Protein AF-0000000070750955 (afdb_homodimer)

Sequence (720 aa):
MAASVASLSSASLVVDTAPDELRAYVLPKNHGEAVKIGDQIYRFSVTGPSSGGAFTLLQTSAPESTSLGVLPHIHKTHYENFYCTRGRFQLWAESYDSTSSEQQTRVLTQGDYGAVPHNTYHTFQVLDPDTQMTGVIQPGGFEVLFVALRDSYYNSSMYANFEPSHANASAGTNADTISALETYDVYAQLTWETRRDAVNGTAGSGNWHNGSNELADDGHTPFFVAKNYAQKYLNFENGYKLLAPVQKGPQSGGNFTMGTLTMSVKASNETVNTITPKQPLAFQLEEGQLSVEVDGESAALIQGDVLFVPANTTFSYYATVPVTKFLYVSGGADGFDQDLLQNSVEWEYAAYPTYAGYTAMAASVASLSSASLVVDTAPDELRAYVLPKNHGEAVKIGDQIYRFSVTGPSSGGAFTLLQTSAPESTSLGVLPHIHKTHYENFYCTRGRFQLWAESYDSTSSEQQTRVLTQGDYGAVPHNTYHTFQVLDPDTQMTGVIQPGGFEVLFVALRDSYYNSSMYANFEPSHANASAGTNADTISALETYDVYAQLTWETRRDAVNGTAGSGNWHNGSNELADDGHTPFFVAKNYAQKYLNFENGYKLLAPVQKGPQSGGNFTMGTLTMSVKASNETVNTITPKQPLAFQLEEGQLSVEVDGESAALIQGDVLFVPANTTFSYYATVPVTKFLYVSGGADGFDQDLLQNSVEWEYAAYPTYAGYTA

Solvent-accessible surface area (backbone atoms only — not comparable to full-atom values): 36128 Å² total; per-residue (Å²): 134,84,76,75,76,74,74,77,76,75,76,64,47,66,42,65,47,56,52,79,49,73,52,58,36,31,38,50,52,77,45,28,57,28,25,24,46,67,57,33,25,43,26,37,63,33,34,15,47,26,45,70,36,46,31,19,33,33,43,38,20,25,46,44,42,96,49,53,61,41,72,37,22,30,23,76,75,40,33,41,33,43,31,24,70,31,44,30,33,36,42,38,39,27,42,60,86,41,95,79,51,62,64,33,38,38,53,34,36,60,58,12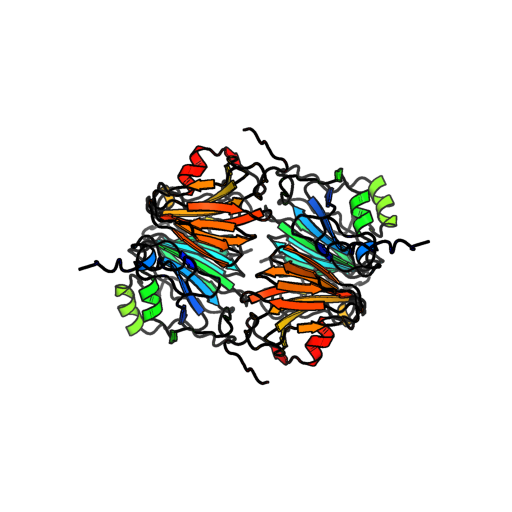,37,37,44,37,26,39,41,21,38,32,38,35,27,36,57,26,47,57,19,30,37,36,36,39,31,33,52,23,43,60,64,55,49,52,63,72,64,33,77,39,75,50,81,41,86,38,35,36,73,28,68,63,63,81,76,73,50,61,55,82,77,49,68,74,56,45,66,58,30,45,84,64,45,34,41,77,34,85,83,64,75,81,87,83,76,55,54,67,43,35,35,58,87,76,51,44,90,78,42,69,25,67,74,55,87,35,42,54,59,58,46,52,37,37,56,77,27,39,74,25,28,40,24,67,71,73,44,44,37,36,35,39,59,75,35,46,28,52,38,45,67,38,51,25,26,31,31,37,40,38,24,32,34,61,52,92,88,46,61,74,47,69,48,59,34,78,23,34,36,35,37,39,29,68,34,40,28,39,38,37,35,46,91,90,42,72,50,76,39,35,52,54,16,31,38,38,38,42,47,70,45,57,34,33,42,46,25,77,33,49,58,16,26,27,39,39,41,19,26,30,42,70,12,70,63,51,63,49,52,74,65,36,43,86,34,92,53,72,39,53,66,34,50,85,81,80,75,133,134,82,77,75,77,73,74,76,74,76,76,64,49,66,40,65,48,56,51,79,48,73,48,59,36,31,38,49,52,75,45,29,57,29,25,23,46,68,55,33,26,44,27,37,63,34,34,16,47,27,44,70,36,47,32,20,34,33,41,38,19,25,47,46,45,96,49,54,61,42,72,37,23,29,23,74,74,39,33,40,34,43,32,25,69,32,45,28,32,35,41,38,40,27,41,62,86,42,95,77,50,62,65,32,37,37,54,34,36,60,57,12,38,38,44,38,26,37,41,20,38,32,38,34,28,36,56,26,47,57,20,30,37,38,38,40,29,32,53,23,43,61,65,57,48,51,63,73,63,34,78,39,76,50,83,40,86,38,33,37,73,30,69,62,62,79,77,72,50,62,54,83,77,48,66,74,57,46,66,57,31,45,84,66,44,34,42,75,33,85,83,65,74,81,85,83,77,57,55,66,42,37,35,58,87,77,50,44,90,78,43,70,23,67,76,55,87,36,41,54,59,57,46,53,37,35,57,78,26,40,75,25,29,41,25,67,72,72,43,43,37,36,36,38,59,75,35,45,28,54,39,46,68,38,51,25,27,32,29,38,38,36,24,33,34,60,51,93,87,48,64,75,46,70,48,59,34,78,22,34,35,34,37,38,29,68,35,40,28,39,37,36,35,45,90,88,42,72,50,77,38,35,54,54,17,32,38,39,38,40,46,70,45,59,34,33,44,45,26,78,33,48,56,16,26,29,39,40,40,18,24,30,43,69,14,69,62,50,63,48,52,73,65,36,44,85,32,92,53,72,40,53,65,36,52,83,80,79,73,133

Structure (mmCIF, N/CA/C/O backbone):
data_AF-0000000070750955-model_v1
#
loop_
_entity.id
_entity.type
_entity.pdbx_description
1 polymer 'Quercetin 2,3-dioxygenase'
#
loop_
_atom_site.group_PDB
_atom_site.id
_atom_site.type_symbol
_atom_site.label_atom_id
_atom_site.label_alt_id
_atom_site.label_comp_id
_atom_site.label_asym_id
_atom_site.label_entity_id
_atom_site.label_seq_id
_atom_site.pdbx_PDB_ins_code
_atom_site.Cartn_x
_atom_site.Cartn_y
_atom_site.Cartn_z
_atom_site.occupancy
_atom_site.B_iso_or_equiv
_atom_site.auth_seq_id
_atom_site.auth_comp_id
_atom_site.auth_asym_id
_atom_site.auth_atom_id
_atom_site.pdbx_PDB_model_num
ATOM 1 N N . MET A 1 1 ? -1.812 10.523 60 1 21.75 1 MET A N 1
ATOM 2 C CA . MET A 1 1 ? -2.557 10.906 58.812 1 21.75 1 MET A CA 1
ATOM 3 C C . MET A 1 1 ? -1.827 10.469 57.531 1 21.75 1 MET A C 1
ATOM 5 O O . MET A 1 1 ? -0.836 11.078 57.125 1 21.75 1 MET A O 1
ATOM 9 N N . ALA A 1 2 ? -1.796 9.133 57.188 1 33.06 2 ALA A N 1
ATOM 10 C CA . ALA A 1 2 ? -1.089 8.578 56.031 1 33.06 2 ALA A CA 1
ATOM 11 C C . ALA A 1 2 ? -1.578 9.211 54.75 1 33.06 2 ALA A C 1
ATOM 13 O O . ALA A 1 2 ? -2.758 9.102 54.406 1 33.06 2 ALA A O 1
ATOM 14 N N . ALA A 1 3 ? -0.908 10.281 54.281 1 30.64 3 ALA A N 1
ATOM 15 C CA . ALA A 1 3 ? -1.234 10.898 53 1 30.64 3 ALA A CA 1
ATOM 16 C C . ALA A 1 3 ? -1.371 9.852 51.906 1 30.64 3 ALA A C 1
ATOM 18 O O . ALA A 1 3 ? -0.498 9 51.75 1 30.64 3 ALA A O 1
ATOM 19 N N . SER A 1 4 ? -2.529 9.492 51.5 1 32.53 4 SER A N 1
ATOM 20 C CA . SER A 1 4 ? -2.791 8.602 50.375 1 32.53 4 SER A CA 1
ATOM 21 C C . SER A 1 4 ? -2.1 9.094 49.094 1 32.53 4 SER A C 1
ATOM 23 O O . SER A 1 4 ? -2.318 10.227 48.656 1 32.53 4 SER A O 1
ATOM 25 N N . VAL A 1 5 ? -0.889 8.703 48.844 1 33.72 5 VAL A N 1
ATOM 26 C CA . VAL A 1 5 ? -0.261 8.977 47.562 1 33.72 5 VAL A CA 1
ATOM 27 C C . VAL A 1 5 ? -1.213 8.586 46.438 1 33.72 5 VAL A C 1
ATOM 29 O O . VAL A 1 5 ? -1.625 7.43 46.344 1 33.72 5 VAL A O 1
ATOM 32 N N . ALA A 1 6 ? -2.07 9.453 46.062 1 34.31 6 ALA A N 1
ATOM 33 C CA . ALA A 1 6 ? -2.836 9.258 44.844 1 34.31 6 ALA A CA 1
ATOM 34 C C . ALA A 1 6 ? -1.978 8.609 43.75 1 34.31 6 ALA A C 1
ATOM 36 O O . ALA A 1 6 ? -0.92 9.141 43.375 1 34.31 6 ALA A O 1
ATOM 37 N N . SER A 1 7 ? -1.899 7.375 43.531 1 34.81 7 SER A N 1
ATOM 38 C CA . SER A 1 7 ? -1.315 6.617 42.438 1 34.81 7 SER A CA 1
ATOM 39 C C . SER A 1 7 ? -1.588 7.293 41.094 1 34.81 7 SER A C 1
ATOM 41 O O . SER A 1 7 ? -2.744 7.488 40.719 1 34.81 7 SER A O 1
ATOM 43 N N . LEU A 1 8 ? -0.94 8.406 40.656 1 35.97 8 LEU A N 1
ATOM 44 C CA . LEU A 1 8 ? -0.998 8.945 39.281 1 35.97 8 LEU A CA 1
ATOM 45 C C . LEU A 1 8 ? -1.182 7.832 38.281 1 35.97 8 LEU A C 1
ATOM 47 O O . LEU A 1 8 ? -0.269 7.035 38.031 1 35.97 8 LEU A O 1
ATOM 51 N N . SER A 1 9 ? -2.117 7.062 38.188 1 41.62 9 SER A N 1
ATOM 52 C CA . SER A 1 9 ? -2.463 6.051 37.188 1 41.62 9 SER A CA 1
ATOM 53 C C . SER A 1 9 ? -2.02 6.473 35.781 1 41.62 9 SER A C 1
ATOM 55 O O . SER A 1 9 ? -2.482 7.492 35.25 1 41.62 9 SER A O 1
ATOM 57 N N . SER A 1 10 ? -0.704 6.469 35.406 1 53.41 10 SER A N 1
ATOM 58 C CA . SER A 1 10 ? -0.068 6.809 34.125 1 53.41 10 SER A CA 1
ATOM 59 C C . SER A 1 10 ? -0.921 6.359 32.938 1 53.41 10 SER A C 1
ATOM 61 O O . SER A 1 10 ? -1.343 5.203 32.875 1 53.41 10 SER A O 1
ATOM 63 N N . ALA A 1 11 ? -1.595 7.238 32.25 1 74.44 11 ALA A N 1
ATOM 64 C CA . ALA A 1 11 ? -2.475 7.016 31.109 1 74.44 11 ALA A CA 1
ATOM 65 C C . ALA A 1 11 ? -1.825 6.086 30.078 1 74.44 11 ALA A C 1
ATOM 67 O O . ALA A 1 11 ? -0.617 6.156 29.844 1 74.44 11 ALA A O 1
ATOM 68 N N . SER A 1 12 ? -2.488 5.039 29.703 1 89.06 12 SER A N 1
ATOM 69 C CA . SER A 1 12 ? -2.041 4.02 28.75 1 89.06 12 SER A CA 1
ATOM 70 C C . SER A 1 12 ? -1.462 4.652 27.5 1 89.06 12 SER A C 1
ATOM 72 O O . SER A 1 12 ? -1.958 5.676 27.031 1 89.06 12 SER A O 1
ATOM 74 N N . LEU A 1 13 ? -0.32 4.199 27.109 1 97.44 13 LEU A N 1
ATOM 75 C CA . LEU A 1 13 ? 0.301 4.625 25.859 1 97.44 13 LEU A CA 1
ATOM 76 C C . LEU A 1 13 ? -0.657 4.445 24.688 1 97.44 13 LEU A C 1
ATOM 78 O O . LEU A 1 13 ? -0.739 5.305 23.797 1 97.44 13 LEU A O 1
ATOM 82 N N . VAL A 1 14 ? -1.349 3.301 24.641 1 98.38 14 VAL A N 1
ATOM 83 C CA . VAL A 1 14 ? -2.318 3.039 23.578 1 98.38 14 VAL A CA 1
ATOM 84 C C . VAL A 1 14 ? -3.666 3.656 23.953 1 98.38 14 VAL A C 1
ATOM 86 O O . VAL A 1 14 ? -4.184 3.422 25.047 1 98.38 14 VAL A O 1
ATOM 89 N N . VAL A 1 15 ? -4.184 4.445 23.062 1 98.31 15 VAL A N 1
ATOM 90 C CA . VAL A 1 15 ? -5.43 5.152 23.359 1 98.31 15 VAL A CA 1
ATOM 91 C C . VAL A 1 15 ? -6.449 4.867 22.25 1 98.31 15 VAL A C 1
ATOM 93 O O . VAL A 1 15 ? -6.094 4.363 21.188 1 98.31 15 VAL A O 1
ATOM 96 N N . ASP A 1 16 ? -7.703 5.223 22.484 1 97.38 16 ASP A N 1
ATOM 97 C CA . ASP A 1 16 ? -8.773 5.039 21.516 1 97.38 16 ASP A CA 1
ATOM 98 C C . ASP A 1 16 ? -9.047 6.332 20.75 1 97.38 16 ASP A C 1
ATOM 100 O O . ASP A 1 16 ? -9.664 6.309 19.688 1 97.38 16 ASP A O 1
ATOM 104 N N . THR A 1 17 ? -8.711 7.418 21.359 1 98.12 17 THR A N 1
ATOM 105 C CA . THR A 1 17 ? -8.828 8.742 20.766 1 98.12 17 THR A CA 1
ATOM 106 C C . THR A 1 17 ? -7.621 9.602 21.125 1 98.12 17 THR A C 1
ATOM 108 O O . THR A 1 17 ? -7.004 9.406 22.172 1 98.12 17 THR A O 1
ATOM 111 N N . ALA A 1 18 ? -7.262 10.516 20.234 1 98.56 18 ALA A N 1
ATOM 112 C CA . ALA A 1 18 ? -6.191 11.453 20.578 1 98.56 18 ALA A CA 1
ATOM 113 C C . ALA A 1 18 ? -6.496 12.195 21.875 1 98.56 18 ALA A C 1
ATOM 115 O O . ALA A 1 18 ? -7.602 12.711 22.047 1 98.56 18 ALA A O 1
ATOM 116 N N . PRO A 1 19 ? -5.52 12.328 22.719 1 98 19 PRO A N 1
ATOM 117 C CA . PRO A 1 19 ? -5.773 13.008 23.984 1 98 19 PRO A CA 1
ATOM 118 C C . PRO A 1 19 ? -5.953 14.516 23.828 1 98 19 PRO A C 1
ATOM 120 O O . PRO A 1 19 ? -5.543 15.078 22.812 1 98 19 PRO A O 1
ATOM 123 N N . ASP A 1 20 ? -6.473 15.172 24.891 1 96.38 20 ASP A N 1
ATOM 124 C CA . ASP A 1 20 ? -6.684 16.625 24.875 1 96.38 20 ASP A CA 1
ATOM 125 C C . ASP A 1 20 ? -5.516 17.344 25.547 1 96.38 20 ASP A C 1
ATOM 127 O O . ASP A 1 20 ? -5.578 18.562 25.75 1 96.38 20 ASP A O 1
ATOM 131 N N . GLU A 1 21 ? -4.555 16.625 25.891 1 95.12 21 GLU A N 1
ATOM 132 C CA . GLU A 1 21 ? -3.35 17.203 26.484 1 95.12 21 GLU A CA 1
ATOM 133 C C . GLU A 1 21 ? -2.094 16.656 25.797 1 95.12 21 GLU A C 1
ATOM 135 O O . GLU A 1 21 ? -2.125 15.594 25.188 1 95.12 21 GLU A O 1
ATOM 140 N N . LEU A 1 22 ? -1.094 17.406 25.969 1 96.75 22 LEU A N 1
ATOM 141 C CA . LEU A 1 22 ? 0.183 17.047 25.359 1 96.75 22 LEU A CA 1
ATOM 142 C C . LEU A 1 22 ? 0.825 15.875 26.094 1 96.75 22 LEU A C 1
ATOM 144 O O . LEU A 1 22 ? 1.271 16.016 27.234 1 96.75 22 LEU A O 1
ATOM 148 N N . ARG A 1 23 ? 0.917 14.703 25.438 1 97.62 23 ARG A N 1
ATOM 149 C CA . ARG A 1 23 ? 1.576 13.492 25.922 1 97.62 23 ARG A CA 1
ATOM 150 C C . ARG A 1 23 ? 1.812 12.5 24.797 1 97.62 23 ARG A C 1
ATOM 152 O O . ARG A 1 23 ? 1.229 12.625 23.719 1 97.62 23 ARG A O 1
ATOM 159 N N . ALA A 1 24 ? 2.629 11.586 25.109 1 98.5 24 ALA A N 1
ATOM 160 C CA . ALA A 1 24 ? 2.861 10.531 24.109 1 98.5 24 ALA A CA 1
ATOM 161 C C . ALA A 1 24 ? 1.688 9.555 24.062 1 98.5 24 ALA A C 1
ATOM 163 O O . ALA A 1 24 ? 1.09 9.242 25.094 1 98.5 24 ALA A O 1
ATOM 164 N N . TYR A 1 25 ? 1.414 9.062 22.859 1 98.75 25 TYR A N 1
ATOM 165 C CA . TYR A 1 25 ? 0.373 8.047 22.734 1 98.75 25 TYR A CA 1
ATOM 166 C C . TYR A 1 25 ? 0.499 7.305 21.406 1 98.75 25 TYR A C 1
ATOM 168 O O . TYR A 1 25 ? 1.188 7.766 20.484 1 98.75 25 TYR A O 1
ATOM 176 N N . VAL A 1 26 ? -0.086 6.129 21.375 1 98.81 26 VAL A N 1
ATOM 177 C CA . VAL A 1 26 ? -0.272 5.34 20.156 1 98.81 26 VAL A CA 1
ATOM 178 C C . VAL A 1 26 ? -1.762 5.215 19.844 1 98.81 26 VAL A C 1
ATOM 180 O O . VAL A 1 26 ? -2.562 4.883 20.719 1 98.81 26 VAL A O 1
ATOM 183 N N . LEU A 1 27 ? -2.102 5.586 18.719 1 98.88 27 LEU A N 1
ATOM 184 C CA . LEU A 1 27 ? -3.471 5.445 18.234 1 98.88 27 LEU A CA 1
ATOM 185 C C . LEU A 1 27 ? -3.559 4.359 17.156 1 98.88 27 LEU A C 1
ATOM 187 O O . LEU A 1 27 ? -3.018 4.516 16.062 1 98.88 27 LEU A O 1
ATOM 191 N N . PRO A 1 28 ? -4.293 3.275 17.391 1 98.62 28 PRO A N 1
ATOM 192 C CA . PRO A 1 28 ? -4.422 2.205 16.406 1 98.62 28 PRO A CA 1
ATOM 193 C C . PRO A 1 28 ? -5.215 2.635 15.172 1 98.62 28 PRO A C 1
ATOM 195 O O . PRO A 1 28 ? -6.047 3.543 15.258 1 98.62 28 PRO A O 1
ATOM 198 N N . LYS A 1 29 ? -4.98 1.954 14.086 1 98.19 29 LYS A N 1
ATOM 199 C CA . LYS A 1 29 ? -5.672 2.189 12.82 1 98.19 29 LYS A CA 1
ATOM 200 C C . LYS A 1 29 ? -7.184 2.199 13.016 1 98.19 29 LYS A C 1
ATOM 202 O O . LYS A 1 29 ? -7.734 1.324 13.695 1 98.19 29 LYS A O 1
ATOM 207 N N . ASN A 1 30 ? -7.852 3.154 12.453 1 98.38 30 ASN A N 1
ATOM 208 C CA . ASN A 1 30 ? -9.297 3.336 12.367 1 98.38 30 ASN A CA 1
ATOM 209 C C . ASN A 1 30 ? -9.898 3.648 13.734 1 98.38 30 ASN A C 1
ATOM 211 O O . ASN A 1 30 ? -11.117 3.562 13.914 1 98.38 30 ASN A O 1
ATOM 215 N N . HIS A 1 31 ? -9.047 3.922 14.727 1 98.19 31 HIS A N 1
ATOM 216 C CA . HIS A 1 31 ? -9.477 4.559 15.969 1 98.19 31 HIS A CA 1
ATOM 217 C C . HIS A 1 31 ? -9.367 6.078 15.875 1 98.19 31 HIS A C 1
ATOM 219 O O . HIS A 1 31 ? -8.875 6.605 14.875 1 98.19 31 HIS A O 1
ATOM 225 N N . GLY A 1 32 ? -9.805 6.738 16.891 1 98.31 32 GLY A N 1
ATOM 226 C CA . GLY A 1 32 ? -9.797 8.195 16.922 1 98.31 32 GLY A CA 1
ATOM 227 C C . GLY A 1 32 ? -11.148 8.797 16.594 1 98.31 32 GLY A C 1
ATOM 228 O O . GLY A 1 32 ? -11.961 8.188 15.898 1 98.31 32 GLY A O 1
ATOM 229 N N . GLU A 1 33 ? -11.352 10 17.094 1 98.44 33 GLU A N 1
ATOM 230 C CA . GLU A 1 33 ? -12.547 10.734 16.688 1 98.44 33 GLU A CA 1
ATOM 231 C C . GLU A 1 33 ? -12.594 10.93 15.18 1 98.44 33 GLU A C 1
ATOM 233 O O . GLU A 1 33 ? -11.57 11.234 14.555 1 98.44 33 GLU A O 1
ATOM 238 N N . ALA A 1 34 ? -13.797 10.711 14.586 1 98.69 34 ALA A N 1
ATOM 239 C CA . ALA A 1 34 ? -13.969 10.867 13.148 1 98.69 34 ALA A CA 1
ATOM 240 C C . ALA A 1 34 ? -15.328 11.477 12.82 1 98.69 34 ALA A C 1
ATOM 242 O O . ALA A 1 34 ? -16.297 11.305 13.57 1 98.69 34 ALA A O 1
ATOM 243 N N . VAL A 1 35 ? -15.336 12.156 11.719 1 97.44 35 VAL A N 1
ATOM 244 C CA . VAL A 1 35 ? -16.578 12.766 11.266 1 97.44 35 VAL A CA 1
ATOM 245 C C . VAL A 1 35 ? -16.812 12.414 9.797 1 97.44 35 VAL A C 1
ATOM 247 O O . VAL A 1 35 ? -15.875 12.078 9.07 1 97.44 35 VAL A O 1
ATOM 250 N N . LYS A 1 36 ? -18.047 12.453 9.461 1 95.56 36 LYS A N 1
ATOM 251 C CA . LYS A 1 36 ? -18.484 12.227 8.078 1 95.56 36 LYS A CA 1
ATOM 252 C C . LYS A 1 36 ? -18.891 13.531 7.414 1 95.56 36 LYS A C 1
ATOM 254 O O . LYS A 1 36 ? -19.672 14.305 7.977 1 95.56 36 LYS A O 1
ATOM 259 N N . ILE A 1 37 ? -18.344 13.82 6.324 1 93.12 37 ILE A N 1
ATOM 260 C CA . ILE A 1 37 ? -18.766 14.891 5.43 1 93.12 37 ILE A CA 1
ATOM 261 C C . ILE A 1 37 ? -19.016 14.328 4.031 1 93.12 37 ILE A C 1
ATOM 263 O O . ILE A 1 37 ? -18.078 13.969 3.316 1 93.12 37 ILE A O 1
ATOM 267 N N . GLY A 1 38 ? -20.297 14.281 3.633 1 92.06 38 GLY A N 1
ATOM 268 C CA . GLY A 1 38 ? -20.609 13.516 2.439 1 92.06 38 GLY A CA 1
ATOM 269 C C . GLY A 1 38 ? -20.219 12.055 2.553 1 92.06 38 GLY A C 1
ATOM 270 O O . GLY A 1 38 ? -20.609 11.375 3.508 1 92.06 38 GLY A O 1
ATOM 271 N N . ASP A 1 39 ? -19.406 11.641 1.558 1 94.31 39 ASP A N 1
ATOM 272 C CA . ASP A 1 39 ? -18.984 10.25 1.573 1 94.31 39 ASP A CA 1
ATOM 273 C C . ASP A 1 39 ? -17.578 10.117 2.166 1 94.31 39 ASP A C 1
ATOM 275 O O . ASP A 1 39 ? -17.016 9.023 2.184 1 94.31 39 ASP A O 1
ATOM 279 N N . GLN A 1 40 ? -17.062 11.234 2.656 1 96.19 40 GLN A N 1
ATOM 280 C CA . GLN A 1 40 ? -15.695 11.242 3.166 1 96.19 40 GLN A CA 1
ATOM 281 C C . GLN A 1 40 ? -15.68 11.109 4.688 1 96.19 40 GLN A C 1
ATOM 283 O O . GLN A 1 40 ? -16.484 11.727 5.379 1 96.19 40 GLN A O 1
ATOM 288 N N . ILE A 1 41 ? -14.852 10.273 5.176 1 97.56 41 ILE A N 1
ATOM 289 C CA . ILE A 1 41 ? -14.625 10.141 6.609 1 97.56 41 ILE A CA 1
ATOM 290 C C . ILE A 1 41 ? -13.305 10.797 6.988 1 97.56 41 ILE A C 1
ATOM 292 O O . ILE A 1 41 ? -12.242 10.422 6.48 1 97.56 41 ILE A O 1
ATOM 296 N N . TYR A 1 42 ? -13.352 11.781 7.855 1 98.19 42 TYR A N 1
ATOM 297 C CA . TYR A 1 42 ? -12.18 12.453 8.406 1 98.19 42 TYR A CA 1
ATOM 298 C C . TYR A 1 42 ? -11.875 11.961 9.812 1 98.19 42 TYR A C 1
ATOM 300 O O . TYR A 1 42 ? -12.664 12.172 10.734 1 98.19 42 TYR A O 1
ATOM 308 N N . ARG A 1 43 ? -10.758 11.289 9.969 1 98.81 43 ARG A N 1
ATOM 309 C CA . ARG A 1 43 ? -10.359 10.75 11.266 1 98.81 43 ARG A CA 1
ATOM 310 C C . ARG A 1 43 ? -9.156 11.5 11.82 1 98.81 43 ARG A C 1
ATOM 312 O O . ARG A 1 43 ? -8.188 11.75 11.102 1 98.81 43 ARG A O 1
ATOM 319 N N . PHE A 1 44 ? -9.203 11.836 13.102 1 98.88 44 PHE A N 1
ATOM 320 C CA . PHE A 1 44 ? -8.203 12.719 13.695 1 98.88 44 PHE A CA 1
ATOM 321 C C . PHE A 1 44 ? -7.215 11.922 14.539 1 98.88 44 PHE A C 1
ATOM 323 O O . PHE A 1 44 ? -7.5 11.586 15.688 1 98.88 44 PHE A O 1
ATOM 330 N N . SER A 1 45 ? -6.043 11.727 14.031 1 98.81 45 SER A N 1
ATOM 331 C CA . SER A 1 45 ? -5.016 10.969 14.742 1 98.81 45 SER A CA 1
ATOM 332 C C . SER A 1 45 ? -4.168 11.875 15.625 1 98.81 45 SER A C 1
ATOM 334 O O . SER A 1 45 ? -3.742 11.469 16.703 1 98.81 45 SER A O 1
ATOM 336 N N . VAL A 1 46 ? -3.834 13.047 15.164 1 98.88 46 VAL A N 1
ATOM 337 C CA . VAL A 1 46 ? -3.176 14.094 15.938 1 98.88 46 VAL A CA 1
ATOM 338 C C . VAL A 1 46 ? -3.973 15.391 15.836 1 98.88 46 VAL A C 1
ATOM 340 O O . VAL A 1 46 ? -4.332 15.82 14.734 1 98.88 46 VAL A O 1
ATOM 343 N N . THR A 1 47 ? -4.281 15.984 16.938 1 98.75 47 THR A N 1
ATOM 344 C CA . THR A 1 47 ? -5.094 17.203 16.984 1 98.75 47 THR A CA 1
ATOM 345 C C . THR A 1 47 ? -4.285 18.375 17.531 1 98.75 47 THR A C 1
ATOM 347 O O . THR A 1 47 ? -3.148 18.203 17.969 1 98.75 47 THR A O 1
ATOM 350 N N . GLY A 1 48 ? -4.898 19.547 17.406 1 98.19 48 GLY A N 1
ATOM 351 C CA . GLY A 1 48 ? -4.27 20.703 18.031 1 98.19 48 GLY A CA 1
ATOM 352 C C . GLY A 1 48 ? -3.912 20.484 19.484 1 98.19 48 GLY A C 1
ATOM 353 O O . GLY A 1 48 ? -2.74 20.562 19.859 1 98.19 48 GLY A O 1
ATOM 354 N N . PRO A 1 49 ? -4.871 20.109 20.25 1 98 49 PRO A N 1
ATOM 355 C CA . PRO A 1 49 ? -4.609 19.891 21.672 1 98 49 PRO A CA 1
ATOM 356 C C . PRO A 1 49 ? -3.604 18.766 21.922 1 98 49 PRO A C 1
ATOM 358 O O . PRO A 1 49 ? -2.732 18.891 22.781 1 98 49 PRO A O 1
ATOM 361 N N . SER A 1 50 ? -3.662 17.688 21.141 1 98.19 50 SER A N 1
ATOM 362 C CA . SER A 1 50 ? -2.801 16.547 21.422 1 98.19 50 SER A CA 1
ATOM 363 C C . SER A 1 50 ? -1.358 16.828 21.016 1 98.19 50 SER A C 1
ATOM 365 O O . SER A 1 50 ? -0.438 16.125 21.438 1 98.19 50 SER A O 1
ATOM 367 N N . SER A 1 51 ? -1.122 17.812 20.172 1 98.44 51 SER A N 1
ATOM 368 C CA . SER A 1 51 ? 0.226 18.109 19.688 1 98.44 51 SER A CA 1
ATOM 369 C C . SER A 1 51 ? 0.746 19.422 20.266 1 98.44 51 SER A C 1
ATOM 371 O O . SER A 1 51 ? 1.819 19.891 19.875 1 98.44 51 SER A O 1
ATOM 373 N N . GLY A 1 52 ? -0.078 20.047 21.156 1 97.69 52 GLY A N 1
ATOM 374 C CA . GLY A 1 52 ? 0.285 21.375 21.641 1 97.69 52 GLY A CA 1
ATOM 375 C C . GLY A 1 52 ? 0.271 22.422 20.547 1 97.69 52 GLY A C 1
ATOM 376 O O . GLY A 1 52 ? 1.066 23.359 20.578 1 97.69 52 GLY A O 1
ATOM 377 N N . GLY A 1 53 ? -0.494 22.172 19.547 1 98 53 GLY A N 1
ATOM 378 C CA . GLY A 1 53 ? -0.67 23.125 18.469 1 98 53 GLY A CA 1
ATOM 379 C C . GLY A 1 53 ? 0.335 22.953 17.344 1 98 53 GLY A C 1
ATOM 380 O O . GLY A 1 53 ? 0.353 23.734 16.391 1 98 53 GLY A O 1
ATOM 381 N N . ALA A 1 54 ? 1.15 21.891 17.344 1 98 54 ALA A N 1
ATOM 382 C CA . ALA A 1 54 ? 2.215 21.734 16.359 1 98 54 ALA A CA 1
ATOM 383 C C . ALA A 1 54 ? 1.642 21.438 14.984 1 98 54 ALA A C 1
ATOM 385 O O . ALA A 1 54 ? 2.01 22.078 14 1 98 54 ALA A O 1
ATOM 386 N N . PHE A 1 55 ? 0.79 20.453 14.891 1 98.56 55 PHE A N 1
ATOM 387 C CA . PHE A 1 55 ? 0.143 20.109 13.633 1 98.56 55 PHE A CA 1
ATOM 388 C C . PHE A 1 55 ? -1.065 19.203 13.875 1 98.56 55 PHE A C 1
ATOM 390 O O . PHE A 1 55 ? -1.205 18.625 14.953 1 98.56 55 PHE A O 1
ATOM 397 N N . THR A 1 56 ? -1.954 19.203 12.953 1 98.69 56 THR A N 1
ATOM 398 C CA . THR A 1 56 ? -3.027 18.219 12.844 1 98.69 56 THR A CA 1
ATOM 399 C C . THR A 1 56 ? -2.672 17.141 11.828 1 98.69 56 THR A C 1
ATOM 401 O O . THR A 1 56 ? -2.188 17.438 10.734 1 98.69 56 THR A O 1
ATOM 404 N N . LEU A 1 57 ? -2.732 15.883 12.227 1 98.88 57 LEU A N 1
ATOM 405 C CA . LEU A 1 57 ? -2.641 14.734 11.328 1 98.88 57 LEU A CA 1
ATOM 406 C C . LEU A 1 57 ? -3.979 14.008 11.234 1 98.88 57 LEU A C 1
ATOM 408 O O . LEU A 1 57 ? -4.551 13.617 12.25 1 98.88 57 LEU A O 1
ATOM 412 N N . LEU A 1 58 ? -4.512 13.883 10.023 1 98.69 58 LEU A N 1
ATOM 413 C CA . LEU A 1 58 ? -5.805 13.234 9.859 1 98.69 58 LEU A CA 1
ATOM 414 C C . LEU A 1 58 ? -5.801 12.305 8.648 1 98.69 58 LEU A C 1
ATOM 416 O O . LEU A 1 58 ? -5.008 12.492 7.723 1 98.69 58 LEU A O 1
ATOM 420 N N . GLN A 1 59 ? -6.629 11.25 8.68 1 98.75 59 GLN A N 1
ATOM 421 C CA . GLN A 1 59 ? -6.879 10.328 7.582 1 98.75 59 GLN A CA 1
ATOM 422 C C . GLN A 1 59 ? -8.258 10.57 6.965 1 98.75 59 GLN A C 1
ATOM 424 O O . GLN A 1 59 ? -9.273 10.531 7.664 1 98.75 59 GLN A O 1
ATOM 429 N N . THR A 1 60 ? -8.266 10.883 5.691 1 98.56 60 THR A N 1
ATOM 430 C CA . THR A 1 60 ? -9.508 10.992 4.934 1 98.56 60 THR A CA 1
ATOM 431 C C . THR A 1 60 ? -9.727 9.75 4.074 1 98.56 60 THR A C 1
ATOM 433 O O . THR A 1 60 ? -8.938 9.469 3.172 1 98.56 60 THR A O 1
ATOM 436 N N . SER A 1 61 ? -10.758 9.008 4.359 1 98.38 61 SER A N 1
ATOM 437 C CA . SER A 1 61 ? -11.109 7.809 3.611 1 98.38 61 SER A CA 1
ATOM 438 C C . SER A 1 61 ? -12.438 7.984 2.875 1 98.38 61 SER A C 1
ATOM 440 O O . SER A 1 61 ? -13.391 8.523 3.43 1 98.38 61 SER A O 1
ATOM 442 N N . ALA A 1 62 ? -12.453 7.543 1.647 1 96.94 62 ALA A N 1
ATOM 443 C CA . ALA A 1 62 ? -13.656 7.762 0.854 1 96.94 62 ALA A CA 1
ATOM 444 C C . ALA A 1 62 ? -13.695 6.84 -0.362 1 96.94 62 ALA A C 1
ATOM 446 O O . ALA A 1 62 ? -12.648 6.363 -0.814 1 96.94 62 ALA A O 1
ATOM 447 N N . PRO A 1 63 ? -14.93 6.547 -0.857 1 96.62 63 PRO A N 1
ATOM 448 C CA . PRO A 1 63 ? -15.055 5.949 -2.189 1 96.62 63 PRO A CA 1
ATOM 449 C C . PRO A 1 63 ? -14.773 6.949 -3.311 1 96.62 63 PRO A C 1
ATOM 451 O O . PRO A 1 63 ? -14.578 8.141 -3.049 1 96.62 63 PRO A O 1
ATOM 454 N N . GLU A 1 64 ? -14.758 6.441 -4.492 1 96.25 64 GLU A N 1
ATOM 455 C CA . GLU A 1 64 ? -14.531 7.281 -5.668 1 96.25 64 GLU A CA 1
ATOM 456 C C . GLU A 1 64 ? -15.672 8.273 -5.863 1 96.25 64 GLU A C 1
ATOM 458 O O . GLU A 1 64 ? -16.797 8.031 -5.43 1 96.25 64 GLU A O 1
ATOM 463 N N . SER A 1 65 ? -15.312 9.367 -6.52 1 94.5 65 SER A N 1
ATOM 464 C CA . SER A 1 65 ? -16.297 10.398 -6.84 1 94.5 65 SER A CA 1
ATOM 465 C C . SER A 1 65 ? -15.977 11.07 -8.172 1 94.5 65 SER A C 1
ATOM 467 O O . SER A 1 65 ? -14.805 11.195 -8.539 1 94.5 65 SER A O 1
ATOM 469 N N . THR A 1 66 ? -17 11.539 -8.883 1 92.69 66 THR A N 1
ATOM 470 C CA . THR A 1 66 ? -16.797 12.344 -10.078 1 92.69 66 THR A CA 1
ATOM 471 C C . THR A 1 66 ? -16.719 13.828 -9.727 1 92.69 66 THR A C 1
ATOM 473 O O . THR A 1 66 ? -16.375 14.648 -10.578 1 92.69 66 THR A O 1
ATOM 476 N N . SER A 1 67 ? -17 14.125 -8.484 1 92.69 67 SER A N 1
ATOM 477 C CA . SER A 1 67 ? -16.984 15.508 -8.023 1 92.69 67 SER A CA 1
ATOM 478 C C . SER A 1 67 ? -15.719 15.82 -7.238 1 92.69 67 SER A C 1
ATOM 480 O O . SER A 1 67 ? -15.062 14.914 -6.719 1 92.69 67 SER A O 1
ATOM 482 N N . LEU A 1 68 ? -15.453 17.094 -7.203 1 94.62 68 LEU A N 1
ATOM 483 C CA . LEU A 1 68 ? -14.383 17.531 -6.305 1 94.62 68 LEU A CA 1
ATOM 484 C C . LEU A 1 68 ? -14.734 17.219 -4.855 1 94.62 68 LEU A C 1
ATOM 486 O O . LEU A 1 68 ? -15.898 17.344 -4.449 1 94.62 68 LEU A O 1
ATOM 490 N N . GLY A 1 69 ? -13.727 16.828 -4.133 1 94.25 69 GLY A N 1
ATOM 491 C CA . GLY A 1 69 ? -13.938 16.438 -2.744 1 94.25 69 GLY A CA 1
ATOM 492 C C . GLY A 1 69 ? -14.227 17.625 -1.84 1 94.25 69 GLY A C 1
ATOM 493 O O . GLY A 1 69 ? -14.883 17.484 -0.807 1 94.25 69 GLY A O 1
ATOM 494 N N . VAL A 1 70 ? -13.625 18.766 -2.18 1 93.19 70 VAL A N 1
ATOM 495 C CA . VAL A 1 70 ? -13.836 20.031 -1.497 1 93.19 70 VAL A CA 1
ATOM 496 C C . VAL A 1 70 ? -13.891 21.156 -2.52 1 93.19 70 VAL A C 1
ATOM 498 O O . VAL A 1 70 ? -13.336 21.047 -3.613 1 93.19 70 VAL A O 1
ATOM 501 N N . LEU A 1 71 ? -14.578 22.203 -2.213 1 92.38 71 LEU A N 1
ATOM 502 C CA . LEU A 1 71 ? -14.586 23.359 -3.109 1 92.38 71 LEU A CA 1
ATOM 503 C C . LEU A 1 71 ? -13.188 23.953 -3.246 1 92.38 71 LEU A C 1
ATOM 505 O O . LEU A 1 71 ? -12.406 23.922 -2.297 1 92.38 71 LEU A O 1
ATOM 509 N N . PRO A 1 72 ? -12.922 24.5 -4.375 1 95.62 72 PRO A N 1
ATOM 510 C CA . PRO A 1 72 ? -11.648 25.219 -4.508 1 95.62 72 PRO A CA 1
ATOM 511 C C . PRO A 1 72 ? -11.477 26.312 -3.459 1 95.62 72 PRO A C 1
ATOM 513 O O . PRO A 1 72 ? -12.422 27.062 -3.186 1 95.62 72 PRO A O 1
ATOM 516 N N . HIS A 1 73 ? -10.297 26.406 -2.848 1 96.44 73 HIS A N 1
ATOM 517 C CA . HIS A 1 73 ? -10.102 27.375 -1.762 1 96.44 73 HIS A CA 1
ATOM 518 C C . HIS A 1 73 ? -8.625 27.641 -1.525 1 96.44 73 HIS A C 1
ATOM 520 O O . HIS A 1 73 ? -7.766 27.047 -2.18 1 96.44 73 HIS A O 1
ATOM 526 N N . ILE A 1 74 ? -8.359 28.625 -0.684 1 97.12 74 ILE A N 1
ATOM 527 C CA . ILE A 1 74 ? -7.02 28.875 -0.153 1 97.12 74 ILE A CA 1
ATOM 528 C C . ILE A 1 74 ? -7.074 28.922 1.372 1 97.12 74 ILE A C 1
ATOM 530 O O . ILE A 1 74 ? -8.148 29.094 1.957 1 97.12 74 ILE A O 1
ATOM 534 N N . HIS A 1 75 ? -5.953 28.656 1.969 1 97.56 75 HIS A N 1
ATOM 535 C CA . HIS A 1 75 ? -5.711 28.969 3.373 1 97.56 75 HIS A CA 1
ATOM 536 C C . HIS A 1 75 ? -4.703 30.109 3.523 1 97.56 75 HIS A C 1
ATOM 538 O O . HIS A 1 75 ? -3.717 30.156 2.787 1 97.56 75 HIS A O 1
ATOM 544 N N . LYS A 1 76 ? -4.945 30.953 4.453 1 97.06 76 LYS A N 1
ATOM 545 C CA . LYS A 1 76 ? -4.004 32.031 4.719 1 97.06 76 LYS A CA 1
ATOM 546 C C . LYS A 1 76 ? -3.078 31.688 5.883 1 97.06 76 LYS A C 1
ATOM 548 O O . LYS A 1 76 ? -1.923 32.125 5.914 1 97.06 76 LYS A O 1
ATOM 553 N N . THR A 1 77 ? -3.551 30.891 6.73 1 96.94 77 THR A N 1
ATOM 554 C CA . THR A 1 77 ? -2.822 30.625 7.969 1 96.94 77 THR A CA 1
ATOM 555 C C . THR A 1 77 ? -2.24 29.219 7.965 1 96.94 77 THR A C 1
ATOM 557 O O . THR A 1 77 ? -1.221 28.969 8.609 1 96.94 77 THR A O 1
ATOM 560 N N . HIS A 1 78 ? -2.867 28.328 7.258 1 98 78 HIS A N 1
ATOM 561 C CA . HIS A 1 78 ? -2.504 26.922 7.387 1 98 78 HIS A CA 1
ATOM 562 C C . HIS A 1 78 ? -1.729 26.438 6.164 1 98 78 HIS A C 1
ATOM 564 O O . HIS A 1 78 ? -2.053 26.812 5.031 1 98 78 HIS A O 1
ATOM 570 N N . TYR A 1 79 ? -0.646 25.734 6.371 1 98.12 79 TYR A N 1
ATOM 571 C CA . TYR A 1 79 ? 0.065 24.938 5.379 1 98.12 79 TYR A CA 1
ATOM 572 C C . TYR A 1 79 ? -0.472 23.516 5.336 1 98.12 79 TYR A C 1
ATOM 574 O O . TYR A 1 79 ? -0.489 22.812 6.359 1 98.12 79 TYR A O 1
ATOM 582 N N . GLU A 1 80 ? -0.94 23.016 4.219 1 98.38 80 GLU A N 1
ATOM 583 C CA . GLU A 1 80 ? -1.573 21.703 4.098 1 98.38 80 GLU A CA 1
ATOM 584 C C . GLU A 1 80 ? -0.714 20.75 3.271 1 98.38 80 GLU A C 1
ATOM 586 O O . GLU A 1 80 ? -0.21 21.125 2.209 1 98.38 80 GLU A O 1
ATOM 591 N N . ASN A 1 81 ? -0.492 19.578 3.752 1 98.62 81 ASN A N 1
ATOM 592 C CA . ASN A 1 81 ? 0.244 18.516 3.084 1 98.62 81 ASN A CA 1
ATOM 593 C C . ASN A 1 81 ? -0.653 17.312 2.783 1 98.62 81 ASN A C 1
ATOM 595 O O . ASN A 1 81 ? -1.427 16.875 3.639 1 98.62 81 ASN A O 1
ATOM 599 N N . PHE A 1 82 ? -0.514 16.812 1.58 1 98.88 82 PHE A N 1
ATOM 600 C CA . PHE A 1 82 ? -1.306 15.672 1.133 1 98.88 82 PHE A CA 1
ATOM 601 C C . PHE A 1 82 ? -0.413 14.477 0.848 1 98.88 82 PHE A C 1
ATOM 603 O O . PHE A 1 82 ? 0.541 14.57 0.073 1 98.88 82 PHE A O 1
ATOM 610 N N . TYR A 1 83 ? -0.661 13.375 1.468 1 98.88 83 TYR A N 1
ATOM 611 C CA . TYR A 1 83 ? 0.039 12.109 1.281 1 98.88 83 TYR A CA 1
ATOM 612 C C . TYR A 1 83 ? -0.939 10.992 0.936 1 98.88 83 TYR A C 1
ATOM 614 O O . TYR A 1 83 ? -1.947 10.805 1.621 1 98.88 83 TYR A O 1
ATOM 622 N N . CYS A 1 84 ? -0.664 10.25 -0.109 1 98.88 84 CYS A N 1
ATOM 623 C CA . CYS A 1 84 ? -1.562 9.172 -0.493 1 98.88 84 CYS A CA 1
ATOM 624 C C . CYS A 1 84 ? -1.195 7.875 0.226 1 98.88 84 CYS A C 1
ATOM 626 O O . CYS A 1 84 ? -0.143 7.293 -0.036 1 98.88 84 CYS A O 1
ATOM 628 N N . THR A 1 85 ? -2.064 7.434 1.048 1 98.25 85 THR A N 1
ATOM 629 C CA . THR A 1 85 ? -1.828 6.211 1.808 1 98.25 85 THR A CA 1
ATOM 630 C C . THR A 1 85 ? -2.357 4.996 1.053 1 98.25 85 THR A C 1
ATOM 632 O O . THR A 1 85 ? -1.776 3.91 1.13 1 98.25 85 THR A O 1
ATOM 635 N N . ARG A 1 86 ? -3.438 5.125 0.389 1 97.31 86 ARG A N 1
ATOM 636 C CA . ARG A 1 86 ? -4.09 4.062 -0.371 1 97.31 86 ARG A CA 1
ATOM 637 C C . ARG A 1 86 ? -4.914 4.637 -1.519 1 97.31 86 ARG A C 1
ATOM 639 O O . ARG A 1 86 ? -5.5 5.715 -1.392 1 97.31 86 ARG A O 1
ATOM 646 N N . GLY A 1 87 ? -4.996 3.883 -2.605 1 98.06 87 GLY A N 1
ATOM 647 C CA . GLY A 1 87 ? -5.824 4.309 -3.723 1 98.06 87 GLY A CA 1
ATOM 648 C C . GLY A 1 87 ? -5.219 5.449 -4.516 1 98.06 87 GLY A C 1
ATOM 649 O O . GLY A 1 87 ? -4.004 5.492 -4.723 1 98.06 87 GLY A O 1
ATOM 650 N N . ARG A 1 88 ? -6.203 6.246 -5.109 1 98.56 88 ARG A N 1
ATOM 651 C CA . ARG A 1 88 ? -5.762 7.371 -5.926 1 98.56 88 ARG A CA 1
ATOM 652 C C . ARG A 1 88 ? -6.664 8.586 -5.719 1 98.56 88 ARG A C 1
ATOM 654 O O . ARG A 1 88 ? -7.883 8.445 -5.598 1 98.56 88 ARG A O 1
ATOM 661 N N . PHE A 1 89 ? -6.039 9.703 -5.715 1 98.69 89 PHE A N 1
ATOM 662 C CA . PHE A 1 89 ? -6.75 10.969 -5.824 1 98.69 89 PHE A CA 1
ATOM 663 C C . PHE A 1 89 ? -5.957 11.969 -6.664 1 98.69 89 PHE A C 1
ATOM 665 O O . PHE A 1 89 ? -4.746 11.805 -6.844 1 98.69 89 PHE A O 1
ATOM 672 N N . GLN A 1 90 ? -6.648 12.867 -7.203 1 98.88 90 GLN A N 1
ATOM 673 C CA . GLN A 1 90 ? -6.02 13.93 -7.98 1 98.88 90 GLN A CA 1
ATOM 674 C C . GLN A 1 90 ? -6.02 15.25 -7.211 1 98.88 90 GLN A C 1
ATOM 676 O O . GLN A 1 90 ? -7.031 15.625 -6.621 1 98.88 90 GLN A O 1
ATOM 681 N N . LEU A 1 91 ? -4.863 15.883 -7.137 1 98.88 91 LEU A N 1
ATOM 682 C CA . LEU A 1 91 ? -4.684 17.141 -6.426 1 98.88 91 LEU A CA 1
ATOM 683 C C . LEU A 1 91 ? -4.289 18.25 -7.395 1 98.88 91 LEU A C 1
ATOM 685 O O . LEU A 1 91 ? -3.441 18.062 -8.266 1 98.88 91 LEU A O 1
ATOM 689 N N . TRP A 1 92 ? -4.953 19.375 -7.297 1 98.75 92 TRP A N 1
ATOM 690 C CA . TRP A 1 92 ? -4.598 20.594 -8.023 1 98.75 92 TRP A CA 1
ATOM 691 C C . TRP A 1 92 ? -4.055 21.656 -7.074 1 98.75 92 TRP A C 1
ATOM 693 O O . TRP A 1 92 ? -4.559 21.812 -5.961 1 98.75 92 TRP A O 1
ATOM 703 N N . ALA A 1 93 ? -3.078 22.359 -7.516 1 98.25 93 ALA A N 1
ATOM 704 C CA . ALA A 1 93 ? -2.508 23.438 -6.711 1 98.25 93 ALA A CA 1
ATOM 705 C C . ALA A 1 93 ? -1.969 24.562 -7.602 1 98.25 93 ALA A C 1
ATOM 707 O O . ALA A 1 93 ? -1.411 24.297 -8.672 1 98.25 93 ALA A O 1
ATOM 708 N N . GLU A 1 94 ? -2.117 25.766 -7.168 1 97.62 94 GLU A N 1
ATOM 709 C CA . GLU A 1 94 ? -1.625 26.969 -7.848 1 97.62 94 GLU A CA 1
ATOM 710 C C . GLU A 1 94 ? -1.408 28.109 -6.859 1 97.62 94 GLU A C 1
ATOM 712 O O . GLU A 1 94 ? -2.307 28.438 -6.086 1 97.62 94 GLU A O 1
ATOM 717 N N . SER A 1 95 ? -0.242 28.719 -6.988 1 95.19 95 SER A N 1
ATOM 718 C CA . SER A 1 95 ? 0.012 29.844 -6.094 1 95.19 95 SER A CA 1
ATOM 719 C C . SER A 1 95 ? -0.935 31 -6.383 1 95.19 95 SER A C 1
ATOM 721 O O . SER A 1 95 ? -1.119 31.375 -7.539 1 95.19 95 SER A O 1
ATOM 723 N N . TYR A 1 96 ? -1.483 31.516 -5.398 1 88.31 96 TYR A N 1
ATOM 724 C CA . TYR A 1 96 ? -2.424 32.625 -5.504 1 88.31 96 TYR A CA 1
ATOM 725 C C . TYR A 1 96 ? -1.692 33.938 -5.777 1 88.31 96 TYR A C 1
ATOM 727 O O . TYR A 1 96 ? -2.186 34.781 -6.523 1 88.31 96 TYR A O 1
ATOM 735 N N . ASP A 1 97 ? -0.64 34.188 -5.223 1 77.75 97 ASP A N 1
ATOM 736 C CA . ASP A 1 97 ? 0.017 35.5 -5.195 1 77.75 97 ASP A CA 1
ATOM 737 C C . ASP A 1 97 ? 0.953 35.656 -6.391 1 77.75 97 ASP A C 1
ATOM 739 O O . ASP A 1 97 ? 1.584 36.719 -6.555 1 77.75 97 ASP A O 1
ATOM 743 N N . SER A 1 98 ? 0.911 34.656 -7.223 1 68.94 98 SER A N 1
ATOM 744 C CA . SER A 1 98 ? 1.92 34.844 -8.258 1 68.94 98 SER A CA 1
ATOM 745 C C . SER A 1 98 ? 1.274 35.062 -9.625 1 68.94 98 SER A C 1
ATOM 747 O O . SER A 1 98 ? 0.332 34.344 -9.992 1 68.94 98 SER A O 1
ATOM 749 N N . THR A 1 99 ? 1.52 36.156 -10.188 1 67.69 99 THR A N 1
ATOM 750 C CA . THR A 1 99 ? 1.029 36.5 -11.523 1 67.69 99 THR A CA 1
ATOM 751 C C . THR A 1 99 ? 1.512 35.469 -12.547 1 67.69 99 THR A C 1
ATOM 753 O O . THR A 1 99 ? 0.963 35.375 -13.648 1 67.69 99 THR A O 1
ATOM 756 N N . SER A 1 100 ? 2.414 34.781 -12.211 1 71 100 SER A N 1
ATOM 757 C CA . SER A 1 100 ? 2.996 33.875 -13.188 1 71 100 SER A CA 1
ATOM 758 C C . SER A 1 100 ? 2.943 32.438 -12.695 1 71 100 SER A C 1
ATOM 760 O O . SER A 1 100 ? 3.713 31.578 -13.156 1 71 100 SER A O 1
ATOM 762 N N . SER A 1 101 ? 1.925 32.281 -11.93 1 84.81 101 SER A N 1
ATOM 763 C CA . SER A 1 101 ? 1.932 30.922 -11.367 1 84.81 101 SER A CA 1
ATOM 764 C C . SER A 1 101 ? 1.284 29.922 -12.32 1 84.81 101 SER A C 1
ATOM 766 O O . SER A 1 101 ? 0.39 30.281 -13.094 1 84.81 101 SER A O 1
ATOM 768 N N . GLU A 1 102 ? 1.794 28.828 -12.336 1 92.81 102 GLU A N 1
ATOM 769 C CA . GLU A 1 102 ? 1.254 27.703 -13.102 1 92.81 102 GLU A CA 1
ATOM 770 C C . GLU A 1 102 ? 0.414 26.781 -12.211 1 92.81 102 GLU A C 1
ATOM 772 O O . GLU A 1 102 ? 0.828 26.438 -11.109 1 92.81 102 GLU A O 1
ATOM 777 N N . GLN A 1 103 ? -0.809 26.531 -12.742 1 96.75 103 GLN A N 1
ATOM 778 C CA . GLN A 1 103 ? -1.551 25.453 -12.078 1 96.75 103 GLN A CA 1
ATOM 779 C C . GLN A 1 103 ? -0.927 24.094 -12.367 1 96.75 103 GLN A C 1
ATOM 781 O O . GLN A 1 103 ? -0.662 23.766 -13.523 1 96.75 103 GLN A O 1
ATOM 786 N N . GLN A 1 104 ? -0.735 23.359 -11.344 1 97.62 104 GLN A N 1
ATOM 787 C CA . GLN A 1 104 ? -0.238 22 -11.469 1 97.62 104 GLN A CA 1
ATOM 788 C C . GLN A 1 104 ? -1.247 21 -10.93 1 97.62 104 GLN A C 1
ATOM 790 O O . GLN A 1 104 ? -2.035 21.312 -10.039 1 97.62 104 GLN A O 1
ATOM 795 N N . THR A 1 105 ? -1.214 19.828 -11.547 1 98.69 105 THR A N 1
ATOM 796 C CA . THR A 1 105 ? -2.006 18.734 -11 1 98.69 105 THR A CA 1
ATOM 797 C C . THR A 1 105 ? -1.26 17.406 -11.125 1 98.69 105 THR A C 1
ATOM 799 O O . THR A 1 105 ? -0.445 17.234 -12.039 1 98.69 105 THR A O 1
ATOM 802 N N . ARG A 1 106 ? -1.488 16.562 -10.203 1 98.81 106 ARG A N 1
ATOM 803 C CA . ARG A 1 106 ? -0.981 15.203 -10.188 1 98.81 106 ARG A CA 1
ATOM 804 C C . ARG A 1 106 ? -2.055 14.219 -9.719 1 98.81 106 ARG A C 1
ATOM 806 O O . ARG A 1 106 ? -2.861 14.547 -8.844 1 98.81 106 ARG A O 1
ATOM 813 N N . VAL A 1 107 ? -2.096 13.039 -10.297 1 98.75 107 VAL A N 1
ATOM 814 C CA . VAL A 1 107 ? -2.787 11.891 -9.711 1 98.75 107 VAL A CA 1
ATOM 815 C C . VAL A 1 107 ? -1.848 11.148 -8.766 1 98.75 107 VAL A C 1
ATOM 817 O O . VAL A 1 107 ? -0.866 10.547 -9.195 1 98.75 107 VAL A O 1
ATOM 820 N N . LEU A 1 108 ? -2.148 11.266 -7.488 1 98.81 108 LEU A N 1
ATOM 821 C CA . LEU A 1 108 ? -1.309 10.648 -6.465 1 98.81 108 LEU A CA 1
ATOM 822 C C . LEU A 1 108 ? -1.718 9.203 -6.223 1 98.81 108 LEU A C 1
ATOM 824 O O . LEU A 1 108 ? -2.908 8.898 -6.141 1 98.81 108 LEU A O 1
ATOM 828 N N . THR A 1 109 ? -0.741 8.328 -6.203 1 98.38 109 THR A N 1
ATOM 829 C CA . THR A 1 109 ? -0.884 6.941 -5.762 1 98.38 109 THR A CA 1
ATOM 830 C C . THR A 1 109 ? -0.119 6.707 -4.465 1 98.38 109 THR A C 1
ATOM 832 O O . THR A 1 109 ? 0.497 7.629 -3.922 1 98.38 109 THR A O 1
ATOM 835 N N . GLN A 1 110 ? -0.178 5.52 -3.98 1 98.12 110 GLN A N 1
ATOM 836 C CA . GLN A 1 110 ? 0.369 5.23 -2.66 1 98.12 110 GLN A CA 1
ATOM 837 C C . GLN A 1 110 ? 1.804 5.734 -2.535 1 98.12 110 GLN A C 1
ATOM 839 O O . GLN A 1 110 ? 2.676 5.348 -3.316 1 98.12 110 GLN A O 1
ATOM 844 N N . GLY A 1 111 ? 2.043 6.586 -1.532 1 98.38 111 GLY A N 1
ATOM 845 C CA . GLY A 1 111 ? 3.377 7.07 -1.221 1 98.38 111 GLY A CA 1
ATOM 846 C C . GLY A 1 111 ? 3.676 8.43 -1.827 1 98.38 111 GLY A C 1
ATOM 847 O O . GLY A 1 111 ? 4.656 9.078 -1.455 1 98.38 111 GLY A O 1
ATOM 848 N N . ASP A 1 112 ? 2.832 8.898 -2.754 1 98.81 112 ASP A N 1
ATOM 849 C CA . ASP A 1 112 ? 3.021 10.203 -3.387 1 98.81 112 ASP A CA 1
ATOM 850 C C . ASP A 1 112 ? 2.617 11.336 -2.447 1 98.81 112 ASP A C 1
ATOM 852 O O . ASP A 1 112 ? 1.841 11.125 -1.512 1 98.81 112 ASP A O 1
ATOM 856 N N . TYR A 1 113 ? 3.168 12.492 -2.74 1 98.75 113 TYR A N 1
ATOM 857 C CA . TYR A 1 113 ? 3.047 13.641 -1.844 1 98.75 113 TYR A CA 1
ATOM 858 C C . TYR A 1 113 ? 2.746 14.914 -2.621 1 98.75 113 TYR A C 1
ATOM 860 O O . TYR A 1 113 ? 3.207 15.078 -3.754 1 98.75 113 TYR A O 1
ATOM 868 N N . GLY A 1 114 ? 1.924 15.805 -1.979 1 98.81 114 GLY A N 1
ATOM 869 C CA . GLY A 1 114 ? 1.684 17.156 -2.463 1 98.81 114 GLY A CA 1
ATOM 870 C C . GLY A 1 114 ? 1.712 18.203 -1.362 1 98.81 114 GLY A C 1
ATOM 871 O O . GLY A 1 114 ? 1.141 18 -0.289 1 98.81 114 GLY A O 1
ATOM 872 N N . ALA A 1 115 ? 2.371 19.328 -1.648 1 98.38 115 ALA A N 1
ATOM 873 C CA . ALA A 1 115 ? 2.496 20.438 -0.712 1 98.38 115 ALA A CA 1
ATOM 874 C C . ALA A 1 115 ? 1.628 21.625 -1.142 1 98.38 115 ALA A C 1
ATOM 876 O O . ALA A 1 115 ? 1.692 22.062 -2.293 1 98.38 115 ALA A O 1
ATOM 877 N N . VAL A 1 116 ? 0.859 22.109 -0.189 1 98.12 116 VAL A N 1
ATOM 878 C CA . VAL A 1 116 ? 0.006 23.266 -0.424 1 98.12 116 VAL A CA 1
ATOM 879 C C . VAL A 1 116 ? 0.304 24.359 0.614 1 98.12 116 VAL A C 1
ATOM 881 O O . VAL A 1 116 ? -0.331 24.406 1.67 1 98.12 116 VAL A O 1
ATOM 884 N N . PRO A 1 117 ? 1.225 25.203 0.308 1 97.19 117 PRO A N 1
ATOM 885 C CA . PRO A 1 117 ? 1.55 26.312 1.222 1 97.19 117 PRO A CA 1
ATOM 886 C C . PRO A 1 117 ? 0.416 27.328 1.353 1 97.19 117 PRO A C 1
ATOM 888 O O . PRO A 1 117 ? -0.616 27.188 0.688 1 97.19 117 PRO A O 1
ATOM 891 N N . HIS A 1 118 ? 0.673 28.297 2.225 1 96.62 118 HIS A N 1
ATOM 892 C CA . HIS A 1 118 ? -0.264 29.406 2.385 1 96.62 118 HIS A CA 1
ATOM 893 C C . HIS A 1 118 ? -0.569 30.062 1.045 1 96.62 118 HIS A C 1
ATOM 895 O O . HIS A 1 118 ? 0.312 30.172 0.191 1 96.62 118 HIS A O 1
ATOM 901 N N . ASN A 1 119 ? -1.783 30.422 0.939 1 96.62 119 ASN A N 1
ATOM 902 C CA . ASN A 1 119 ? -2.225 31.156 -0.24 1 96.62 119 ASN A CA 1
ATOM 903 C C . ASN A 1 119 ? -2.006 30.359 -1.519 1 96.62 119 ASN A C 1
ATOM 905 O O . ASN A 1 119 ? -1.431 30.875 -2.482 1 96.62 119 ASN A O 1
ATOM 909 N N . THR A 1 120 ? -2.439 29.172 -1.519 1 97.62 120 THR A N 1
ATOM 910 C CA . THR A 1 120 ? -2.406 28.281 -2.674 1 97.62 120 THR A CA 1
ATOM 911 C C . THR A 1 120 ? -3.809 27.797 -3.023 1 97.62 120 THR A C 1
ATOM 913 O O . THR A 1 120 ? -4.484 27.188 -2.191 1 97.62 120 THR A O 1
ATOM 916 N N . TYR A 1 121 ? -4.258 28.125 -4.242 1 97.75 121 TYR A N 1
ATOM 917 C CA . TYR A 1 121 ? -5.473 27.469 -4.727 1 97.75 121 TYR A CA 1
ATOM 918 C C . TYR A 1 121 ? -5.32 25.953 -4.719 1 97.75 121 TYR A C 1
ATOM 920 O O . TYR A 1 121 ? -4.316 25.422 -5.199 1 97.75 121 TYR A O 1
ATOM 928 N N . HIS A 1 122 ? -6.32 25.281 -4.191 1 98.25 122 HIS A N 1
ATOM 929 C CA . HIS A 1 122 ? -6.215 23.828 -4.273 1 98.25 122 HIS A CA 1
ATOM 930 C C . HIS A 1 122 ? -7.57 23.156 -4.066 1 98.25 122 HIS A C 1
ATOM 932 O O . HIS A 1 122 ? -8.492 23.781 -3.527 1 98.25 122 HIS A O 1
ATOM 938 N N . THR A 1 123 ? -7.703 22.078 -4.582 1 97.75 123 THR A N 1
ATOM 939 C CA . THR A 1 123 ? -8.773 21.109 -4.367 1 97.75 123 THR A CA 1
ATOM 940 C C . THR A 1 123 ? -8.32 19.719 -4.754 1 97.75 123 THR A C 1
ATOM 942 O O . THR A 1 123 ? -7.164 19.516 -5.137 1 97.75 123 THR A O 1
ATOM 945 N N . PHE A 1 124 ? -9.164 18.719 -4.508 1 98.12 124 PHE A N 1
ATOM 946 C CA . PHE A 1 124 ? -8.828 17.344 -4.891 1 98.12 124 PHE A CA 1
ATOM 947 C C . PHE A 1 124 ? -10.078 16.578 -5.305 1 98.12 124 PHE A C 1
ATOM 949 O O . PHE A 1 124 ? -11.203 17.031 -5.043 1 98.12 124 PHE A O 1
ATOM 956 N N . GLN A 1 125 ? -9.852 15.508 -5.918 1 97 125 GLN A N 1
ATOM 957 C CA . GLN A 1 125 ? -10.891 14.555 -6.289 1 97 125 GLN A CA 1
ATOM 958 C C . GLN A 1 125 ? -10.461 13.125 -5.98 1 97 125 GLN A C 1
ATOM 960 O O . GLN A 1 125 ? -9.352 12.719 -6.332 1 97 125 GLN A O 1
ATOM 965 N N . VAL A 1 126 ? -11.328 12.391 -5.242 1 97.19 126 VAL A N 1
ATOM 966 C CA . VAL A 1 126 ? -11.055 10.984 -4.973 1 97.19 126 VAL A CA 1
ATOM 967 C C . VAL A 1 126 ? -11.367 10.148 -6.215 1 97.19 126 VAL A C 1
ATOM 969 O O . VAL A 1 126 ? -12.461 10.242 -6.773 1 97.19 126 VAL A O 1
ATOM 972 N N . LEU A 1 127 ? -10.422 9.289 -6.621 1 97.81 127 LEU A N 1
ATOM 973 C CA . LEU A 1 127 ? -10.562 8.664 -7.934 1 97.81 127 LEU A CA 1
ATOM 974 C C . LEU A 1 127 ? -10.883 7.176 -7.797 1 97.81 127 LEU A C 1
ATOM 976 O O . LEU A 1 127 ? -11.555 6.602 -8.656 1 97.81 127 LEU A O 1
ATOM 980 N N . ASP A 1 128 ? -10.344 6.488 -6.77 1 98.19 128 ASP A N 1
ATOM 981 C CA . ASP A 1 128 ? -10.5 5.043 -6.676 1 98.19 128 ASP A CA 1
ATOM 982 C C . ASP A 1 128 ? -11.523 4.668 -5.605 1 98.19 128 ASP A C 1
ATOM 984 O O . ASP A 1 128 ? -11.781 5.449 -4.688 1 98.19 128 ASP A O 1
ATOM 988 N N . PRO A 1 129 ? -12.031 3.434 -5.652 1 97.88 129 PRO A N 1
ATOM 989 C CA . PRO A 1 129 ? -13.156 3.014 -4.812 1 97.88 129 PRO A CA 1
ATOM 990 C C . PRO A 1 129 ? -12.789 2.945 -3.332 1 97.88 129 PRO A C 1
ATOM 992 O O . PRO A 1 129 ? -13.672 2.941 -2.473 1 97.88 129 PRO A O 1
ATOM 995 N N . ASP A 1 130 ? -11.562 2.756 -2.98 1 97.88 130 ASP A N 1
ATOM 996 C CA . ASP A 1 130 ? -11.023 2.738 -1.625 1 97.88 130 ASP A CA 1
ATOM 997 C C . ASP A 1 130 ? -9.75 3.57 -1.533 1 97.88 130 ASP A C 1
ATOM 999 O O . ASP A 1 130 ? -8.648 3.051 -1.735 1 97.88 130 ASP A O 1
ATOM 1003 N N . THR A 1 131 ? -9.922 4.852 -1.177 1 98.38 131 THR A N 1
ATOM 1004 C CA . THR A 1 131 ? -8.828 5.809 -1.148 1 98.38 131 THR A CA 1
ATOM 1005 C C . THR A 1 131 ? -8.664 6.406 0.246 1 98.38 131 THR A C 1
ATOM 1007 O O . THR A 1 131 ? -9.648 6.738 0.905 1 98.38 131 THR A O 1
ATOM 1010 N N . GLN A 1 132 ? -7.465 6.461 0.698 1 98.62 132 GLN A N 1
ATOM 1011 C CA . GLN A 1 132 ? -7.145 7.168 1.936 1 98.62 132 GLN A CA 1
ATOM 1012 C C . GLN A 1 132 ? -6.062 8.219 1.707 1 98.62 132 GLN A C 1
ATOM 1014 O O . GLN A 1 132 ? -4.984 7.902 1.196 1 98.62 132 GLN A O 1
ATOM 1019 N N . MET A 1 133 ? -6.348 9.414 2.08 1 98.69 133 MET A N 1
ATOM 1020 C CA . MET A 1 133 ? -5.402 10.523 2.123 1 98.69 133 MET A CA 1
ATOM 1021 C C . MET A 1 133 ? -4.973 10.812 3.557 1 98.69 133 MET A C 1
ATOM 1023 O O . MET A 1 133 ? -5.809 10.867 4.461 1 98.69 133 MET A O 1
ATOM 1027 N N . THR A 1 134 ? -3.705 10.938 3.727 1 98.81 134 THR A N 1
ATOM 1028 C CA . THR A 1 134 ? -3.209 11.492 4.98 1 98.81 134 THR A CA 1
ATOM 1029 C C . THR A 1 134 ? -2.895 12.977 4.828 1 98.81 134 THR A C 1
ATOM 1031 O O . THR A 1 134 ? -2.049 13.359 4.02 1 98.81 134 THR A O 1
ATOM 1034 N N . GLY A 1 135 ? -3.604 13.766 5.582 1 98.75 135 GLY A N 1
ATOM 1035 C CA . GLY A 1 135 ? -3.359 15.195 5.637 1 98.75 135 GLY A CA 1
ATOM 1036 C C . GLY A 1 135 ? -2.561 15.617 6.855 1 98.75 135 GLY A C 1
ATOM 1037 O O . GLY A 1 135 ? -2.791 15.125 7.961 1 98.75 135 GLY A O 1
ATOM 1038 N N . VAL A 1 136 ? -1.608 16.438 6.652 1 98.75 136 VAL A N 1
ATOM 1039 C CA . VAL A 1 136 ? -0.883 17.109 7.723 1 98.75 136 VAL A CA 1
ATOM 1040 C C . VAL A 1 136 ? -1.035 18.625 7.574 1 98.75 136 VAL A C 1
ATOM 1042 O O . VAL A 1 136 ? -0.698 19.188 6.531 1 98.75 136 VAL A O 1
ATOM 1045 N N . ILE A 1 137 ? -1.545 19.219 8.594 1 98.62 137 ILE A N 1
ATOM 1046 C CA . ILE A 1 137 ? -1.871 20.641 8.516 1 98.62 137 ILE A CA 1
ATOM 1047 C C . ILE A 1 137 ? -1.19 21.391 9.664 1 98.62 137 ILE A C 1
ATOM 1049 O O . ILE A 1 137 ? -1.32 21 10.828 1 98.62 137 ILE A O 1
ATOM 1053 N N . GLN A 1 138 ? -0.526 22.359 9.312 1 98 138 GLN A N 1
ATOM 1054 C CA . GLN A 1 138 ? 0.226 23.156 10.273 1 98 138 GLN A CA 1
ATOM 1055 C C . GLN A 1 138 ? -0.191 24.625 10.211 1 98 138 GLN A C 1
ATOM 1057 O O . GLN A 1 138 ? -0.273 25.203 9.125 1 98 138 GLN A O 1
ATOM 1062 N N . PRO A 1 139 ? -0.444 25.312 11.352 1 97.88 139 PRO A N 1
ATOM 1063 C CA . PRO A 1 139 ? -0.366 24.766 12.703 1 97.88 139 PRO A CA 1
ATOM 1064 C C . PRO A 1 139 ? -1.524 23.828 13.031 1 97.88 139 PRO A C 1
ATOM 1066 O O . PRO A 1 139 ? -2.412 23.625 12.195 1 97.88 139 PRO A O 1
ATOM 1069 N N . GLY A 1 140 ? -1.408 23.188 14.203 1 98.19 140 GLY A N 1
ATOM 1070 C CA . GLY A 1 140 ? -2.457 22.281 14.656 1 98.19 140 GLY A CA 1
ATOM 1071 C C . GLY A 1 140 ? -3.734 23 15.047 1 98.19 140 GLY A C 1
ATOM 1072 O O . GLY A 1 140 ? -3.703 24.172 15.445 1 98.19 140 GLY A O 1
ATOM 1073 N N . GLY A 1 141 ? -4.824 22.25 14.961 1 97.56 141 GLY A N 1
ATOM 1074 C CA . GLY A 1 141 ? -6.121 22.797 15.344 1 97.56 141 GLY A CA 1
ATOM 1075 C C . GLY A 1 141 ? -7.117 22.828 14.203 1 97.56 141 GLY A C 1
ATOM 1076 O O . GLY A 1 141 ? -8.297 23.109 14.414 1 97.56 141 GLY A O 1
ATOM 1077 N N . PHE A 1 142 ? -6.723 22.469 13.047 1 96.75 142 PHE A N 1
ATOM 1078 C CA . PHE A 1 142 ? -7.539 22.562 11.844 1 96.75 142 PHE A CA 1
ATOM 1079 C C . PHE A 1 142 ? -8.727 21.609 11.914 1 96.75 142 PHE A C 1
ATOM 1081 O O . PHE A 1 142 ? -9.734 21.828 11.242 1 96.75 142 PHE A O 1
ATOM 1088 N N . GLU A 1 143 ? -8.672 20.516 12.742 1 97.44 143 GLU A N 1
ATOM 1089 C CA . GLU A 1 143 ? -9.719 19.5 12.82 1 97.44 143 GLU A CA 1
ATOM 1090 C C . GLU A 1 143 ? -11.055 20.109 13.227 1 97.44 143 GLU A C 1
ATOM 1092 O O . GLU A 1 143 ? -12.117 19.547 12.93 1 97.44 143 GLU A O 1
ATOM 1097 N N . VAL A 1 144 ? -11.023 21.281 13.82 1 96.19 144 VAL A N 1
ATOM 1098 C CA . VAL A 1 144 ? -12.25 21.922 14.289 1 96.19 144 VAL A CA 1
ATOM 1099 C C . VAL A 1 144 ? -13.133 22.266 13.094 1 96.19 144 VAL A C 1
ATOM 1101 O O . VAL A 1 144 ? -14.359 22.25 13.195 1 96.19 144 VAL A O 1
ATOM 1104 N N . LEU A 1 145 ? -12.523 22.578 11.984 1 95 145 LEU A N 1
ATOM 1105 C CA . LEU A 1 145 ? -13.273 22.844 10.766 1 95 145 LEU A CA 1
ATOM 1106 C C . LEU A 1 145 ? -14.156 21.656 10.406 1 95 145 LEU A C 1
ATOM 1108 O O . LEU A 1 145 ? -15.344 21.812 10.102 1 95 145 LEU A O 1
ATOM 1112 N N . PHE A 1 146 ? -13.555 20.484 10.414 1 95.56 146 PHE A N 1
ATOM 1113 C CA . PHE A 1 146 ? -14.258 19.281 9.977 1 95.56 146 PHE A CA 1
ATOM 1114 C C . PHE A 1 146 ? -15.398 18.938 10.938 1 95.56 146 PHE A C 1
ATOM 1116 O O . PHE A 1 146 ? -16.453 18.469 10.516 1 95.56 146 PHE A O 1
ATOM 1123 N N . VAL A 1 147 ? -15.125 19.172 12.148 1 95.75 147 VAL A N 1
ATOM 1124 C CA . VAL A 1 147 ? -16.188 18.953 13.133 1 95.75 147 VAL A CA 1
ATOM 1125 C C . VAL A 1 147 ? -17.344 19.922 12.852 1 95.75 147 VAL A C 1
ATOM 1127 O O . VAL A 1 147 ? -18.516 19.516 12.898 1 95.75 147 VAL A O 1
ATOM 1130 N N . ALA A 1 148 ? -17.016 21.078 12.547 1 93.12 148 ALA A N 1
ATOM 1131 C CA . ALA A 1 148 ? -18.031 22.094 12.273 1 93.12 148 ALA A CA 1
ATOM 1132 C C . ALA A 1 148 ? -18.844 21.734 11.031 1 93.12 148 ALA A C 1
ATOM 1134 O O . ALA A 1 148 ? -20.047 21.984 10.969 1 93.12 148 ALA A O 1
ATOM 1135 N N . LEU A 1 149 ? -18.219 21.141 10.031 1 91.38 149 LEU A N 1
ATOM 1136 C CA . LEU A 1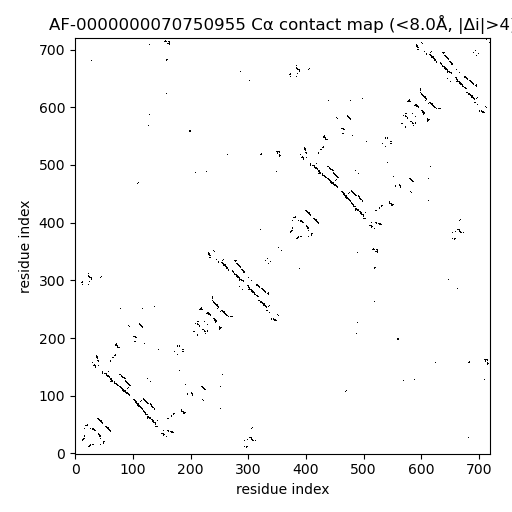 149 ? -18.828 20.875 8.742 1 91.38 149 LEU A CA 1
ATOM 1137 C C . LEU A 1 149 ? -19.531 19.516 8.734 1 91.38 149 LEU A C 1
ATOM 1139 O O . LEU A 1 149 ? -20.234 19.172 7.789 1 91.38 149 LEU A O 1
ATOM 1143 N N . ARG A 1 150 ? -19.391 18.75 9.742 1 93.94 150 ARG A N 1
ATOM 1144 C CA . ARG A 1 150 ? -19.75 17.344 9.719 1 93.94 150 ARG A CA 1
ATOM 1145 C C . ARG A 1 150 ? -21.25 17.156 9.508 1 93.94 150 ARG A C 1
ATOM 1147 O O . ARG A 1 150 ? -22.047 17.922 10.039 1 93.94 150 ARG A O 1
ATOM 1154 N N . ASP A 1 151 ? -21.562 16.188 8.68 1 93.06 151 ASP A N 1
ATOM 1155 C CA . ASP A 1 151 ? -22.938 15.688 8.688 1 93.06 151 ASP A CA 1
ATOM 1156 C C . ASP A 1 151 ? -23.234 14.938 9.984 1 93.06 151 ASP A C 1
ATOM 1158 O O . ASP A 1 151 ? -24.344 15.047 10.516 1 93.06 151 ASP A O 1
ATOM 1162 N N . SER A 1 152 ? -22.25 14.211 10.477 1 95.5 152 SER A N 1
ATOM 1163 C CA . SER A 1 152 ? -22.312 13.438 11.711 1 95.5 152 SER A CA 1
ATOM 1164 C C . SER A 1 152 ? -20.938 13.008 12.172 1 95.5 152 SER A C 1
ATOM 1166 O O . SER A 1 152 ? -19.969 13.094 11.406 1 95.5 152 SER A O 1
ATOM 1168 N N . TYR A 1 153 ? -20.875 12.688 13.406 1 97.88 153 TYR A N 1
ATOM 1169 C CA . TYR A 1 153 ? -19.719 11.906 13.82 1 97.88 153 TYR A CA 1
ATOM 1170 C C . TYR A 1 153 ? -19.719 10.531 13.164 1 97.88 153 TYR A C 1
ATOM 1172 O O . TYR A 1 153 ? -20.781 10.016 12.805 1 97.88 153 TYR A O 1
ATOM 1180 N N . TYR A 1 154 ? -18.641 10.047 12.906 1 97.62 154 TYR A N 1
ATOM 1181 C CA . TYR A 1 154 ? -18.516 8.719 12.328 1 97.62 154 TYR A CA 1
ATOM 1182 C C . TYR A 1 154 ? -18.094 7.699 13.375 1 97.62 154 TYR A C 1
ATOM 1184 O O . TYR A 1 154 ? -16.953 7.738 13.859 1 97.62 154 TYR A O 1
ATOM 1192 N N . ASN A 1 155 ? -18.953 6.848 13.688 1 95.5 155 ASN A N 1
ATOM 1193 C CA . ASN A 1 155 ? -18.734 5.754 14.633 1 95.5 155 ASN A CA 1
ATOM 1194 C C . ASN A 1 155 ? -19.047 4.398 14 1 95.5 155 ASN A C 1
ATOM 1196 O O . ASN A 1 155 ? -20.203 4.074 13.758 1 95.5 155 ASN A O 1
ATOM 1200 N N . SER A 1 156 ? -18.078 3.678 13.75 1 96.44 156 SER A N 1
ATOM 1201 C CA . SER A 1 156 ? -18.234 2.328 13.227 1 96.44 156 SER A CA 1
ATOM 1202 C C . SER A 1 156 ? -17.812 1.28 14.25 1 96.44 156 SER A C 1
ATOM 1204 O O . SER A 1 156 ? -16.641 1.195 14.609 1 96.44 156 SER A O 1
ATOM 1206 N N . SER A 1 157 ? -18.75 0.446 14.672 1 95.44 157 SER A N 1
ATOM 1207 C CA . SER A 1 157 ? -18.391 -0.628 15.594 1 95.44 157 SER A CA 1
ATOM 1208 C C . SER A 1 157 ? -17.547 -1.688 14.898 1 95.44 157 SER A C 1
ATOM 1210 O O . SER A 1 157 ? -16.875 -2.492 15.562 1 95.44 157 SER A O 1
ATOM 1212 N N . MET A 1 158 ? -17.531 -1.7 13.586 1 96.5 158 MET A N 1
ATOM 1213 C CA . MET A 1 158 ? -16.734 -2.668 12.828 1 96.5 158 MET A CA 1
ATOM 1214 C C . MET A 1 158 ? -15.445 -2.037 12.336 1 96.5 158 MET A C 1
ATOM 1216 O O . MET A 1 158 ? -14.664 -2.682 11.625 1 96.5 158 MET A O 1
ATOM 1220 N N . TYR A 1 159 ? -15.273 -0.755 12.633 1 98 159 TYR A N 1
ATOM 1221 C CA . TYR A 1 159 ? -14.07 -0.014 12.281 1 98 159 TYR A CA 1
ATOM 1222 C C . TYR A 1 159 ? -13.852 -0.006 10.773 1 98 159 TYR A C 1
ATOM 1224 O O . TYR A 1 159 ? -12.719 -0.134 10.305 1 98 159 TYR A O 1
ATOM 1232 N N . ALA A 1 160 ? -14.984 0.124 10.008 1 98.31 160 ALA A N 1
ATOM 1233 C CA . ALA A 1 160 ? -14.906 0.236 8.555 1 98.31 160 ALA A CA 1
ATOM 1234 C C . ALA A 1 160 ? -14.203 1.524 8.141 1 98.31 160 ALA A C 1
ATOM 1236 O O . ALA A 1 160 ? -14.273 2.533 8.844 1 98.31 160 ALA A O 1
ATOM 1237 N N . ASN A 1 161 ? -13.523 1.48 6.988 1 98.06 161 ASN A N 1
ATOM 1238 C CA . ASN A 1 161 ? -12.805 2.65 6.496 1 98.06 161 ASN A CA 1
ATOM 1239 C C . ASN A 1 161 ? -13.75 3.816 6.223 1 98.06 161 ASN A C 1
ATOM 1241 O O . ASN A 1 161 ? -13.391 4.977 6.445 1 98.06 161 ASN A O 1
ATOM 1245 N N . PHE A 1 162 ? -14.82 3.572 5.695 1 97.81 162 PHE A N 1
ATOM 1246 C CA . PHE A 1 162 ? -15.883 4.52 5.359 1 97.81 162 PHE A CA 1
ATOM 1247 C C . PHE A 1 162 ? -17.203 3.803 5.168 1 97.81 162 PHE A C 1
ATOM 1249 O O . PHE A 1 162 ? -17.281 2.574 5.234 1 97.81 162 PHE A O 1
ATOM 1256 N N . GLU A 1 163 ? -18.219 4.574 5.043 1 96.12 163 GLU A N 1
ATOM 1257 C CA . GLU A 1 163 ? -19.547 4.004 4.844 1 96.12 163 GLU A CA 1
ATOM 1258 C C . GLU A 1 163 ? -19.719 3.465 3.424 1 96.12 163 GLU A C 1
ATOM 1260 O O . GLU A 1 163 ? -19.312 4.113 2.457 1 96.12 163 GLU A O 1
ATOM 1265 N N . PRO A 1 164 ? -20.266 2.242 3.279 1 95.56 164 PRO A N 1
ATOM 1266 C CA . PRO A 1 164 ? -20.547 1.715 1.939 1 95.56 164 PRO A CA 1
ATOM 1267 C C . PRO A 1 164 ? -21.703 2.432 1.248 1 95.56 164 PRO A C 1
ATOM 1269 O O . PRO A 1 164 ? -22.844 1.95 1.278 1 95.56 164 PRO A O 1
ATOM 1272 N N . SER A 1 165 ? -21.359 3.49 0.697 1 86.94 165 SER A N 1
ATOM 1273 C CA . SER A 1 165 ? -22.344 4.332 0.019 1 86.94 165 SER A CA 1
ATOM 1274 C C . SER A 1 165 ? -21.703 5.094 -1.141 1 86.94 165 SER A C 1
ATOM 1276 O O . SER A 1 165 ? -20.484 5.219 -1.213 1 86.94 165 SER A O 1
ATOM 1278 N N . HIS A 1 166 ? -22.594 5.41 -2.178 1 80.31 166 HIS A N 1
ATOM 1279 C CA . HIS A 1 166 ? -22.172 6.289 -3.262 1 80.31 166 HIS A CA 1
ATOM 1280 C C . HIS A 1 166 ? -23.047 7.535 -3.334 1 80.31 166 HIS A C 1
ATOM 1282 O O . HIS A 1 166 ? -23.562 7.879 -4.406 1 80.31 166 HIS A O 1
ATOM 1288 N N . ALA A 1 167 ? -23.344 8.07 -2.229 1 69.69 167 ALA A N 1
ATOM 1289 C CA . ALA A 1 167 ? -24.266 9.203 -2.227 1 69.69 167 ALA A CA 1
ATOM 1290 C C . ALA A 1 167 ? -23.703 10.359 -3.049 1 69.69 167 ALA A C 1
ATOM 1292 O O . ALA A 1 167 ? -24.453 11.242 -3.477 1 69.69 167 ALA A O 1
ATOM 1293 N N . ASN A 1 168 ? -22.625 10.289 -3.684 1 61 168 ASN A N 1
ATOM 1294 C CA . ASN A 1 168 ? -21.969 11.297 -4.504 1 61 168 ASN A CA 1
ATOM 1295 C C . ASN A 1 168 ? -22.234 12.711 -3.982 1 61 168 ASN A C 1
ATOM 1297 O O . ASN A 1 168 ? -22.422 13.641 -4.766 1 61 168 ASN A O 1
ATOM 1301 N N . ALA A 1 169 ? -22.578 12.828 -2.695 1 57.59 169 ALA A N 1
ATOM 1302 C CA . ALA A 1 169 ? -22.922 14.156 -2.203 1 57.59 169 ALA A CA 1
ATOM 1303 C C . ALA A 1 169 ? -21.703 15.086 -2.266 1 57.59 169 ALA A C 1
ATOM 1305 O O . ALA A 1 169 ? -20.578 14.672 -1.97 1 57.59 169 ALA A O 1
ATOM 1306 N N . SER A 1 170 ? -21.844 16.156 -3.023 1 55.28 170 SER A N 1
ATOM 1307 C CA . SER A 1 170 ? -20.859 17.219 -3.141 1 55.28 170 SER A CA 1
ATOM 1308 C C . SER A 1 170 ? -20.719 18 -1.839 1 55.28 170 SER A C 1
ATOM 1310 O O . SER A 1 170 ? -21.688 18.094 -1.069 1 55.28 170 SER A O 1
ATOM 1312 N N . ALA A 1 171 ? -19.516 18.312 -1.404 1 56.56 171 ALA A N 1
ATOM 1313 C CA . ALA A 1 171 ? -19.281 19.203 -0.273 1 56.56 171 ALA A CA 1
ATOM 1314 C C . ALA A 1 171 ? -20.188 20.422 -0.341 1 56.56 171 ALA A C 1
ATOM 1316 O O . ALA A 1 171 ? -20.5 20.906 -1.43 1 56.56 171 ALA A O 1
ATOM 1317 N N . GLY A 1 172 ? -20.891 20.609 0.747 1 52.25 172 GLY A N 1
ATOM 1318 C CA . GLY A 1 172 ? -21.938 21.609 0.963 1 52.25 172 GLY A CA 1
ATOM 1319 C C . GLY A 1 172 ? -21.531 23 0.502 1 52.25 172 GLY A C 1
ATOM 1320 O O . GLY A 1 172 ? -20.531 23.547 0.964 1 52.25 172 GLY A O 1
ATOM 1321 N N . THR A 1 173 ? -21.922 23.406 -0.752 1 57.47 173 THR A N 1
ATOM 1322 C CA . THR A 1 173 ? -21.703 24.641 -1.481 1 57.47 173 THR A CA 1
ATOM 1323 C C . THR A 1 173 ? -22.703 25.703 -1.049 1 57.47 173 THR A C 1
ATOM 1325 O O . THR A 1 173 ? -22.828 26.75 -1.708 1 57.47 173 THR A O 1
ATOM 1328 N N . ASN A 1 174 ? -23.281 25.484 0.105 1 57.44 174 ASN A N 1
ATOM 1329 C CA . ASN A 1 174 ? -24.234 26.578 0.31 1 57.44 174 ASN A CA 1
ATOM 1330 C C . ASN A 1 174 ? -23.531 27.859 0.783 1 57.44 174 ASN A C 1
ATOM 1332 O O . ASN A 1 174 ? -22.484 27.781 1.435 1 57.44 174 ASN A O 1
ATOM 1336 N N . ALA A 1 175 ? -24.031 29.016 0.289 1 55.44 175 ALA A N 1
ATOM 1337 C CA . ALA A 1 175 ? -23.422 30.328 0.478 1 55.44 175 ALA A CA 1
ATOM 1338 C C . ALA A 1 175 ? -23.172 30.609 1.957 1 55.44 175 ALA A C 1
ATOM 1340 O O . ALA A 1 175 ? -22.125 31.141 2.324 1 55.44 175 ALA A O 1
ATOM 1341 N N . ASP A 1 176 ? -24.156 30.406 2.828 1 60.19 176 ASP A N 1
ATOM 1342 C CA . ASP A 1 176 ? -23.984 30.641 4.258 1 60.19 176 ASP A CA 1
ATOM 1343 C C . ASP A 1 176 ? -22.844 29.797 4.828 1 60.19 176 ASP A C 1
ATOM 1345 O O . ASP A 1 176 ? -22.078 30.266 5.66 1 60.19 176 ASP A O 1
ATOM 1349 N N . THR A 1 177 ? -22.672 28.703 4.309 1 68.94 177 THR A N 1
ATOM 1350 C CA . THR A 1 177 ? -21.609 27.812 4.742 1 68.94 177 THR A CA 1
ATOM 1351 C C . THR A 1 177 ? -20.25 28.344 4.285 1 68.94 177 THR A C 1
ATOM 1353 O O . THR A 1 177 ? -19.281 28.328 5.055 1 68.94 177 THR A O 1
ATOM 1356 N N . ILE A 1 178 ? -20.328 29.078 3.305 1 69.81 178 ILE A N 1
ATOM 1357 C CA . ILE A 1 178 ? -19.078 29.547 2.707 1 69.81 178 ILE A CA 1
ATOM 1358 C C . ILE A 1 178 ? -18.484 30.672 3.553 1 69.81 178 ILE A C 1
ATOM 1360 O O . ILE A 1 178 ? -17.281 30.672 3.844 1 69.81 178 ILE A O 1
ATOM 1364 N N . SER A 1 179 ? -19.328 31.656 3.906 1 76.69 179 SER A N 1
ATOM 1365 C CA . SER A 1 179 ? -18.844 32.75 4.742 1 76.69 179 SER A CA 1
ATOM 1366 C C . SER A 1 179 ? -18.344 32.219 6.09 1 76.69 179 SER A C 1
ATOM 1368 O O . SER A 1 179 ? -17.344 32.719 6.621 1 76.69 179 SER A O 1
ATOM 1370 N N . ALA A 1 180 ? -18.938 31.281 6.547 1 84.62 180 ALA A N 1
ATOM 1371 C CA . ALA A 1 180 ? -18.562 30.703 7.84 1 84.62 180 ALA A CA 1
ATOM 1372 C C . ALA A 1 180 ? -17.234 29.969 7.746 1 84.62 180 ALA A C 1
ATOM 1374 O O . ALA A 1 180 ? -16.5 29.875 8.734 1 84.62 180 ALA A O 1
ATOM 1375 N N . LEU A 1 181 ? -16.875 29.672 6.59 1 90.69 181 LEU A N 1
ATOM 1376 C CA . LEU A 1 181 ? -15.656 28.906 6.363 1 90.69 181 LEU A CA 1
ATOM 1377 C C . LEU A 1 181 ? -14.414 29.75 6.625 1 90.69 181 LEU A C 1
ATOM 1379 O O . LEU A 1 181 ? -13.367 29.234 7 1 90.69 181 LEU A O 1
ATOM 1383 N N . GLU A 1 182 ? -14.547 31.062 6.477 1 93.31 182 GLU A N 1
ATOM 1384 C CA . GLU A 1 182 ? -13.391 31.938 6.617 1 93.31 182 GLU A CA 1
ATOM 1385 C C . GLU A 1 182 ? -12.891 31.969 8.062 1 93.31 182 GLU A C 1
ATOM 1387 O O . GLU A 1 182 ? -11.703 32.156 8.305 1 93.31 182 GLU A O 1
ATOM 1392 N N . THR A 1 183 ? -13.836 31.797 9.055 1 93.69 183 THR A N 1
ATOM 1393 C CA . THR A 1 183 ? -13.438 31.75 10.453 1 93.69 183 THR A CA 1
ATOM 1394 C C . THR A 1 183 ? -12.516 30.562 10.719 1 93.69 183 THR A C 1
ATOM 1396 O O . THR A 1 183 ? -11.766 30.547 11.695 1 93.69 183 THR A O 1
ATOM 1399 N N . TYR A 1 184 ? -12.547 29.641 9.797 1 94.81 184 TYR A N 1
ATOM 1400 C CA . TYR A 1 184 ? -11.711 28.453 9.906 1 94.81 184 TYR A CA 1
ATOM 1401 C C . TYR A 1 184 ? -10.555 28.5 8.906 1 94.81 184 TYR A C 1
ATOM 1403 O O . TYR A 1 184 ? -9.969 27.469 8.578 1 94.81 184 TYR A O 1
ATOM 1411 N N . ASP A 1 185 ? -10.305 29.625 8.305 1 96.69 185 ASP A N 1
ATOM 1412 C CA . ASP A 1 185 ? -9.195 29.859 7.383 1 96.69 185 ASP A CA 1
ATOM 1413 C C . ASP A 1 185 ? -9.445 29.188 6.035 1 96.69 185 ASP A C 1
ATOM 1415 O O . ASP A 1 185 ? -8.5 28.734 5.379 1 96.69 185 ASP A O 1
ATOM 1419 N N . VAL A 1 186 ? -10.688 29.016 5.688 1 96.31 186 VAL A N 1
ATOM 1420 C CA . VAL A 1 186 ? -11.047 28.5 4.375 1 96.31 186 VAL A CA 1
ATOM 1421 C C . VAL A 1 186 ? -11.68 29.594 3.531 1 96.31 186 VAL A C 1
ATOM 1423 O O . VAL A 1 186 ? -12.766 30.078 3.848 1 96.31 186 VAL A O 1
ATOM 1426 N N . TYR A 1 187 ? -10.977 30 2.543 1 95.31 187 TYR A N 1
ATOM 1427 C CA . TYR A 1 187 ? -11.461 31.031 1.646 1 95.31 187 TYR A CA 1
ATOM 1428 C C . TYR A 1 187 ? -11.82 30.469 0.281 1 95.31 187 TYR A C 1
ATOM 1430 O O . TYR A 1 187 ? -10.938 30.172 -0.528 1 95.31 187 TYR A O 1
ATOM 1438 N N . ALA A 1 188 ? -13.062 30.375 0.015 1 94.19 188 ALA A N 1
ATOM 1439 C CA . ALA A 1 188 ? -13.57 29.766 -1.217 1 94.19 188 ALA A CA 1
ATOM 1440 C C . ALA A 1 188 ? -13.117 30.562 -2.439 1 94.19 188 ALA A C 1
ATOM 1442 O O . ALA A 1 188 ? -13.117 31.797 -2.426 1 94.19 188 ALA A O 1
ATOM 1443 N N . GLN A 1 189 ? -12.719 29.859 -3.365 1 93.25 189 GLN A N 1
ATOM 1444 C CA . GLN A 1 189 ? -12.312 30.406 -4.652 1 93.25 189 GLN A CA 1
ATOM 1445 C C . GLN A 1 189 ? -13.109 29.797 -5.793 1 93.25 189 GLN A C 1
ATOM 1447 O O . GLN A 1 189 ? -12.57 29.031 -6.602 1 93.25 189 GLN A O 1
ATOM 1452 N N . LEU A 1 190 ? -14.273 30.188 -5.977 1 90.62 190 LEU A N 1
ATOM 1453 C CA . LEU A 1 190 ? -15.25 29.484 -6.793 1 90.62 190 LEU A CA 1
ATOM 1454 C C . LEU A 1 190 ? -15 29.734 -8.281 1 90.62 190 LEU A C 1
ATOM 1456 O O . LEU A 1 190 ? -15.5 29 -9.133 1 90.62 190 LEU A O 1
ATOM 1460 N N . THR A 1 191 ? -14.242 30.781 -8.641 1 93.25 191 THR A N 1
ATOM 1461 C CA . THR A 1 191 ? -13.992 31.078 -10.047 1 93.25 191 THR A CA 1
ATOM 1462 C C . THR A 1 191 ? -12.711 30.391 -10.523 1 93.25 191 THR A C 1
ATOM 1464 O O . THR A 1 191 ? -12.391 30.422 -11.711 1 93.25 191 THR A O 1
ATOM 1467 N N . TRP A 1 192 ? -11.906 29.906 -9.562 1 94.62 192 TRP A N 1
ATOM 1468 C CA . TRP A 1 192 ? -10.727 29.141 -9.938 1 94.62 192 TRP A CA 1
ATOM 1469 C C . TRP A 1 192 ? -11.117 27.781 -10.5 1 94.62 192 TRP A C 1
ATOM 1471 O O . TRP A 1 192 ? -11.789 26.984 -9.828 1 94.62 192 TRP A O 1
ATOM 1481 N N . GLU A 1 193 ? -10.75 27.5 -11.742 1 95.56 193 GLU A N 1
ATOM 1482 C CA . GLU A 1 193 ? -11.141 26.281 -12.422 1 95.56 193 GLU A CA 1
ATOM 1483 C C . GLU A 1 193 ? -9.984 25.281 -12.477 1 95.56 193 GLU A C 1
ATOM 1485 O O . GLU A 1 193 ? -8.859 25.656 -12.805 1 95.56 193 GLU A O 1
ATOM 1490 N N . THR A 1 194 ? -10.273 24.094 -12.219 1 97.5 194 THR A N 1
ATOM 1491 C CA . THR A 1 194 ? -9.258 23.047 -12.273 1 97.5 194 THR A CA 1
ATOM 1492 C C . THR A 1 194 ? -8.922 22.703 -13.719 1 97.5 194 THR A C 1
ATOM 1494 O O . THR A 1 194 ? -9.812 22.562 -14.555 1 97.5 194 THR A O 1
ATOM 1497 N N . ARG A 1 195 ? -7.668 22.609 -14.031 1 97.56 195 ARG A N 1
ATOM 1498 C CA . ARG A 1 195 ? -7.273 22.109 -15.352 1 97.56 195 ARG A CA 1
ATOM 1499 C C . ARG A 1 195 ? -7.652 20.656 -15.516 1 97.56 195 ARG A C 1
ATOM 1501 O O . ARG A 1 195 ? -7.691 19.891 -14.547 1 97.56 195 ARG A O 1
ATOM 1508 N N . ARG A 1 196 ? -7.812 20.172 -16.766 1 96.56 196 ARG A N 1
ATOM 1509 C CA . ARG A 1 196 ? -8.289 18.828 -17.016 1 96.56 196 ARG A CA 1
ATOM 1510 C C . ARG A 1 196 ? -7.457 18.141 -18.109 1 96.56 196 ARG A C 1
ATOM 1512 O O . ARG A 1 196 ? -7.914 17.188 -18.734 1 96.56 196 ARG A O 1
ATOM 1519 N N . ASP A 1 197 ? -6.297 18.531 -18.375 1 97.12 197 ASP A N 1
ATOM 1520 C CA . ASP A 1 197 ? -5.473 18.047 -19.484 1 97.12 197 ASP A CA 1
ATOM 1521 C C . ASP A 1 197 ? -4.355 17.141 -18.969 1 97.12 197 ASP A C 1
ATOM 1523 O O . ASP A 1 197 ? -3.316 17 -19.609 1 97.12 197 ASP A O 1
ATOM 1527 N N . ALA A 1 198 ? -4.508 16.656 -17.781 1 97.38 198 ALA A N 1
ATOM 1528 C CA . ALA A 1 198 ? -3.496 15.742 -17.266 1 97.38 198 ALA A CA 1
ATOM 1529 C C . ALA A 1 198 ? -3.381 14.5 -18.141 1 97.38 198 ALA A C 1
ATOM 1531 O O . ALA A 1 198 ? -4.395 13.938 -18.578 1 97.38 198 ALA A O 1
ATOM 1532 N N . VAL A 1 199 ? -2.188 14.117 -18.422 1 97.19 199 VAL A N 1
ATOM 1533 C CA . VAL A 1 199 ? -1.867 12.875 -19.109 1 97.19 199 VAL A CA 1
ATOM 1534 C C . VAL A 1 199 ? -0.915 12.039 -18.266 1 97.19 199 VAL A C 1
ATOM 1536 O O . VAL A 1 199 ? 0.11 12.539 -17.797 1 97.19 199 VAL A O 1
ATOM 1539 N N . ASN A 1 200 ? -1.298 10.781 -18.109 1 96.75 200 ASN A N 1
ATOM 1540 C CA . ASN A 1 200 ? -0.517 9.875 -17.281 1 96.75 200 ASN A CA 1
ATOM 1541 C C . ASN A 1 200 ? -0.307 10.445 -15.875 1 96.75 200 ASN A C 1
ATOM 1543 O O . ASN A 1 200 ? 0.801 10.391 -15.344 1 96.75 200 ASN A O 1
ATOM 1547 N N . GLY A 1 201 ? -1.299 11.125 -15.469 1 97.19 201 GLY A N 1
ATOM 1548 C CA . GLY A 1 201 ? -1.392 11.562 -14.086 1 97.19 201 GLY A CA 1
ATOM 1549 C C . GLY A 1 201 ? -0.699 12.891 -13.836 1 97.19 201 GLY A C 1
ATOM 1550 O O . GLY A 1 201 ? -0.441 13.258 -12.688 1 97.19 201 GLY A O 1
ATOM 1551 N N . THR A 1 202 ? -0.307 13.57 -14.867 1 97.75 202 THR A N 1
ATOM 1552 C CA . THR A 1 202 ? 0.463 14.781 -14.602 1 97.75 202 THR A CA 1
ATOM 1553 C C . THR A 1 202 ? 0.135 15.867 -15.617 1 97.75 202 THR A C 1
ATOM 1555 O O . THR A 1 202 ? -0.122 15.57 -16.781 1 97.75 202 THR A O 1
ATOM 1558 N N . ALA A 1 203 ? 0.049 17.062 -15.156 1 98.19 203 ALA A N 1
ATOM 1559 C CA . ALA A 1 203 ? 0.054 18.281 -15.969 1 98.19 203 ALA A CA 1
ATOM 1560 C C . ALA A 1 203 ? 0.74 19.422 -15.234 1 98.19 203 ALA A C 1
ATOM 1562 O O . ALA A 1 203 ? 0.633 19.547 -14.016 1 98.19 203 ALA A O 1
ATOM 1563 N N . GLY A 1 204 ? 1.366 20.359 -15.945 1 95.75 204 GLY A N 1
ATOM 1564 C CA . GLY A 1 204 ? 2.213 21.406 -15.391 1 95.75 204 GLY A CA 1
ATOM 1565 C C . GLY A 1 204 ? 3.689 21.047 -15.43 1 95.75 204 GLY A C 1
ATOM 1566 O O . GLY A 1 204 ? 4.066 19.969 -15.875 1 95.75 204 GLY A O 1
ATOM 1567 N N . SER A 1 205 ? 4.535 21.891 -14.945 1 93.12 205 SER A N 1
ATOM 1568 C CA . SER A 1 205 ? 5.984 21.734 -15.023 1 93.12 205 SER A CA 1
ATOM 1569 C C . SER A 1 205 ? 6.477 20.688 -14.016 1 93.12 205 SER A C 1
ATOM 1571 O O . SER A 1 205 ? 5.77 20.359 -13.062 1 93.12 205 SER A O 1
ATOM 1573 N N . GLY A 1 206 ? 7.633 20.141 -14.32 1 93.88 206 GLY A N 1
ATOM 1574 C CA . GLY A 1 206 ? 8.305 19.234 -13.398 1 93.88 206 GLY A CA 1
ATOM 1575 C C . GLY A 1 206 ? 8.07 17.766 -13.727 1 93.88 206 GLY A C 1
ATOM 1576 O O . GLY A 1 206 ? 7.078 17.422 -14.375 1 93.88 206 GLY A O 1
ATOM 1577 N N . ASN A 1 207 ? 8.953 16.953 -13.25 1 97.06 207 ASN A N 1
ATOM 1578 C CA . ASN A 1 207 ? 8.812 15.508 -13.375 1 97.06 207 ASN A CA 1
ATOM 1579 C C . ASN A 1 207 ? 7.828 14.953 -12.359 1 97.06 207 ASN A C 1
ATOM 1581 O O . ASN A 1 207 ? 7.488 15.617 -11.383 1 97.06 207 ASN A O 1
ATOM 1585 N N . TRP A 1 208 ? 7.355 13.812 -12.664 1 97.88 208 TRP A N 1
ATOM 1586 C CA . TRP A 1 208 ? 6.496 13.047 -11.766 1 97.88 208 TRP A CA 1
ATOM 1587 C C . TRP A 1 208 ? 7.035 11.633 -11.57 1 97.88 208 TRP A C 1
ATOM 1589 O O . TRP A 1 208 ? 8.125 11.445 -11.023 1 97.88 208 TRP A O 1
ATOM 1599 N N . HIS A 1 209 ? 6.387 10.625 -12.039 1 97.88 209 HIS A N 1
ATOM 1600 C CA . HIS A 1 209 ? 6.914 9.266 -12 1 97.88 209 HIS A CA 1
ATOM 1601 C C . HIS A 1 209 ? 7.805 8.984 -13.203 1 97.88 209 HIS A C 1
ATOM 1603 O O . HIS A 1 209 ? 7.793 7.875 -13.742 1 97.88 209 HIS A O 1
ATOM 1609 N N . ASN A 1 210 ? 8.477 9.984 -13.734 1 94.75 210 ASN A N 1
ATOM 1610 C CA . ASN A 1 210 ? 9.25 9.844 -14.961 1 94.75 210 ASN A CA 1
ATOM 1611 C C . ASN A 1 210 ? 10.609 10.523 -14.852 1 94.75 210 ASN A C 1
ATOM 1613 O O . ASN A 1 210 ? 11.242 10.828 -15.867 1 94.75 210 ASN A O 1
ATOM 1617 N N . GLY A 1 211 ? 11 10.805 -13.664 1 96.12 211 GLY A N 1
ATOM 1618 C CA . GLY A 1 211 ? 12.281 11.445 -13.414 1 96.12 211 GLY A CA 1
ATOM 1619 C C . GLY A 1 211 ? 12.398 12.016 -12.016 1 96.12 211 GLY A C 1
ATOM 1620 O O . GLY A 1 211 ? 11.438 11.977 -11.242 1 96.12 211 GLY A O 1
ATOM 1621 N N . SER A 1 212 ? 13.531 12.539 -11.75 1 97.06 212 SER A N 1
ATOM 1622 C CA . SER A 1 212 ? 13.805 13.07 -10.422 1 97.06 212 SER A CA 1
ATOM 1623 C C . SER A 1 212 ? 12.875 14.227 -10.086 1 97.06 212 SER A C 1
ATOM 1625 O O . SER A 1 212 ? 12.609 15.086 -10.93 1 97.06 212 SER A O 1
ATOM 1627 N N . ASN A 1 213 ? 12.297 14.203 -8.914 1 97.94 213 ASN A N 1
ATOM 1628 C CA . ASN A 1 213 ? 11.508 15.312 -8.383 1 97.94 213 ASN A CA 1
ATOM 1629 C C . ASN A 1 213 ? 12.344 16.219 -7.492 1 97.94 213 ASN A C 1
ATOM 1631 O O . ASN A 1 213 ? 13.188 15.75 -6.73 1 97.94 213 ASN A O 1
ATOM 1635 N N . GLU A 1 214 ? 12.094 17.438 -7.578 1 94.56 214 GLU A N 1
ATOM 1636 C CA . GLU A 1 214 ? 12.758 18.422 -6.73 1 94.56 214 GLU A CA 1
ATOM 1637 C C . GLU A 1 214 ? 11.781 19.047 -5.742 1 94.56 214 GLU A C 1
ATOM 1639 O O . GLU A 1 214 ? 10.617 19.297 -6.078 1 94.56 214 GLU A O 1
ATOM 1644 N N . LEU A 1 215 ? 12.266 19.266 -4.547 1 95.31 215 LEU A N 1
ATOM 1645 C CA . LEU A 1 215 ? 11.484 20.031 -3.584 1 95.31 215 LEU A CA 1
ATOM 1646 C C . LEU A 1 215 ? 11.562 21.516 -3.887 1 95.31 215 LEU A C 1
ATOM 1648 O O . LEU A 1 215 ? 12.539 21.984 -4.484 1 95.31 215 LEU A O 1
ATOM 1652 N N . ALA A 1 216 ? 10.547 22.234 -3.439 1 93.19 216 ALA A N 1
ATOM 1653 C CA . ALA A 1 216 ? 10.625 23.688 -3.551 1 93.19 216 ALA A CA 1
ATOM 1654 C C . ALA A 1 216 ? 11.797 24.234 -2.742 1 93.19 216 ALA A C 1
ATOM 1656 O O . ALA A 1 216 ? 12.312 23.562 -1.842 1 93.19 216 ALA A O 1
ATOM 1657 N N . ASP A 1 217 ? 12.188 25.453 -3.006 1 91.62 217 ASP A N 1
ATOM 1658 C CA . ASP A 1 217 ? 13.305 26.062 -2.295 1 91.62 217 ASP A CA 1
ATOM 1659 C C . ASP A 1 217 ? 12.82 27.125 -1.307 1 91.62 217 ASP A C 1
ATOM 1661 O O . ASP A 1 217 ? 13.625 27.875 -0.748 1 91.62 217 ASP A O 1
ATOM 1665 N N . ASP A 1 218 ? 11.516 27.203 -1.21 1 93.62 218 ASP A N 1
ATOM 1666 C CA . ASP A 1 218 ? 10.914 28.219 -0.344 1 93.62 218 ASP A CA 1
ATOM 1667 C C . ASP A 1 218 ? 9.625 27.688 0.289 1 93.62 218 ASP A C 1
ATOM 1669 O O . ASP A 1 218 ? 9.195 26.562 0.008 1 93.62 218 ASP A O 1
ATOM 1673 N N . GLY A 1 219 ? 9.016 28.516 1.114 1 94.06 219 GLY A N 1
ATOM 1674 C CA . GLY A 1 219 ? 7.844 28.094 1.865 1 94.06 219 GLY A CA 1
ATOM 1675 C C . GLY A 1 219 ? 6.539 28.531 1.23 1 94.06 219 GLY A C 1
ATOM 1676 O O . GLY A 1 219 ? 5.488 28.5 1.87 1 94.06 219 GLY A O 1
ATOM 1677 N N . HIS A 1 220 ? 6.555 28.984 0.008 1 93.81 220 HIS A N 1
ATOM 1678 C CA . HIS A 1 220 ? 5.32 29.531 -0.549 1 93.81 220 HIS A CA 1
ATOM 1679 C C . HIS A 1 220 ? 5.008 28.906 -1.905 1 93.81 220 HIS A C 1
ATOM 1681 O O . HIS A 1 220 ? 3.969 29.203 -2.502 1 93.81 220 HIS A O 1
ATOM 1687 N N . THR A 1 221 ? 5.879 28.031 -2.508 1 94.38 221 THR A N 1
ATOM 1688 C CA . THR A 1 221 ? 5.664 27.375 -3.799 1 94.38 221 THR A CA 1
ATOM 1689 C C . THR A 1 221 ? 5.07 25.984 -3.617 1 94.38 221 THR A C 1
ATOM 1691 O O . THR A 1 221 ? 5.68 25.125 -2.977 1 94.38 221 THR A O 1
ATOM 1694 N N . PRO A 1 222 ? 3.867 25.75 -4.133 1 96.56 222 PRO A N 1
ATOM 1695 C CA . PRO A 1 222 ? 3.359 24.375 -4.105 1 96.56 222 PRO A CA 1
ATOM 1696 C C . PRO A 1 222 ? 4.191 23.422 -4.961 1 96.56 222 PRO A C 1
ATOM 1698 O O . PRO A 1 222 ? 4.773 23.828 -5.965 1 96.56 222 PRO A O 1
ATOM 1701 N N . PHE A 1 223 ? 4.277 22.172 -4.594 1 97.06 223 PHE A N 1
ATOM 1702 C CA . PHE A 1 223 ? 5.043 21.188 -5.352 1 97.06 223 PHE A CA 1
ATOM 1703 C C . PHE A 1 223 ? 4.57 19.766 -5.035 1 97.06 223 PHE A C 1
ATOM 1705 O O . PHE A 1 223 ? 3.773 19.562 -4.117 1 97.06 223 PHE A O 1
ATOM 1712 N N . PHE A 1 224 ? 4.98 18.859 -5.848 1 98.44 224 PHE A N 1
ATOM 1713 C CA . PHE A 1 224 ? 4.609 17.453 -5.758 1 98.44 224 PHE A CA 1
ATOM 1714 C C . PHE A 1 224 ? 5.848 16.562 -5.777 1 98.44 224 PHE A C 1
ATOM 1716 O O . PHE A 1 224 ? 6.832 16.875 -6.457 1 98.44 224 PHE A O 1
ATOM 1723 N N . VAL A 1 225 ? 5.82 15.484 -5.02 1 98.69 225 VAL A N 1
ATOM 1724 C CA . VAL A 1 225 ? 6.891 14.492 -5 1 98.69 225 VAL A CA 1
ATOM 1725 C C . VAL A 1 225 ? 6.301 13.094 -5.129 1 98.69 225 VAL A C 1
ATOM 1727 O O . VAL A 1 225 ? 5.531 12.656 -4.266 1 98.69 225 VAL A O 1
ATOM 1730 N N . ALA A 1 226 ? 6.664 12.406 -6.238 1 98.75 226 ALA A N 1
ATOM 1731 C CA . ALA A 1 226 ? 6.312 10.992 -6.367 1 98.75 226 ALA A CA 1
ATOM 1732 C C . ALA A 1 226 ? 7.16 10.133 -5.438 1 98.75 226 ALA A C 1
ATOM 1734 O O . ALA A 1 226 ? 8.305 10.469 -5.141 1 98.75 226 ALA A O 1
ATOM 1735 N N . LYS A 1 227 ? 6.633 9.016 -5.008 1 98.62 227 LYS A N 1
ATOM 1736 C CA . LYS A 1 227 ? 7.285 8.117 -4.059 1 98.62 227 LYS A CA 1
ATOM 1737 C C . LYS A 1 227 ? 8.664 7.691 -4.559 1 98.62 227 LYS A C 1
ATOM 1739 O O . LYS A 1 227 ? 8.781 7.043 -5.598 1 98.62 227 LYS A O 1
ATOM 1744 N N . ASN A 1 228 ? 9.68 8.039 -3.826 1 98.44 228 ASN A N 1
ATOM 1745 C CA . ASN A 1 228 ? 11.062 7.625 -4.023 1 98.44 228 ASN A CA 1
ATOM 1746 C C . ASN A 1 228 ? 11.688 8.312 -5.23 1 98.44 228 ASN A C 1
ATOM 1748 O O . ASN A 1 228 ? 12.68 7.828 -5.781 1 98.44 228 ASN A O 1
ATOM 1752 N N . TYR A 1 229 ? 11.133 9.461 -5.684 1 98.44 229 TYR A N 1
ATOM 1753 C CA . TYR A 1 229 ? 11.68 10.125 -6.863 1 98.44 229 TYR A CA 1
ATOM 1754 C C . TYR A 1 229 ? 12.406 11.406 -6.48 1 98.44 229 TYR A C 1
ATOM 1756 O O . TYR A 1 229 ? 12.953 12.094 -7.344 1 98.44 229 TYR A O 1
ATOM 1764 N N . ALA A 1 230 ? 12.43 11.789 -5.23 1 98.19 230 ALA A N 1
ATOM 1765 C CA . ALA A 1 230 ? 13.289 12.867 -4.734 1 98.19 230 ALA A CA 1
ATOM 1766 C C . ALA A 1 230 ? 14.555 12.305 -4.086 1 98.19 230 ALA A C 1
ATOM 1768 O O . ALA A 1 230 ? 14.711 11.086 -3.969 1 98.19 230 ALA A O 1
ATOM 1769 N N . GLN A 1 231 ? 15.445 13.211 -3.709 1 97.75 231 GLN A N 1
ATOM 1770 C CA . GLN A 1 231 ? 16.703 12.805 -3.082 1 97.75 231 GLN A CA 1
ATOM 1771 C C . GLN A 1 231 ? 16.453 12.023 -1.794 1 97.75 231 GLN A C 1
ATOM 1773 O O . GLN A 1 231 ? 15.641 12.445 -0.958 1 97.75 231 GLN A O 1
ATOM 1778 N N . LYS A 1 232 ? 17.109 10.867 -1.66 1 98.56 232 LYS A N 1
ATOM 1779 C CA . LYS A 1 232 ? 17.062 10.039 -0.46 1 98.56 232 LYS A CA 1
ATOM 1780 C C . LYS A 1 232 ? 18.391 10.031 0.267 1 98.56 232 LYS A C 1
ATOM 1782 O O . LYS A 1 232 ? 19.391 10.539 -0.254 1 98.56 232 LYS A O 1
ATOM 1787 N N . TYR A 1 233 ? 18.344 9.508 1.449 1 98.62 233 TYR A N 1
ATOM 1788 C CA . TYR A 1 233 ? 19.531 9.453 2.299 1 98.62 233 TYR A CA 1
ATOM 1789 C C . TYR A 1 233 ? 19.578 8.148 3.084 1 98.62 233 TYR A C 1
ATOM 1791 O O . TYR A 1 233 ? 18.531 7.594 3.443 1 98.62 233 TYR A O 1
ATOM 1799 N N . LEU A 1 234 ? 20.75 7.652 3.336 1 98.62 234 LEU A N 1
ATOM 1800 C CA . LEU A 1 234 ? 20.953 6.426 4.098 1 98.62 234 LEU A CA 1
ATOM 1801 C C . LEU A 1 234 ? 21.672 6.715 5.414 1 98.62 234 LEU A C 1
ATOM 1803 O O . LEU A 1 234 ? 22.797 7.195 5.41 1 98.62 234 LEU A O 1
ATOM 1807 N N . ASN A 1 235 ? 21 6.535 6.473 1 98.12 235 ASN A N 1
ATOM 1808 C CA . ASN A 1 235 ? 21.594 6.453 7.797 1 98.12 235 ASN A CA 1
ATOM 1809 C C . ASN A 1 235 ? 21.969 5.016 8.156 1 98.12 235 ASN A C 1
ATOM 1811 O O . ASN A 1 235 ? 21.172 4.098 7.938 1 98.12 235 ASN A O 1
ATOM 1815 N N . PHE A 1 236 ? 23.078 4.754 8.688 1 96.31 236 PHE A N 1
ATOM 1816 C CA . PHE A 1 236 ? 23.547 3.391 8.922 1 96.31 236 PHE A CA 1
ATOM 1817 C C . PHE A 1 236 ? 24 3.213 10.367 1 96.31 236 PHE A C 1
ATOM 1819 O O . PHE A 1 236 ? 24.875 2.396 10.641 1 96.31 236 PHE A O 1
ATOM 1826 N N . GLU A 1 237 ? 23.438 4.039 11.219 1 93.5 237 GLU A N 1
ATOM 1827 C CA . GLU A 1 237 ? 23.609 3.887 12.656 1 93.5 237 GLU A CA 1
ATOM 1828 C C . GLU A 1 237 ? 22.547 2.979 13.258 1 93.5 237 GLU A C 1
ATOM 1830 O O . GLU A 1 237 ? 21.344 3.238 13.109 1 93.5 237 GLU A O 1
ATOM 1835 N N . ASN A 1 238 ? 23 1.891 14.07 1 93.69 238 ASN A N 1
ATOM 1836 C CA . ASN A 1 238 ? 22.062 0.953 14.688 1 93.69 238 ASN A CA 1
ATOM 1837 C C . ASN A 1 238 ? 21.047 0.419 13.672 1 93.69 238 ASN A C 1
ATOM 1839 O O . ASN A 1 238 ? 19.844 0.513 13.883 1 93.69 238 ASN A O 1
ATOM 1843 N N . GLY A 1 239 ? 21.625 -0.157 12.594 1 95.69 239 GLY A N 1
ATOM 1844 C CA . GLY A 1 239 ? 20.828 -0.621 11.477 1 95.69 239 GLY A CA 1
ATOM 1845 C C . GLY A 1 239 ? 20.672 0.421 10.383 1 95.69 239 GLY A C 1
ATOM 1846 O O . GLY A 1 239 ? 21.328 1.467 10.414 1 95.69 239 GLY A O 1
ATOM 1847 N N . TYR A 1 240 ? 19.922 0.089 9.406 1 98.12 240 TYR A N 1
ATOM 1848 C CA . TYR A 1 240 ? 19.734 1.018 8.297 1 98.12 240 TYR A CA 1
ATOM 1849 C C . TYR A 1 240 ? 18.438 1.795 8.445 1 98.12 240 TYR A C 1
ATOM 1851 O O . TYR A 1 240 ? 17.422 1.234 8.852 1 98.12 240 TYR A O 1
ATOM 1859 N N . LYS A 1 241 ? 18.469 3.016 8.195 1 98.44 241 LYS A N 1
ATOM 1860 C CA . LYS A 1 241 ? 17.328 3.92 8.016 1 98.44 241 LYS A CA 1
ATOM 1861 C C . LYS A 1 241 ? 17.438 4.664 6.684 1 98.44 241 LYS A C 1
ATOM 1863 O O . LYS A 1 241 ? 18.281 5.551 6.523 1 98.44 241 LYS A O 1
ATOM 1868 N N . LEU A 1 242 ? 16.641 4.285 5.816 1 98.81 242 LEU A N 1
ATOM 1869 C CA . LEU A 1 242 ? 16.562 4.961 4.523 1 98.81 242 LEU A CA 1
ATOM 1870 C C . LEU A 1 242 ? 15.555 6.102 4.566 1 98.81 242 LEU A C 1
ATOM 1872 O O . LEU A 1 242 ? 14.344 5.867 4.664 1 98.81 242 LEU A O 1
ATOM 1876 N N . LEU A 1 243 ? 16.031 7.32 4.461 1 98.62 243 LEU A N 1
ATOM 1877 C CA . LEU A 1 243 ? 15.211 8.523 4.574 1 98.62 243 LEU A CA 1
ATOM 1878 C C . LEU A 1 243 ? 14.828 9.047 3.195 1 98.62 243 LEU A C 1
ATOM 1880 O O . LEU A 1 243 ? 15.672 9.156 2.307 1 98.62 243 LEU A O 1
ATOM 1884 N N . ALA A 1 244 ? 13.594 9.352 3.029 1 98.56 244 ALA A N 1
ATOM 1885 C CA . ALA A 1 244 ? 13.07 10.031 1.847 1 98.56 244 ALA A CA 1
ATOM 1886 C C . ALA A 1 244 ? 12.266 11.266 2.236 1 98.56 244 ALA A C 1
ATOM 1888 O O . ALA A 1 244 ? 11.031 11.227 2.252 1 98.56 244 ALA A O 1
ATOM 1889 N N . PRO A 1 245 ? 12.945 12.352 2.531 1 97.94 245 PRO A N 1
ATOM 1890 C CA . PRO A 1 245 ? 12.219 13.57 2.904 1 97.94 245 PRO A CA 1
ATOM 1891 C C . PRO A 1 245 ? 11.383 14.133 1.758 1 97.94 245 PRO A C 1
ATOM 1893 O O . PRO A 1 245 ? 11.82 14.109 0.603 1 97.94 245 PRO A O 1
ATOM 1896 N N . VAL A 1 246 ? 10.188 14.609 2.096 1 97.75 246 VAL A N 1
ATOM 1897 C CA . VAL A 1 246 ? 9.359 15.289 1.103 1 97.75 246 VAL A CA 1
ATOM 1898 C C . VAL A 1 246 ? 9.125 16.734 1.53 1 97.75 246 VAL A C 1
ATOM 1900 O O . VAL A 1 246 ? 8.578 17.531 0.764 1 97.75 246 VAL A O 1
ATOM 1903 N N . GLN A 1 247 ? 9.414 17.109 2.701 1 96.12 247 GLN A N 1
ATOM 1904 C CA . GLN A 1 247 ? 9.328 18.438 3.291 1 96.12 247 GLN A CA 1
ATOM 1905 C C . GLN A 1 247 ? 10.453 18.672 4.293 1 96.12 247 GLN A C 1
ATOM 1907 O O . GLN A 1 247 ? 10.523 18 5.328 1 96.12 247 GLN A O 1
ATOM 1912 N N . LYS A 1 248 ? 11.32 19.594 4.004 1 94.44 248 LYS A N 1
ATOM 1913 C CA . LYS A 1 248 ? 12.367 20 4.938 1 94.44 248 LYS A CA 1
ATOM 1914 C C . LYS A 1 248 ? 12.148 21.438 5.418 1 94.44 248 LYS A C 1
ATOM 1916 O O . LYS A 1 248 ? 11.07 22 5.23 1 94.44 248 LYS A O 1
ATOM 1921 N N . GLY A 1 249 ? 13.07 22 6.117 1 91.06 249 GLY A N 1
ATOM 1922 C CA . GLY A 1 249 ? 12.961 23.328 6.715 1 91.06 249 GLY A CA 1
ATOM 1923 C C . GLY A 1 249 ? 12.625 24.406 5.707 1 91.06 249 GLY A C 1
ATOM 1924 O O . GLY A 1 249 ? 11.641 25.125 5.867 1 91.06 249 GLY A O 1
ATOM 1925 N N . PRO A 1 250 ? 13.297 24.5 4.66 1 88.62 250 PRO A N 1
ATOM 1926 C CA . PRO A 1 250 ? 13.062 25.594 3.715 1 88.62 250 PRO A CA 1
ATOM 1927 C C . PRO A 1 250 ? 11.672 25.531 3.08 1 88.62 250 PRO A C 1
ATOM 1929 O O . PRO A 1 250 ? 11.008 26.562 2.957 1 88.62 250 PRO A O 1
ATOM 1932 N N . GLN A 1 251 ? 11.18 24.375 2.777 1 90.94 251 GLN A N 1
ATOM 1933 C CA . GLN A 1 251 ? 9.914 24.25 2.064 1 90.94 251 GLN A CA 1
ATOM 1934 C C . GLN A 1 251 ? 8.734 24.562 2.982 1 90.94 251 GLN A C 1
ATOM 1936 O O . GLN A 1 251 ? 7.625 24.797 2.51 1 90.94 251 GLN A O 1
ATOM 1941 N N . SER A 1 252 ? 8.945 24.469 4.273 1 93.75 252 SER A N 1
ATOM 1942 C CA . SER A 1 252 ? 7.859 24.688 5.227 1 93.75 252 SER A CA 1
ATOM 1943 C C . SER A 1 252 ? 7.961 26.047 5.887 1 93.75 252 SER A C 1
ATOM 1945 O O . SER A 1 252 ? 7.191 26.375 6.797 1 93.75 252 SER A O 1
ATOM 1947 N N . GLY A 1 253 ? 8.977 26.891 5.496 1 92.81 253 GLY A N 1
ATOM 1948 C CA . GLY A 1 253 ? 9.258 28.125 6.207 1 92.81 253 GLY A CA 1
ATOM 1949 C C . GLY A 1 253 ? 9.828 27.906 7.594 1 92.81 253 GLY A C 1
ATOM 1950 O O . GLY A 1 253 ? 9.711 28.766 8.469 1 92.81 253 GLY A O 1
ATOM 1951 N N . GLY A 1 254 ? 10.289 26.719 7.773 1 94.62 254 GLY A N 1
ATOM 1952 C CA . GLY A 1 254 ? 10.914 26.359 9.039 1 94.62 254 GLY A CA 1
ATOM 1953 C C . GLY A 1 254 ? 9.914 25.859 10.07 1 94.62 254 GLY A C 1
ATOM 1954 O O . GLY A 1 254 ? 10.25 25.719 11.25 1 94.62 254 GLY A O 1
ATOM 1955 N N . ASN A 1 255 ? 8.75 25.469 9.625 1 95.06 255 ASN A N 1
ATOM 1956 C CA . ASN A 1 255 ? 7.676 25.219 10.586 1 95.06 255 ASN A CA 1
ATOM 1957 C C . ASN A 1 255 ? 7.484 23.734 10.844 1 95.06 255 ASN A C 1
ATOM 1959 O O . ASN A 1 255 ? 6.941 23.344 11.875 1 95.06 255 ASN A O 1
ATOM 1963 N N . PHE A 1 256 ? 7.902 22.891 9.898 1 96.62 256 PHE A N 1
ATOM 1964 C CA . PHE A 1 256 ? 7.746 21.453 10.07 1 96.62 256 PHE A CA 1
ATOM 1965 C C . PHE A 1 256 ? 8.586 20.688 9.047 1 96.62 256 PHE A C 1
ATOM 1967 O O . PHE A 1 256 ? 9.062 21.281 8.078 1 96.62 256 PHE A O 1
ATOM 1974 N N . THR A 1 257 ? 8.82 19.438 9.266 1 97.44 257 THR A N 1
ATOM 1975 C CA . THR A 1 257 ? 9.469 18.516 8.344 1 97.44 257 THR A CA 1
ATOM 1976 C C . THR A 1 257 ? 8.672 17.219 8.227 1 97.44 257 THR A C 1
ATOM 1978 O O . THR A 1 257 ? 7.934 16.859 9.148 1 97.44 257 THR A O 1
ATOM 1981 N N . MET A 1 258 ? 8.773 16.562 7.094 1 98 258 MET A N 1
ATOM 1982 C CA . MET A 1 258 ? 8.016 15.336 6.832 1 98 258 MET A CA 1
ATOM 1983 C C . MET A 1 258 ? 8.734 14.469 5.805 1 98 258 MET A C 1
ATOM 1985 O O . MET A 1 258 ? 9.492 14.969 4.977 1 98 258 MET A O 1
ATOM 1989 N N . GLY A 1 259 ? 8.516 13.25 5.82 1 98.38 259 GLY A N 1
ATOM 1990 C CA . GLY A 1 259 ? 9.047 12.266 4.887 1 98.38 259 GLY A CA 1
ATOM 1991 C C . GLY A 1 259 ? 8.789 10.836 5.328 1 98.38 259 GLY A C 1
ATOM 1992 O O . GLY A 1 259 ? 8 10.594 6.246 1 98.38 259 GLY A O 1
ATOM 1993 N N . THR A 1 260 ? 9.367 9.875 4.602 1 98.75 260 THR A N 1
ATOM 1994 C CA . THR A 1 260 ? 9.266 8.469 5 1 98.75 260 THR A CA 1
ATOM 1995 C C . THR A 1 260 ? 10.625 7.922 5.41 1 98.75 260 THR A C 1
ATOM 1997 O O . THR A 1 260 ? 11.664 8.453 5 1 98.75 260 THR A O 1
ATOM 2000 N N . LEU A 1 261 ? 10.57 7.043 6.277 1 98.75 261 LEU A N 1
ATOM 2001 C CA . LEU A 1 261 ? 11.75 6.316 6.746 1 98.75 261 LEU A CA 1
ATOM 2002 C C . LEU A 1 261 ? 11.523 4.812 6.664 1 98.75 261 LEU A C 1
ATOM 2004 O O . LEU A 1 261 ? 10.5 4.305 7.133 1 98.75 261 LEU A O 1
ATOM 2008 N N . THR A 1 262 ? 12.398 4.07 5.969 1 98.81 262 THR A N 1
ATOM 2009 C CA . THR A 1 262 ? 12.391 2.613 5.898 1 98.81 262 THR A CA 1
ATOM 2010 C C . THR A 1 262 ? 13.555 2.027 6.699 1 98.81 262 THR A C 1
ATOM 2012 O O . THR A 1 262 ? 14.719 2.326 6.43 1 98.81 262 THR A O 1
ATOM 2015 N N . MET A 1 263 ? 13.227 1.141 7.562 1 98.25 263 MET A N 1
ATOM 2016 C CA . MET A 1 263 ? 14.227 0.607 8.484 1 98.25 263 MET A CA 1
ATOM 2017 C C . MET A 1 263 ? 14.477 -0.874 8.219 1 98.25 263 MET A C 1
ATOM 2019 O O . MET A 1 263 ? 13.547 -1.614 7.891 1 98.25 263 MET A O 1
ATOM 2023 N N . SER A 1 264 ? 15.727 -1.27 8.438 1 98.25 264 SER A N 1
ATOM 2024 C CA . SER A 1 264 ? 16.031 -2.693 8.531 1 98.25 264 SER A CA 1
ATOM 2025 C C . SER A 1 264 ? 15.609 -3.264 9.883 1 98.25 264 SER A C 1
ATOM 2027 O O . SER A 1 264 ? 15.445 -2.52 10.852 1 98.25 264 SER A O 1
ATOM 2029 N N . VAL A 1 265 ? 15.391 -4.543 9.898 1 97.62 265 VAL A N 1
ATOM 2030 C CA . VAL A 1 265 ? 15.07 -5.227 11.148 1 97.62 265 VAL A CA 1
ATOM 2031 C C . VAL A 1 265 ? 16.25 -5.109 12.125 1 97.62 265 VAL A C 1
ATOM 2033 O O . VAL A 1 265 ? 17.406 -5.117 11.711 1 97.62 265 VAL A O 1
ATOM 2036 N N . LYS A 1 266 ? 15.922 -4.961 13.352 1 96.19 266 LYS A N 1
ATOM 2037 C CA . LYS A 1 266 ? 16.969 -4.883 14.359 1 96.19 266 LYS A CA 1
ATOM 2038 C C . LYS A 1 266 ? 17.688 -6.223 14.508 1 96.19 266 LYS A C 1
ATOM 2040 O O . LYS A 1 266 ? 17.047 -7.246 14.773 1 96.19 266 LYS A O 1
ATOM 2045 N N . ALA A 1 267 ? 18.922 -6.168 14.398 1 92.75 267 ALA A N 1
ATOM 2046 C CA . ALA A 1 267 ? 19.719 -7.367 14.664 1 92.75 267 ALA A CA 1
ATOM 2047 C C . ALA A 1 267 ? 19.828 -7.633 16.156 1 92.75 267 ALA A C 1
ATOM 2049 O O . ALA A 1 267 ? 19.641 -6.727 16.969 1 92.75 267 ALA A O 1
ATOM 2050 N N . SER A 1 268 ? 20.109 -8.852 16.531 1 90.44 268 SER A N 1
ATOM 2051 C CA . SER A 1 268 ? 20.188 -9.25 17.938 1 90.44 268 SER A CA 1
ATOM 2052 C C . SER A 1 268 ? 21.281 -8.477 18.672 1 90.44 268 SER A C 1
ATOM 2054 O O . SER A 1 268 ? 21.141 -8.156 19.844 1 90.44 268 SER A O 1
ATOM 2056 N N . ASN A 1 269 ? 22.297 -8.102 17.969 1 90.5 269 ASN A N 1
ATOM 2057 C CA . ASN A 1 269 ? 23.438 -7.441 18.609 1 90.5 269 ASN A CA 1
ATOM 2058 C C . ASN A 1 269 ? 23.391 -5.93 18.438 1 90.5 269 ASN A C 1
ATOM 2060 O O . ASN A 1 269 ? 24.344 -5.223 18.781 1 90.5 269 ASN A O 1
ATOM 2064 N N . GLU A 1 270 ? 22.328 -5.465 17.891 1 91.81 270 GLU A N 1
ATOM 2065 C CA . GLU A 1 270 ? 22.188 -4.035 17.641 1 91.81 270 GLU A CA 1
ATOM 2066 C C . GLU A 1 270 ? 21.547 -3.328 18.828 1 91.81 270 GLU A C 1
ATOM 2068 O O . GLU A 1 270 ? 20.656 -3.879 19.484 1 91.81 270 GLU A O 1
ATOM 2073 N N . THR A 1 271 ? 22.078 -2.154 19.094 1 93.56 271 THR A N 1
ATOM 2074 C CA . THR A 1 271 ? 21.469 -1.31 20.125 1 93.56 271 THR A CA 1
ATOM 2075 C C . THR A 1 271 ? 20.141 -0.739 19.625 1 93.56 271 THR A C 1
ATOM 2077 O O . THR A 1 271 ? 20.016 -0.365 18.453 1 93.56 271 THR A O 1
ATOM 2080 N N . VAL A 1 272 ? 19.203 -0.648 20.5 1 95.75 272 VAL A N 1
ATOM 2081 C CA . VAL A 1 272 ? 17.906 -0.026 20.203 1 95.75 272 VAL A CA 1
ATOM 2082 C C . VAL A 1 272 ? 18.094 1.482 20.047 1 95.75 272 VAL A C 1
ATOM 2084 O O . VAL A 1 272 ? 18.812 2.109 20.828 1 95.75 272 VAL A O 1
ATOM 2087 N N . ASN A 1 273 ? 17.438 2.035 19.016 1 95.81 273 ASN A N 1
ATOM 2088 C CA . ASN A 1 273 ? 17.469 3.486 18.859 1 95.81 273 ASN A CA 1
ATOM 2089 C C . ASN A 1 273 ? 16.719 4.184 19.984 1 95.81 273 ASN A C 1
ATOM 2091 O O . ASN A 1 273 ? 15.578 3.822 20.297 1 95.81 273 ASN A O 1
ATOM 2095 N N . THR A 1 274 ? 17.328 5.176 20.594 1 96.75 274 THR A N 1
ATOM 2096 C CA . THR A 1 274 ? 16.719 6.031 21.594 1 96.75 274 THR A CA 1
ATOM 2097 C C . THR A 1 274 ? 16.906 7.504 21.25 1 96.75 274 THR A C 1
ATOM 2099 O O . THR A 1 274 ? 18.031 7.945 21 1 96.75 274 THR A O 1
ATOM 2102 N N . ILE A 1 275 ? 15.781 8.234 21.266 1 96.62 275 ILE A N 1
ATOM 2103 C CA . ILE A 1 275 ? 15.914 9.633 20.875 1 96.62 275 ILE A CA 1
ATOM 2104 C C . ILE A 1 275 ? 15.07 10.508 21.797 1 96.62 275 ILE A C 1
ATOM 2106 O O . ILE A 1 275 ? 14.102 10.039 22.391 1 96.62 275 ILE A O 1
ATOM 2110 N N . THR A 1 276 ? 15.484 11.734 21.984 1 97.75 276 THR A N 1
ATOM 2111 C CA . THR A 1 276 ? 14.719 12.828 22.562 1 97.75 276 THR A CA 1
ATOM 2112 C C . THR A 1 276 ? 14.453 13.914 21.531 1 97.75 276 THR A C 1
ATOM 2114 O O . THR A 1 276 ? 15.289 14.797 21.312 1 97.75 276 THR A O 1
ATOM 2117 N N . PRO A 1 277 ? 13.328 13.812 20.875 1 97.56 277 PRO A N 1
ATOM 2118 C CA . PRO A 1 277 ? 13.102 14.773 19.797 1 97.56 277 PRO A CA 1
ATOM 2119 C C . PRO A 1 277 ? 13.031 16.219 20.281 1 97.56 277 PRO A C 1
ATOM 2121 O O . PRO A 1 277 ? 12.461 16.484 21.344 1 97.56 277 PRO A O 1
ATOM 2124 N N . LYS A 1 278 ? 13.594 17.125 19.5 1 97.31 278 LYS A N 1
ATOM 2125 C CA . LYS A 1 278 ? 13.562 18.547 19.797 1 97.31 278 LYS A CA 1
ATOM 2126 C C . LYS A 1 278 ? 12.195 19.141 19.516 1 97.31 278 LYS A C 1
ATOM 2128 O O . LYS A 1 278 ? 11.844 20.203 20.031 1 97.31 278 LYS A O 1
ATOM 2133 N N . GLN A 1 279 ? 11.5 18.5 18.641 1 97.69 279 GLN A N 1
ATOM 2134 C CA . GLN A 1 279 ? 10.188 18.938 18.172 1 97.69 279 GLN A CA 1
ATOM 2135 C C . GLN A 1 279 ? 9.141 17.844 18.359 1 97.69 279 GLN A C 1
ATOM 2137 O O . GLN A 1 279 ? 9.484 16.656 18.422 1 97.69 279 GLN A O 1
ATOM 2142 N N . PRO A 1 280 ? 7.824 18.281 18.484 1 98.44 280 PRO A N 1
ATOM 2143 C CA . PRO A 1 280 ? 6.789 17.25 18.453 1 98.44 280 PRO A CA 1
ATOM 2144 C C . PRO A 1 280 ? 6.93 16.328 17.234 1 98.44 280 PRO A C 1
ATOM 2146 O O . PRO A 1 280 ? 7.281 16.797 16.141 1 98.44 280 PRO A O 1
ATOM 2149 N N . LEU A 1 281 ? 6.648 15.039 17.438 1 98.69 281 LEU A N 1
ATOM 2150 C CA . LEU A 1 281 ? 6.957 14.039 16.422 1 98.69 281 LEU A CA 1
ATOM 2151 C C . LEU A 1 281 ? 5.828 13.016 16.297 1 98.69 281 LEU A C 1
ATOM 2153 O O . LEU A 1 281 ? 5.309 12.539 17.312 1 98.69 281 LEU A O 1
ATOM 2157 N N . ALA A 1 282 ? 5.426 12.742 15.094 1 98.88 282 ALA A N 1
ATOM 2158 C CA . ALA A 1 282 ? 4.457 11.68 14.836 1 98.88 282 ALA A CA 1
ATOM 2159 C C . ALA A 1 282 ? 4.984 10.695 13.797 1 98.88 282 ALA A C 1
ATOM 2161 O O . ALA A 1 282 ? 5.691 11.086 12.867 1 98.88 282 ALA A O 1
ATOM 2162 N N . PHE A 1 283 ? 4.684 9.43 13.992 1 98.88 283 PHE A N 1
ATOM 2163 C CA . PHE A 1 283 ? 4.855 8.367 13.008 1 98.88 283 PHE A CA 1
ATOM 2164 C C . PHE A 1 283 ? 3.51 7.797 12.586 1 98.88 283 PHE A C 1
ATOM 2166 O O . PHE A 1 283 ? 2.645 7.547 13.422 1 98.88 283 PHE A O 1
ATOM 2173 N N . GLN A 1 284 ? 3.283 7.668 11.359 1 98.94 284 GLN A N 1
ATOM 2174 C CA . GLN A 1 284 ? 2.229 6.809 10.82 1 98.94 284 GLN A CA 1
ATOM 2175 C C . GLN A 1 284 ? 2.816 5.605 10.094 1 98.94 284 GLN A C 1
ATOM 2177 O O . GLN A 1 284 ? 3.453 5.758 9.047 1 98.94 284 GLN A O 1
ATOM 2182 N N . LEU A 1 285 ? 2.543 4.426 10.57 1 98.88 285 LEU A N 1
ATOM 2183 C CA . LEU A 1 285 ? 3.143 3.229 10 1 98.88 285 LEU A CA 1
ATOM 2184 C C . LEU A 1 285 ? 2.527 2.912 8.641 1 98.88 285 LEU A C 1
ATOM 2186 O O . LEU A 1 285 ? 1.309 2.988 8.469 1 98.88 285 LEU A O 1
ATOM 2190 N N . GLU A 1 286 ? 3.396 2.547 7.699 1 98.25 286 GLU A N 1
ATOM 2191 C CA . GLU A 1 286 ? 2.977 2.223 6.34 1 98.25 286 GLU A CA 1
ATOM 2192 C C . GLU A 1 286 ? 3.227 0.751 6.02 1 98.25 286 GLU A C 1
ATOM 2194 O O . GLU A 1 286 ? 2.543 0.167 5.18 1 98.25 286 GLU A O 1
ATOM 2199 N N . GLU A 1 287 ? 4.25 0.215 6.551 1 97.88 287 GLU A N 1
ATOM 2200 C CA . GLU A 1 287 ? 4.676 -1.158 6.297 1 97.88 287 GLU A CA 1
ATOM 2201 C C . GLU A 1 287 ? 5.445 -1.728 7.484 1 97.88 287 GLU A C 1
ATOM 2203 O O . GLU A 1 287 ? 6.16 -0.997 8.172 1 97.88 287 GLU A O 1
ATOM 2208 N N . GLY A 1 288 ? 5.277 -3.021 7.75 1 98.56 288 GLY A N 1
ATOM 2209 C CA . GLY A 1 288 ? 6.074 -3.701 8.758 1 98.56 288 GLY A CA 1
ATOM 2210 C C . GLY A 1 288 ? 5.555 -3.492 10.164 1 98.56 288 GLY A C 1
ATOM 2211 O O . GLY A 1 288 ? 4.344 -3.41 10.383 1 98.56 288 GLY A O 1
ATOM 2212 N N . GLN A 1 289 ? 6.512 -3.57 11.062 1 98.88 289 GLN A N 1
ATOM 2213 C CA . GLN A 1 289 ? 6.18 -3.473 12.477 1 98.88 289 GLN A CA 1
ATOM 2214 C C . GLN A 1 289 ? 7.262 -2.727 13.25 1 98.88 289 GLN A C 1
ATOM 2216 O O . GLN A 1 289 ? 8.445 -3.049 13.133 1 98.88 289 GLN A O 1
ATOM 2221 N N . LEU A 1 290 ? 6.844 -1.752 13.961 1 98.88 290 LEU A N 1
ATOM 2222 C CA . LEU A 1 290 ? 7.727 -0.916 14.766 1 98.88 290 LEU A CA 1
ATOM 2223 C C . LEU A 1 290 ? 7.43 -1.084 16.25 1 98.88 290 LEU A C 1
ATOM 2225 O O . LEU A 1 290 ? 6.301 -0.858 16.688 1 98.88 290 LEU A O 1
ATOM 2229 N N . SER A 1 291 ? 8.375 -1.51 17.016 1 98.75 291 SER A N 1
ATOM 2230 C CA . SER A 1 291 ? 8.273 -1.508 18.469 1 98.75 291 SER A CA 1
ATOM 2231 C C . SER A 1 291 ? 8.719 -0.171 19.047 1 98.75 291 SER A C 1
ATOM 2233 O O . SER A 1 291 ? 9.758 0.366 18.656 1 98.75 291 SER A O 1
ATOM 2235 N N . VAL A 1 292 ? 7.91 0.337 19.938 1 98.75 292 VAL A N 1
ATOM 2236 C CA . VAL A 1 292 ? 8.273 1.587 20.594 1 98.75 292 VAL A CA 1
ATOM 2237 C C . VAL A 1 292 ? 8.148 1.427 22.109 1 98.75 292 VAL A C 1
ATOM 2239 O O . VAL A 1 292 ? 7.398 0.575 22.594 1 98.75 292 VAL A O 1
ATOM 2242 N N . GLU A 1 293 ? 8.883 2.182 22.828 1 98.25 293 GLU A N 1
ATOM 2243 C CA . GLU A 1 293 ? 8.789 2.285 24.281 1 98.25 293 GLU A CA 1
ATOM 2244 C C . GLU A 1 293 ? 8.914 3.734 24.734 1 98.25 293 GLU A C 1
ATOM 2246 O O . GLU A 1 293 ? 9.859 4.434 24.375 1 98.25 293 GLU A O 1
ATOM 2251 N N . VAL A 1 294 ? 7.969 4.129 25.375 1 97.06 294 VAL A N 1
ATOM 2252 C CA . VAL A 1 294 ? 7.93 5.473 25.953 1 97.06 294 VAL A CA 1
ATOM 2253 C C . VAL A 1 294 ? 7.559 5.395 27.422 1 97.06 294 VAL A C 1
ATOM 2255 O O . VAL A 1 294 ? 6.52 4.836 27.781 1 97.06 294 VAL A O 1
ATOM 2258 N N . ASP A 1 295 ? 8.383 5.988 28.312 1 93.5 295 ASP A N 1
ATOM 2259 C CA . ASP A 1 295 ? 8.148 6.047 29.75 1 93.5 295 ASP A CA 1
ATOM 2260 C C . ASP A 1 295 ? 7.801 4.668 30.312 1 93.5 295 ASP A C 1
ATOM 2262 O O . ASP A 1 295 ? 6.816 4.516 31.047 1 93.5 295 ASP A O 1
ATOM 2266 N N . GLY A 1 296 ? 8.469 3.684 29.828 1 94.19 296 GLY A N 1
ATOM 2267 C CA . GLY A 1 296 ? 8.352 2.34 30.375 1 94.19 296 GLY A CA 1
ATOM 2268 C C . GLY A 1 296 ? 7.215 1.546 29.766 1 94.19 296 GLY A C 1
ATOM 2269 O O . GLY A 1 296 ? 7.039 0.367 30.078 1 94.19 296 GLY A O 1
ATOM 2270 N N . GLU A 1 297 ? 6.434 2.16 28.938 1 97.06 297 GLU A N 1
ATOM 2271 C CA . GLU A 1 297 ? 5.355 1.454 28.25 1 97.06 297 GLU A CA 1
ATOM 2272 C C . GLU A 1 297 ? 5.742 1.131 26.812 1 97.06 297 GLU A C 1
ATOM 2274 O O . GLU A 1 297 ? 6.34 1.96 26.125 1 97.06 297 GLU A O 1
ATOM 2279 N N . SER A 1 298 ? 5.367 -0.068 26.406 1 97.88 298 SER A N 1
ATOM 2280 C CA . SER A 1 298 ? 5.73 -0.504 25.062 1 97.88 298 SER A CA 1
ATOM 2281 C C . SER A 1 298 ? 4.492 -0.722 24.203 1 97.88 298 SER A C 1
ATOM 2283 O O . SER A 1 298 ? 3.4 -0.967 24.719 1 97.88 298 SER A O 1
ATOM 2285 N N . ALA A 1 299 ? 4.656 -0.548 22.953 1 98.38 299 ALA A N 1
ATOM 2286 C CA . ALA A 1 299 ? 3.646 -0.855 21.938 1 98.38 299 ALA A CA 1
ATOM 2287 C C . ALA A 1 299 ? 4.297 -1.299 20.625 1 98.38 299 ALA A C 1
ATOM 2289 O O . ALA A 1 299 ? 5.418 -0.896 20.312 1 98.38 299 ALA A O 1
ATOM 2290 N N . ALA A 1 300 ? 3.656 -2.207 19.922 1 98.62 300 ALA A N 1
ATOM 2291 C CA . ALA A 1 300 ? 4.039 -2.605 18.562 1 98.62 300 ALA A CA 1
ATOM 2292 C C . ALA A 1 300 ? 3.072 -2.041 17.531 1 98.62 300 ALA A C 1
ATOM 2294 O O . ALA A 1 300 ? 1.875 -2.334 17.562 1 98.62 300 ALA A O 1
ATOM 2295 N N . LEU A 1 301 ? 3.598 -1.216 16.719 1 98.81 301 LEU A N 1
ATOM 2296 C CA . LEU A 1 301 ? 2.779 -0.57 15.695 1 98.81 301 LEU A CA 1
ATOM 2297 C C . LEU A 1 301 ? 2.883 -1.311 14.359 1 98.81 301 LEU A C 1
ATOM 2299 O O . LEU A 1 301 ? 3.969 -1.742 13.969 1 98.81 301 LEU A O 1
ATOM 2303 N N . ILE A 1 302 ? 1.788 -1.453 13.656 1 98.69 302 ILE A N 1
ATOM 2304 C CA . ILE A 1 302 ? 1.745 -1.954 12.281 1 98.69 302 ILE A CA 1
ATOM 2305 C C . ILE A 1 302 ? 1.036 -0.942 11.383 1 98.69 302 ILE A C 1
ATOM 2307 O O . ILE A 1 302 ? 0.796 0.197 11.797 1 98.69 302 ILE A O 1
ATOM 2311 N N . GLN A 1 303 ? 0.803 -1.337 10.172 1 98.12 303 GLN A N 1
ATOM 2312 C CA . GLN A 1 303 ? 0.29 -0.429 9.156 1 98.12 303 GLN A CA 1
ATOM 2313 C C . GLN A 1 303 ? -0.957 0.302 9.648 1 98.12 303 GLN A C 1
ATOM 2315 O O . GLN A 1 303 ? -1.906 -0.328 10.117 1 98.12 303 GLN A O 1
ATOM 2320 N N . GLY A 1 304 ? -0.98 1.615 9.578 1 98.38 304 GLY A N 1
ATOM 2321 C CA . GLY A 1 304 ? -2.123 2.453 9.898 1 98.38 304 GLY A CA 1
ATOM 2322 C C . GLY A 1 304 ? -2.07 3.018 11.312 1 98.38 304 GLY A C 1
ATOM 2323 O O . GLY A 1 304 ? -2.775 3.979 11.625 1 98.38 304 GLY A O 1
ATOM 2324 N N . ASP A 1 305 ? -1.294 2.445 12.203 1 98.88 305 ASP A N 1
ATOM 2325 C CA . ASP A 1 305 ? -1.136 2.961 13.555 1 98.88 305 ASP A CA 1
ATOM 2326 C C . ASP A 1 305 ? -0.349 4.27 13.562 1 98.88 305 ASP A C 1
ATOM 2328 O O . ASP A 1 305 ? 0.523 4.477 12.711 1 98.88 305 ASP A O 1
ATOM 2332 N N . VAL A 1 306 ? -0.664 5.129 14.555 1 98.94 306 VAL A N 1
ATOM 2333 C CA . VAL A 1 306 ? 0.003 6.422 14.664 1 98.94 306 VAL A CA 1
ATOM 2334 C C . VAL A 1 306 ? 0.635 6.559 16.047 1 98.94 306 VAL A C 1
ATOM 2336 O O . VAL A 1 306 ? 0.02 6.203 17.062 1 98.94 306 VAL A O 1
ATOM 2339 N N . LEU A 1 307 ? 1.846 6.957 16.062 1 98.94 307 LEU A N 1
ATOM 2340 C CA . LEU A 1 307 ? 2.545 7.375 17.281 1 98.94 307 LEU A CA 1
ATOM 2341 C C . LEU A 1 307 ? 2.689 8.891 17.328 1 98.94 307 LEU A C 1
ATOM 2343 O O . LEU A 1 307 ? 3.025 9.523 16.328 1 98.94 307 LEU A O 1
ATOM 2347 N N . PHE A 1 308 ? 2.414 9.477 18.438 1 98.88 308 PHE A N 1
ATOM 2348 C CA . PHE A 1 308 ? 2.777 10.867 18.703 1 98.88 308 PHE A CA 1
ATOM 2349 C C . PHE A 1 308 ? 3.643 10.969 19.953 1 98.88 308 PHE A C 1
ATOM 2351 O O . PHE A 1 308 ? 3.34 10.344 20.984 1 98.88 308 PHE A O 1
ATOM 2358 N N . VAL A 1 309 ? 4.664 11.766 19.859 1 98.69 309 VAL A N 1
ATOM 2359 C CA . VAL A 1 309 ? 5.562 12.023 20.984 1 98.69 309 VAL A CA 1
ATOM 2360 C C . VAL A 1 309 ? 5.84 13.516 21.094 1 98.69 309 VAL A C 1
ATOM 2362 O O . VAL A 1 309 ? 6.262 14.148 20.125 1 98.69 309 VAL A O 1
ATOM 2365 N N . PRO A 1 310 ? 5.668 14.141 22.281 1 98.25 310 PRO A N 1
ATOM 2366 C CA . PRO A 1 310 ? 6.004 15.555 22.469 1 98.25 310 PRO A CA 1
ATOM 2367 C C . PRO A 1 310 ? 7.504 15.82 22.375 1 98.25 310 PRO A C 1
ATOM 2369 O O . PRO A 1 310 ? 8.312 14.906 22.562 1 98.25 310 PRO A O 1
ATOM 2372 N N . ALA A 1 311 ? 7.766 17.109 22.094 1 98 311 ALA A N 1
ATOM 2373 C CA . ALA A 1 311 ? 9.156 17.531 22.203 1 98 311 ALA A CA 1
ATOM 2374 C C . ALA A 1 311 ? 9.711 17.219 23.594 1 98 311 ALA A C 1
ATOM 2376 O O . ALA A 1 311 ? 8.984 17.281 24.594 1 98 311 ALA A O 1
ATOM 2377 N N . ASN A 1 312 ? 11.008 16.797 23.625 1 97.44 312 ASN A N 1
ATOM 2378 C CA . ASN A 1 312 ? 11.773 16.578 24.844 1 97.44 312 ASN A CA 1
ATOM 2379 C C . ASN A 1 312 ? 11.297 15.336 25.594 1 97.44 312 ASN A C 1
ATOM 2381 O O . ASN A 1 312 ? 11.609 15.156 26.766 1 97.44 312 ASN A O 1
ATOM 2385 N N . THR A 1 313 ? 10.539 14.5 24.969 1 97.81 313 THR A N 1
ATOM 2386 C CA . THR A 1 313 ? 10.164 13.203 25.531 1 97.81 313 THR A CA 1
ATOM 2387 C C . THR A 1 313 ? 11.008 12.086 24.922 1 97.81 313 THR A C 1
ATOM 2389 O O . THR A 1 313 ? 10.898 11.805 23.734 1 97.81 313 THR A O 1
ATOM 2392 N N . THR A 1 314 ? 11.758 11.477 25.766 1 98.25 314 THR A N 1
ATOM 2393 C CA . THR A 1 314 ? 12.641 10.414 25.297 1 98.25 314 THR A CA 1
ATOM 2394 C C . THR A 1 314 ? 11.852 9.141 25 1 98.25 314 THR A C 1
ATOM 2396 O O . THR A 1 314 ? 10.969 8.766 25.766 1 98.25 314 THR A O 1
ATOM 2399 N N . PHE A 1 315 ? 12.117 8.5 23.891 1 98 315 PHE A N 1
ATOM 2400 C CA . PHE A 1 315 ? 11.539 7.195 23.594 1 98 315 PHE A CA 1
ATOM 2401 C C . PHE A 1 315 ? 12.492 6.355 22.75 1 98 315 PHE A C 1
ATOM 2403 O O . PHE A 1 315 ? 13.469 6.871 22.219 1 98 315 PHE A O 1
ATOM 2410 N N . SER A 1 316 ? 12.25 5.062 22.688 1 98.44 316 SER A N 1
ATOM 2411 C CA . SER A 1 316 ? 13.031 4.129 21.891 1 98.44 316 SER A CA 1
ATOM 2412 C C . SER A 1 316 ? 12.164 3.453 20.828 1 98.44 316 SER A C 1
ATOM 2414 O O . SER A 1 316 ? 10.953 3.326 21 1 98.44 316 SER A O 1
ATOM 2416 N N . TYR A 1 317 ? 12.828 3.055 19.766 1 98.56 317 TYR A N 1
ATOM 2417 C CA . TYR A 1 317 ? 12.109 2.398 18.672 1 98.56 317 TYR A CA 1
ATOM 2418 C C . TYR A 1 317 ? 13.023 1.473 17.891 1 98.56 317 TYR A C 1
ATOM 2420 O O . TYR A 1 317 ? 14.227 1.724 17.781 1 98.56 317 TYR A O 1
ATOM 2428 N N . TYR A 1 318 ? 12.531 0.419 17.359 1 98.56 318 TYR A N 1
ATOM 2429 C CA . TYR A 1 318 ? 13.234 -0.476 16.438 1 98.56 318 TYR A CA 1
ATOM 2430 C C . TYR A 1 318 ? 12.242 -1.29 15.609 1 98.56 318 TYR A C 1
ATOM 2432 O O . TYR A 1 318 ? 11.102 -1.498 16.016 1 98.56 318 TYR A O 1
ATOM 2440 N N . ALA A 1 319 ? 12.672 -1.689 14.422 1 98.62 319 ALA A N 1
ATOM 2441 C CA . ALA A 1 319 ? 11.875 -2.564 13.57 1 98.62 319 ALA A CA 1
ATOM 2442 C C . ALA A 1 319 ? 11.984 -4.02 14.023 1 98.62 319 ALA A C 1
ATOM 2444 O O . ALA A 1 319 ? 13.086 -4.52 14.266 1 98.62 319 ALA A O 1
ATOM 2445 N N . THR A 1 320 ? 10.82 -4.695 14.102 1 98.19 320 THR A N 1
ATOM 2446 C CA . THR A 1 320 ? 10.828 -6.09 14.523 1 98.19 320 THR A CA 1
ATOM 2447 C C . THR A 1 320 ? 10.781 -7.02 13.312 1 98.19 320 THR A C 1
ATOM 2449 O O . THR A 1 320 ? 10.977 -8.234 13.445 1 98.19 320 THR A O 1
ATOM 2452 N N . VAL A 1 321 ? 10.5 -6.504 12.148 1 98.25 321 VAL A N 1
ATOM 2453 C CA . VAL A 1 321 ? 10.492 -7.25 10.891 1 98.25 321 VAL A CA 1
ATOM 2454 C C . VAL A 1 321 ? 11.219 -6.453 9.812 1 98.25 321 VAL A C 1
ATOM 2456 O O . VAL A 1 321 ? 11.422 -5.242 9.961 1 98.25 321 VAL A O 1
ATOM 2459 N N . PRO A 1 322 ? 11.625 -7.129 8.734 1 97.62 322 PRO A N 1
ATOM 2460 C CA . PRO A 1 322 ? 12.328 -6.418 7.66 1 97.62 322 PRO A CA 1
ATOM 2461 C C . PRO A 1 322 ? 11.453 -5.363 6.98 1 97.62 322 PRO A C 1
ATOM 2463 O O . PRO A 1 322 ? 10.234 -5.539 6.879 1 97.62 322 PRO A O 1
ATOM 2466 N N . VAL A 1 323 ? 12.164 -4.312 6.484 1 98.38 323 VAL A N 1
ATOM 2467 C CA . VAL A 1 323 ? 11.547 -3.283 5.66 1 98.38 323 VAL A CA 1
ATOM 2468 C C . VAL A 1 323 ? 10.336 -2.703 6.383 1 98.38 323 VAL A C 1
ATOM 2470 O O . VAL A 1 323 ? 9.203 -2.834 5.91 1 98.38 323 VAL A O 1
ATOM 2473 N N . THR A 1 324 ? 10.555 -2.117 7.508 1 98.81 324 THR A N 1
ATOM 2474 C CA . THR A 1 324 ? 9.547 -1.378 8.258 1 98.81 324 THR A CA 1
ATOM 2475 C C . THR A 1 324 ? 9.562 0.101 7.883 1 98.81 324 THR A C 1
ATOM 2477 O O . THR A 1 324 ? 10.594 0.769 8.023 1 98.81 324 THR A O 1
ATOM 2480 N N . LYS A 1 325 ? 8.445 0.586 7.395 1 98.81 325 LYS A N 1
ATOM 2481 C CA . LYS A 1 325 ? 8.375 1.936 6.84 1 98.81 325 LYS A CA 1
ATOM 2482 C C . LYS A 1 325 ? 7.301 2.76 7.547 1 98.81 325 LYS A C 1
ATOM 2484 O O . LYS A 1 325 ? 6.227 2.248 7.867 1 98.81 325 LYS A O 1
ATOM 2489 N N . PHE A 1 326 ? 7.594 4.012 7.789 1 98.88 326 PHE A N 1
ATOM 2490 C CA . PHE A 1 326 ? 6.586 4.914 8.336 1 98.88 326 PHE A CA 1
ATOM 2491 C C . PHE A 1 326 ? 6.77 6.324 7.793 1 98.88 326 PHE A C 1
ATOM 2493 O O . PHE A 1 326 ? 7.867 6.695 7.371 1 98.88 326 PHE A O 1
ATOM 2500 N N . LEU A 1 327 ? 5.668 7.059 7.727 1 98.88 327 LEU A N 1
ATOM 2501 C CA . LEU A 1 327 ? 5.652 8.508 7.539 1 98.88 327 LEU A CA 1
ATOM 2502 C C . LEU A 1 327 ? 6.004 9.227 8.844 1 98.88 327 LEU A C 1
ATOM 2504 O O . LEU A 1 327 ? 5.422 8.938 9.891 1 98.88 327 LEU A O 1
ATOM 2508 N N . TYR A 1 328 ? 6.961 10.078 8.836 1 98.81 328 TYR A N 1
ATOM 2509 C CA . TYR A 1 328 ? 7.246 10.906 10 1 98.81 328 TYR A CA 1
ATOM 2510 C C . TYR A 1 328 ? 6.836 12.352 9.75 1 98.81 328 TYR A C 1
ATOM 2512 O O . TYR A 1 328 ? 6.945 12.852 8.625 1 98.81 328 TYR A O 1
ATOM 2520 N N . VAL A 1 329 ? 6.352 13 10.742 1 98.62 329 VAL A N 1
ATOM 2521 C CA . VAL A 1 329 ? 6.027 14.422 10.781 1 98.62 329 VAL A CA 1
ATOM 2522 C C . VAL A 1 329 ? 6.625 15.055 12.031 1 98.62 329 VAL A C 1
ATOM 2524 O O . VAL A 1 329 ? 6.391 14.586 13.148 1 98.62 329 VAL A O 1
ATOM 2527 N N . SER A 1 330 ? 7.367 16.047 11.852 1 97.75 330 SER A N 1
ATOM 2528 C CA . SER A 1 330 ? 7.945 16.766 12.984 1 97.75 330 SER A CA 1
ATOM 2529 C C . SER A 1 330 ? 7.598 18.25 12.93 1 97.75 330 SER A C 1
ATOM 2531 O O . SER A 1 330 ? 7.586 18.859 11.852 1 97.75 330 SER A O 1
ATOM 2533 N N . GLY A 1 331 ? 7.336 18.766 14.102 1 95.69 331 GLY A N 1
ATOM 2534 C CA . GLY A 1 331 ? 7.266 20.219 14.156 1 95.69 331 GLY A CA 1
ATOM 2535 C C . GLY A 1 331 ? 8.617 20.891 13.984 1 95.69 331 GLY A C 1
ATOM 2536 O O . GLY A 1 331 ? 9.656 20.266 14.203 1 95.69 331 GLY A O 1
ATOM 2537 N N . GLY A 1 332 ? 8.695 22.047 13.445 1 93.62 332 GLY A N 1
ATOM 2538 C CA . GLY A 1 332 ? 9.898 22.859 13.352 1 93.62 332 GLY A CA 1
ATOM 2539 C C . GLY A 1 332 ? 10.844 22.406 12.258 1 93.62 332 GLY A C 1
ATOM 2540 O O . GLY A 1 332 ? 10.602 21.375 11.617 1 93.62 332 GLY A O 1
ATOM 2541 N N . ALA A 1 333 ? 11.938 23.141 12.102 1 92.88 333 ALA A N 1
ATOM 2542 C CA . ALA A 1 333 ? 12.922 22.844 11.055 1 92.88 333 ALA A CA 1
ATOM 2543 C C . ALA A 1 333 ? 13.961 21.844 11.547 1 92.88 333 ALA A C 1
ATOM 2545 O O . ALA A 1 333 ? 14.602 21.172 10.742 1 92.88 333 ALA A O 1
ATOM 2546 N N . ASP A 1 334 ? 14.164 21.812 12.797 1 94.5 334 ASP A N 1
ATOM 2547 C CA . ASP A 1 334 ? 15.172 20.922 13.383 1 94.5 334 ASP A CA 1
ATOM 2548 C C . ASP A 1 334 ? 14.531 19.656 13.922 1 94.5 334 ASP A C 1
ATOM 2550 O O . ASP A 1 334 ? 14.789 19.25 15.062 1 94.5 334 ASP A O 1
ATOM 2554 N N . GLY A 1 335 ? 13.695 19.016 13.086 1 92.81 335 GLY A N 1
ATOM 2555 C CA . GLY A 1 335 ? 12.914 17.844 13.469 1 92.81 335 GLY A CA 1
ATOM 2556 C C . GLY A 1 335 ? 13.719 16.562 13.445 1 92.81 335 GLY A C 1
ATOM 2557 O O . GLY A 1 335 ? 14.945 16.578 13.328 1 92.81 335 GLY A O 1
ATOM 2558 N N . PHE A 1 336 ? 13.086 15.383 13.695 1 95.12 336 PHE A N 1
ATOM 2559 C CA . PHE A 1 336 ? 13.531 14 13.758 1 95.12 336 PHE A CA 1
ATOM 2560 C C . PHE A 1 336 ? 14.477 13.688 12.609 1 95.12 336 PHE A C 1
ATOM 2562 O O . PHE A 1 336 ? 15.555 13.117 12.82 1 95.12 336 PHE A O 1
ATOM 2569 N N . ASP A 1 337 ? 14.156 14.07 11.375 1 95 337 ASP A N 1
ATOM 2570 C CA . ASP A 1 337 ? 14.93 13.742 10.172 1 95 337 ASP A CA 1
ATOM 2571 C C . ASP A 1 337 ? 16.219 14.562 10.109 1 95 337 ASP A C 1
ATOM 2573 O O . ASP A 1 337 ? 17.234 14.078 9.617 1 95 337 ASP A O 1
ATOM 2577 N N . GLN A 1 338 ? 16.203 15.812 10.633 1 91.75 338 GLN A N 1
ATOM 2578 C CA . GLN A 1 338 ? 17.391 16.656 10.547 1 91.75 338 GLN A CA 1
ATOM 2579 C C . GLN A 1 338 ? 18.547 16.078 11.359 1 91.75 338 GLN A C 1
ATOM 2581 O O . GLN A 1 338 ? 19.703 16.109 10.93 1 91.75 338 GLN A O 1
ATOM 2586 N N . ASP A 1 339 ? 18.188 15.578 12.469 1 91.12 339 ASP A N 1
ATOM 2587 C CA . ASP A 1 339 ? 19.219 14.93 13.266 1 91.12 339 ASP A CA 1
ATOM 2588 C C . ASP A 1 339 ? 19.797 13.719 12.547 1 91.12 339 ASP A C 1
ATOM 2590 O O . ASP A 1 339 ? 21.016 13.516 12.523 1 91.12 339 ASP A O 1
ATOM 2594 N N . LEU A 1 340 ? 18.953 12.891 11.984 1 95.69 340 LEU A N 1
ATOM 2595 C CA . LEU A 1 340 ? 19.391 11.703 11.266 1 95.69 340 LEU A CA 1
ATOM 2596 C C . LEU A 1 340 ? 20.203 12.078 10.039 1 95.69 340 LEU A C 1
ATOM 2598 O O . LEU A 1 340 ? 21.188 11.414 9.711 1 95.69 340 LEU A O 1
ATOM 2602 N N . LEU A 1 341 ? 19.781 13.133 9.375 1 96.19 341 LEU A N 1
ATOM 2603 C CA . LEU A 1 341 ? 20.406 13.547 8.133 1 96.19 341 LEU A CA 1
ATOM 2604 C C . LEU A 1 341 ? 21.859 13.961 8.367 1 96.19 341 LEU A C 1
ATOM 2606 O O . LEU A 1 341 ? 22.703 13.82 7.48 1 96.19 341 LEU A O 1
ATOM 2610 N N . GLN A 1 342 ? 22.141 14.445 9.562 1 95.06 342 GLN A N 1
ATOM 2611 C CA . GLN A 1 342 ? 23.5 14.883 9.883 1 95.06 342 GLN A CA 1
ATOM 2612 C C . GLN A 1 342 ? 24.484 13.727 9.797 1 95.06 342 GLN A C 1
ATOM 2614 O O . GLN A 1 342 ? 25.672 13.93 9.492 1 95.06 342 GLN A O 1
ATOM 2619 N N . ASN A 1 343 ? 24.047 12.562 10.016 1 95.12 343 ASN A N 1
ATOM 2620 C CA . ASN A 1 343 ? 24.891 11.375 9.977 1 95.12 343 ASN A CA 1
ATOM 2621 C C . ASN A 1 343 ? 24.453 10.422 8.859 1 95.12 343 ASN A C 1
ATOM 2623 O O . ASN A 1 343 ? 24.469 9.203 9.047 1 95.12 343 ASN A O 1
ATOM 2627 N N . SER A 1 344 ? 24.016 10.945 7.82 1 98.06 344 SER A N 1
ATOM 2628 C CA . SER A 1 344 ? 23.562 10.164 6.672 1 98.06 344 SER A CA 1
ATOM 2629 C C . SER A 1 344 ? 24.344 10.539 5.418 1 98.06 344 SER A C 1
ATOM 2631 O O . SER A 1 344 ? 25.016 11.57 5.379 1 98.06 344 SER A O 1
ATOM 2633 N N . VAL A 1 345 ? 24.344 9.703 4.434 1 98.19 345 VAL A N 1
ATOM 2634 C CA . VAL A 1 345 ? 24.906 9.984 3.117 1 98.19 345 VAL A CA 1
ATOM 2635 C C . VAL A 1 345 ? 23.781 10.07 2.084 1 98.19 345 VAL A C 1
ATOM 2637 O O . VAL A 1 345 ? 22.719 9.461 2.254 1 98.19 345 VAL A O 1
ATOM 2640 N N . GLU A 1 346 ? 24 10.898 1.029 1 97.75 346 GLU A N 1
ATOM 2641 C CA . GLU A 1 346 ? 23.062 10.867 -0.09 1 97.75 346 GLU A CA 1
ATOM 2642 C C . GLU A 1 346 ? 22.938 9.461 -0.67 1 97.75 346 GLU A C 1
ATOM 2644 O O . GLU A 1 346 ? 23.938 8.734 -0.771 1 97.75 346 GLU A O 1
ATOM 2649 N N . TRP A 1 347 ? 21.812 9.047 -0.975 1 97.62 347 TRP A N 1
ATOM 2650 C CA . TRP A 1 347 ? 21.5 7.691 -1.41 1 97.62 347 TRP A CA 1
ATOM 2651 C C . TRP A 1 347 ? 20.547 7.703 -2.598 1 97.62 347 TRP A C 1
ATOM 2653 O O . TRP A 1 347 ? 19.469 8.32 -2.537 1 97.62 347 TRP A O 1
ATOM 2663 N N . GLU A 1 348 ? 20.781 7.035 -3.66 1 95.25 348 GLU A N 1
ATOM 2664 C CA . GLU A 1 348 ? 20.016 7.148 -4.898 1 95.25 348 GLU A CA 1
ATOM 2665 C C . GLU A 1 348 ? 19 6.02 -5.02 1 95.25 348 GLU A C 1
ATOM 2667 O O . GLU A 1 348 ? 18.125 6.066 -5.879 1 95.25 348 GLU A O 1
ATOM 2672 N N . TYR A 1 349 ? 19.109 5.02 -4.152 1 96.88 349 TYR A N 1
ATOM 2673 C CA . TYR A 1 349 ? 18.312 3.809 -4.324 1 96.88 349 TYR A CA 1
ATOM 2674 C C . TYR A 1 349 ? 17.125 3.795 -3.369 1 96.88 349 TYR A C 1
ATOM 2676 O O . TYR A 1 349 ? 17.141 4.484 -2.346 1 96.88 349 TYR A O 1
ATOM 2684 N N . ALA A 1 350 ? 16.156 3.033 -3.691 1 98 350 ALA A N 1
ATOM 2685 C CA . ALA A 1 350 ? 14.969 2.891 -2.859 1 98 350 ALA A CA 1
ATOM 2686 C C . ALA A 1 350 ? 15.086 1.68 -1.937 1 98 350 ALA A C 1
ATOM 2688 O O . ALA A 1 350 ? 14.109 1.282 -1.297 1 98 350 ALA A O 1
ATOM 2689 N N . ALA A 1 351 ? 16.219 1.048 -1.868 1 98.38 351 ALA A N 1
ATOM 2690 C CA . ALA A 1 351 ? 16.5 -0.058 -0.961 1 98.38 351 ALA A CA 1
ATOM 2691 C C . ALA A 1 351 ? 17.781 0.206 -0.166 1 98.38 351 ALA A C 1
ATOM 2693 O O . ALA A 1 351 ? 18.703 0.86 -0.66 1 98.38 351 ALA A O 1
ATOM 2694 N N . TYR A 1 352 ? 17.812 -0.245 1.077 1 98.44 352 TYR A N 1
ATOM 2695 C CA . TYR A 1 352 ? 19.047 -0.169 1.863 1 98.44 352 TYR A CA 1
ATOM 2696 C C . TYR A 1 352 ? 19.969 -1.331 1.537 1 98.44 352 TYR A C 1
ATOM 2698 O O . TYR A 1 352 ? 19.594 -2.26 0.822 1 98.44 352 TYR A O 1
ATOM 2706 N N . PRO A 1 353 ? 21.172 -1.322 2.008 1 97.75 353 PRO A N 1
ATOM 2707 C CA . PRO A 1 353 ? 22.156 -2.354 1.651 1 97.75 353 PRO A CA 1
ATOM 2708 C C . PRO A 1 353 ? 21.719 -3.752 2.086 1 97.75 353 PRO A C 1
ATOM 2710 O O . PRO A 1 353 ? 20.953 -3.896 3.047 1 97.75 353 PRO A O 1
ATOM 2713 N N . THR A 1 354 ? 22.25 -4.789 1.423 1 97.12 354 THR A N 1
ATOM 2714 C CA . THR A 1 354 ? 21.812 -6.168 1.604 1 97.12 354 THR A CA 1
ATOM 2715 C C . THR A 1 354 ? 22.578 -6.824 2.754 1 97.12 354 THR A C 1
ATOM 2717 O O . THR A 1 354 ? 22.188 -7.887 3.238 1 97.12 354 THR A O 1
ATOM 2720 N N . TYR A 1 355 ? 23.641 -6.258 3.162 1 95.69 355 TYR A N 1
ATOM 2721 C CA . TYR A 1 355 ? 24.453 -6.801 4.242 1 95.69 355 TYR A CA 1
ATOM 2722 C C . TYR A 1 355 ? 24.75 -5.738 5.297 1 95.69 355 TYR A C 1
ATOM 2724 O O . TYR A 1 355 ? 24.719 -4.539 5.004 1 95.69 355 TYR A O 1
ATOM 2732 N N . ALA A 1 356 ? 25.016 -6.211 6.453 1 92.94 356 ALA A N 1
ATOM 2733 C CA . ALA A 1 356 ? 25.359 -5.285 7.527 1 92.94 356 ALA A CA 1
ATOM 2734 C C . ALA A 1 356 ? 26.75 -4.703 7.324 1 92.94 356 ALA A C 1
ATOM 2736 O O . ALA A 1 356 ? 27.578 -5.27 6.598 1 92.94 356 ALA A O 1
ATOM 2737 N N . GLY A 1 357 ? 27 -3.525 7.895 1 90.25 357 GLY A N 1
ATOM 2738 C CA . GLY A 1 357 ? 28.344 -2.982 7.949 1 90.25 357 GLY A CA 1
ATOM 2739 C C . GLY A 1 357 ? 28.656 -2.025 6.809 1 90.25 357 GLY A C 1
ATOM 2740 O O . GLY A 1 357 ? 29.812 -1.863 6.422 1 90.25 357 GLY A O 1
ATOM 2741 N N . TYR A 1 358 ? 27.688 -1.482 6.23 1 91.75 358 TYR A N 1
ATOM 2742 C CA . TYR A 1 358 ? 27.922 -0.455 5.223 1 91.75 358 TYR A CA 1
ATOM 2743 C C . TYR A 1 358 ? 28.812 0.652 5.766 1 91.75 358 TYR A C 1
ATOM 2745 O O . TYR A 1 358 ? 28.656 1.078 6.914 1 91.75 358 TYR A O 1
ATOM 2753 N N . THR A 1 359 ? 29.812 1 4.98 1 88 359 THR A N 1
ATOM 2754 C CA . THR A 1 359 ? 30.672 2.143 5.258 1 88 359 THR A CA 1
ATOM 2755 C C . THR A 1 359 ? 30.625 3.146 4.113 1 88 359 THR A C 1
ATOM 2757 O O . THR A 1 359 ? 30.656 2.76 2.941 1 88 359 THR A O 1
ATOM 2760 N N . ALA A 1 360 ? 30.469 4.344 4.504 1 85.12 360 ALA A N 1
ATOM 2761 C CA . ALA A 1 360 ? 30.406 5.395 3.488 1 85.12 360 ALA A CA 1
ATOM 2762 C C . ALA A 1 360 ? 31.781 5.664 2.896 1 85.12 360 ALA A C 1
ATOM 2764 O O . ALA A 1 360 ? 32.812 5.551 3.592 1 85.12 360 ALA A O 1
ATOM 2765 N N . MET B 1 1 ? 11.93 -54.469 25.547 1 26.88 1 MET B N 1
ATOM 2766 C CA . MET B 1 1 ? 12.43 -53.719 24.406 1 26.88 1 MET B CA 1
ATOM 2767 C C . MET B 1 1 ? 11.547 -52.5 24.141 1 26.88 1 MET B C 1
ATOM 2769 O O . MET B 1 1 ? 10.445 -52.625 23.609 1 26.88 1 MET B O 1
ATOM 2773 N N . ALA B 1 2 ? 11.57 -51.469 25.047 1 32.53 2 ALA B N 1
ATOM 2774 C CA . ALA B 1 2 ? 10.688 -50.281 24.969 1 32.53 2 ALA B CA 1
ATOM 2775 C C . ALA B 1 2 ? 10.922 -49.5 23.688 1 32.53 2 ALA B C 1
ATOM 2777 O O . ALA B 1 2 ? 12.039 -49.062 23.422 1 32.53 2 ALA B O 1
ATOM 2778 N N . ALA B 1 3 ? 10.062 -49.688 22.609 1 35.62 3 ALA B N 1
ATOM 2779 C CA . ALA B 1 3 ? 10.141 -48.906 21.375 1 35.62 3 ALA B CA 1
ATOM 2780 C C . ALA B 1 3 ? 10.227 -47.406 21.656 1 35.62 3 ALA B C 1
ATOM 2782 O O . ALA B 1 3 ? 9.383 -46.875 22.391 1 35.62 3 ALA B O 1
ATOM 2783 N N . SER B 1 4 ? 11.391 -46.812 21.656 1 33.06 4 SER B N 1
ATOM 2784 C CA . SER B 1 4 ? 11.531 -45.375 21.766 1 33.06 4 SER B CA 1
ATOM 2785 C C . SER B 1 4 ? 10.578 -44.656 20.812 1 33.06 4 SER B C 1
ATOM 2787 O O . SER B 1 4 ? 10.602 -44.875 19.609 1 33.06 4 SER B O 1
ATOM 2789 N N . VAL B 1 5 ? 9.383 -44.281 21.266 1 32.62 5 VAL B N 1
ATOM 2790 C CA . VAL B 1 5 ? 8.523 -43.438 20.438 1 32.62 5 VAL B CA 1
ATOM 2791 C C . VAL B 1 5 ? 9.32 -42.25 19.906 1 32.62 5 VAL B C 1
ATOM 2793 O O . VAL B 1 5 ? 9.852 -41.469 20.688 1 32.62 5 VAL B O 1
ATOM 2796 N N . ALA B 1 6 ? 10.031 -42.375 18.844 1 34.62 6 ALA B N 1
ATOM 2797 C CA . ALA B 1 6 ? 10.594 -41.25 18.141 1 34.62 6 ALA B CA 1
ATOM 2798 C C . ALA B 1 6 ? 9.648 -40.031 18.188 1 34.62 6 ALA B C 1
ATOM 2800 O O . ALA B 1 6 ? 8.492 -40.156 17.766 1 34.62 6 ALA B O 1
ATOM 2801 N N . SER B 1 7 ? 9.695 -39.156 19.094 1 35.69 7 SER B N 1
ATOM 2802 C CA . SER B 1 7 ? 9.008 -37.875 19.156 1 35.69 7 SER B CA 1
ATOM 2803 C C . SER B 1 7 ? 8.945 -37.219 17.781 1 35.69 7 SER B C 1
ATOM 2805 O O . SER B 1 7 ? 9.977 -36.969 17.156 1 35.69 7 SER B O 1
ATOM 2807 N N . LEU B 1 8 ? 8.109 -37.594 16.812 1 36.59 8 LEU B N 1
ATOM 2808 C CA . LEU B 1 8 ? 7.852 -36.844 15.578 1 36.59 8 LEU B CA 1
ATOM 2809 C C . LEU B 1 8 ? 7.965 -35.344 15.812 1 36.59 8 LEU B C 1
ATOM 2811 O O . LEU B 1 8 ? 7.129 -34.75 16.5 1 36.59 8 LEU B O 1
ATOM 2815 N N . SER B 1 9 ? 8.953 -34.719 16.203 1 42.28 9 SER B N 1
ATOM 2816 C CA . SER B 1 9 ? 9.211 -33.281 16.344 1 42.28 9 SER B CA 1
ATOM 2817 C C . SER B 1 9 ? 8.477 -32.5 15.281 1 42.28 9 SER B C 1
ATOM 2819 O O . SER B 1 9 ? 8.719 -32.656 14.086 1 42.28 9 SER B O 1
ATOM 2821 N N . SER B 1 10 ? 7.121 -32.281 15.312 1 54.16 10 SER B N 1
ATOM 2822 C CA . SER B 1 10 ? 6.219 -31.547 14.422 1 54.16 10 SER B CA 1
ATOM 2823 C C . SER B 1 10 ? 6.863 -30.266 13.914 1 54.16 10 SER B C 1
ATOM 2825 O O . SER B 1 10 ? 7.379 -29.469 14.695 1 54.16 10 SER B O 1
ATOM 2827 N N . ALA B 1 11 ? 7.293 -30.141 12.68 1 74.69 11 ALA B N 1
ATOM 2828 C CA . ALA B 1 11 ? 7.949 -29.031 12.008 1 74.69 11 ALA B CA 1
ATOM 2829 C C . ALA B 1 11 ? 7.211 -27.719 12.266 1 74.69 11 ALA B C 1
ATOM 2831 O O . ALA B 1 11 ? 5.977 -27.688 12.312 1 74.69 11 ALA B O 1
ATOM 2832 N N . SER B 1 12 ? 7.898 -26.719 12.734 1 88.94 12 SER B N 1
ATOM 2833 C CA . SER B 1 12 ? 7.383 -25.391 13.07 1 88.94 12 SER B CA 1
ATOM 2834 C C . SER B 1 12 ? 6.516 -24.844 11.945 1 88.94 12 SER B C 1
ATOM 2836 O O . SER B 1 12 ? 6.809 -25.047 10.766 1 88.94 12 SER B O 1
ATOM 2838 N N . LEU B 1 13 ? 5.383 -24.328 12.297 1 97.44 13 LEU B N 1
ATOM 2839 C CA . LEU B 1 13 ? 4.496 -23.672 11.352 1 97.44 13 LEU B CA 1
ATOM 2840 C C . LEU B 1 13 ? 5.227 -22.547 10.625 1 97.44 13 LEU B C 1
ATOM 2842 O O . LEU B 1 13 ? 5.055 -22.359 9.422 1 97.44 13 LEU B O 1
ATOM 2846 N N . VAL B 1 14 ? 6 -21.75 11.367 1 98.38 14 VAL B N 1
ATOM 2847 C CA . VAL B 1 14 ? 6.777 -20.672 10.766 1 98.38 14 VAL B CA 1
ATOM 2848 C C . VAL B 1 14 ? 8.102 -21.203 10.25 1 98.38 14 VAL B C 1
ATOM 2850 O O . VAL B 1 14 ? 8.836 -21.875 10.984 1 98.38 14 VAL B O 1
ATOM 2853 N N . VAL B 1 15 ? 8.375 -20.953 9.008 1 98.31 15 VAL B N 1
ATOM 2854 C CA . VAL B 1 15 ? 9.578 -21.484 8.391 1 98.31 15 VAL B CA 1
ATOM 2855 C C . VAL B 1 15 ? 10.398 -20.359 7.77 1 98.31 15 VAL B C 1
ATOM 2857 O O . VAL B 1 15 ? 9.898 -19.25 7.598 1 98.31 15 VAL B O 1
ATOM 2860 N N . ASP B 1 16 ? 11.625 -20.641 7.391 1 97.38 16 ASP B N 1
ATOM 2861 C CA . ASP B 1 16 ? 12.508 -19.656 6.758 1 97.38 16 ASP B CA 1
ATOM 2862 C C . ASP B 1 16 ? 12.516 -19.828 5.238 1 97.38 16 ASP B C 1
ATOM 2864 O O . ASP B 1 16 ? 12.922 -18.922 4.512 1 97.38 16 ASP B O 1
ATOM 2868 N N . THR B 1 17 ? 12.203 -21 4.812 1 98.12 17 THR B N 1
ATOM 2869 C CA . THR B 1 17 ? 12.078 -21.344 3.398 1 98.12 17 THR B CA 1
ATOM 2870 C C . THR B 1 17 ? 10.891 -22.266 3.158 1 98.12 17 THR B C 1
ATOM 2872 O O . THR B 1 17 ? 10.5 -23.016 4.047 1 98.12 17 THR B O 1
ATOM 2875 N N . ALA B 1 18 ? 10.266 -22.156 1.981 1 98.5 18 ALA B N 1
ATOM 2876 C CA . ALA B 1 18 ? 9.195 -23.094 1.644 1 98.5 18 ALA B CA 1
ATOM 2877 C C . ALA B 1 18 ? 9.664 -24.531 1.762 1 98.5 18 ALA B C 1
ATOM 2879 O O . ALA B 1 18 ? 10.727 -24.891 1.247 1 98.5 18 ALA B O 1
ATOM 2880 N N . PRO B 1 19 ? 8.867 -25.359 2.352 1 98 19 PRO B N 1
ATOM 2881 C CA . PRO B 1 19 ? 9.297 -26.75 2.52 1 98 19 PRO B CA 1
ATOM 2882 C C . PRO B 1 19 ? 9.297 -27.531 1.205 1 98 19 PRO B C 1
ATOM 2884 O O . PRO B 1 19 ? 8.656 -27.125 0.237 1 98 19 PRO B O 1
ATOM 2887 N N . ASP B 1 20 ? 9.953 -28.719 1.212 1 96.38 20 ASP B N 1
ATOM 2888 C CA . ASP B 1 20 ? 10.023 -29.578 0.029 1 96.38 20 ASP B CA 1
ATOM 2889 C C . ASP B 1 20 ? 8.945 -30.656 0.068 1 96.38 20 ASP B C 1
ATOM 2891 O O . ASP B 1 20 ? 8.938 -31.562 -0.766 1 96.38 20 ASP B O 1
ATOM 2895 N N . GLU B 1 21 ? 8.133 -30.594 1.026 1 95.06 21 GLU B N 1
ATOM 2896 C CA . GLU B 1 21 ? 7.008 -31.516 1.146 1 95.06 21 GLU B CA 1
ATOM 2897 C C . GLU B 1 21 ? 5.703 -30.766 1.406 1 95.06 21 GLU B C 1
ATOM 2899 O O . GLU B 1 21 ? 5.715 -29.625 1.875 1 95.06 21 GLU B O 1
ATOM 2904 N N . LEU B 1 22 ? 4.684 -31.453 1.113 1 96.75 22 LEU B N 1
ATOM 2905 C CA . LEU B 1 22 ? 3.354 -30.875 1.277 1 96.75 22 LEU B CA 1
ATOM 2906 C C . LEU B 1 22 ? 2.975 -30.797 2.752 1 96.75 22 LEU B C 1
ATOM 2908 O O . LEU B 1 22 ? 2.73 -31.828 3.393 1 96.75 22 LEU B O 1
ATOM 2912 N N . ARG B 1 23 ? 2.873 -29.562 3.314 1 97.56 23 ARG B N 1
ATOM 2913 C CA . ARG B 1 23 ? 2.438 -29.281 4.676 1 97.56 23 ARG B CA 1
ATOM 2914 C C . ARG B 1 23 ? 2.088 -27.797 4.836 1 97.56 23 ARG B C 1
ATOM 2916 O O . ARG B 1 23 ? 2.438 -26.984 3.988 1 97.56 23 ARG B O 1
ATOM 2923 N N . ALA B 1 24 ? 1.429 -27.562 5.891 1 98.5 24 ALA B N 1
ATOM 2924 C CA . ALA B 1 24 ? 1.112 -26.172 6.18 1 98.5 24 ALA B CA 1
ATOM 2925 C C . ALA B 1 24 ? 2.342 -25.422 6.691 1 98.5 24 ALA B C 1
ATOM 2927 O O . ALA B 1 24 ? 3.154 -25.984 7.43 1 98.5 24 ALA B O 1
ATOM 2928 N N . TYR B 1 25 ? 2.434 -24.141 6.328 1 98.75 25 TYR B N 1
ATOM 2929 C CA . TYR B 1 25 ? 3.52 -23.312 6.848 1 98.75 25 TYR B CA 1
ATOM 2930 C C . TYR B 1 25 ? 3.213 -21.828 6.672 1 98.75 25 TYR B C 1
ATOM 2932 O O . TYR B 1 25 ? 2.32 -21.469 5.906 1 98.75 25 TYR B O 1
ATOM 2940 N N . VAL B 1 26 ? 3.885 -21.031 7.461 1 98.81 26 VAL B N 1
ATOM 2941 C CA . VAL B 1 26 ? 3.914 -19.578 7.336 1 98.81 26 VAL B CA 1
ATOM 2942 C C . VAL B 1 26 ? 5.32 -19.109 6.965 1 98.81 26 VAL B C 1
ATOM 2944 O O . VAL B 1 26 ? 6.301 -19.531 7.59 1 98.81 26 VAL B O 1
ATOM 2947 N N . LEU B 1 27 ? 5.406 -18.422 5.941 1 98.88 27 LEU B N 1
ATOM 2948 C CA . LEU B 1 27 ? 6.668 -17.828 5.512 1 98.88 27 LEU B CA 1
ATOM 2949 C C . LEU B 1 27 ? 6.656 -16.312 5.719 1 98.88 27 LEU B C 1
ATOM 2951 O O . LEU B 1 27 ? 5.91 -15.602 5.047 1 98.88 27 LEU B O 1
ATOM 2955 N N . PRO B 1 28 ? 7.512 -15.766 6.57 1 98.62 28 PRO B N 1
ATOM 2956 C CA . PRO B 1 28 ? 7.551 -14.32 6.805 1 98.62 28 PRO B CA 1
ATOM 2957 C C . PRO B 1 28 ? 8.062 -13.539 5.594 1 98.62 28 PRO B C 1
ATOM 2959 O O . PRO B 1 28 ? 8.805 -14.086 4.77 1 98.62 28 PRO B O 1
ATOM 2962 N N . LYS B 1 29 ? 7.695 -12.289 5.535 1 98.25 29 LYS B N 1
ATOM 2963 C CA . LYS B 1 29 ? 8.109 -11.375 4.473 1 98.25 29 LYS B CA 1
ATOM 2964 C C . LYS B 1 29 ? 9.625 -11.398 4.297 1 98.25 29 LYS B C 1
ATOM 2966 O O . LYS B 1 29 ? 10.375 -11.336 5.277 1 98.25 29 LYS B O 1
ATOM 2971 N N . ASN B 1 30 ? 10.078 -11.477 3.078 1 98.38 30 ASN B N 1
ATOM 2972 C CA . ASN B 1 30 ? 11.461 -11.398 2.611 1 98.38 30 ASN B CA 1
ATOM 2973 C C . ASN B 1 30 ? 12.273 -12.609 3.057 1 98.38 30 ASN B C 1
ATOM 2975 O O . ASN B 1 30 ? 13.5 -12.586 2.998 1 98.38 30 ASN B O 1
ATOM 2979 N N . HIS B 1 31 ? 11.602 -13.633 3.592 1 98.19 31 HIS B N 1
ATOM 2980 C CA . HIS B 1 31 ? 12.195 -14.953 3.734 1 98.19 31 HIS B CA 1
ATOM 2981 C C . HIS B 1 31 ? 11.922 -15.812 2.508 1 98.19 31 HIS B C 1
ATOM 2983 O O . HIS B 1 31 ? 11.203 -15.398 1.597 1 98.19 31 HIS B O 1
ATOM 2989 N N . GLY B 1 32 ? 12.484 -17 2.51 1 98.31 32 GLY B N 1
ATOM 2990 C CA . GLY B 1 32 ? 12.344 -17.891 1.377 1 98.31 32 GLY B CA 1
ATOM 2991 C C . GLY B 1 32 ? 13.555 -17.891 0.461 1 98.31 32 GLY B C 1
ATOM 2992 O O . GLY B 1 32 ? 14.273 -16.891 0.377 1 98.31 32 GLY B O 1
ATOM 2993 N N . GLU B 1 33 ? 13.727 -18.984 -0.239 1 98.44 33 GLU B N 1
ATOM 2994 C CA . GLU B 1 33 ? 14.758 -19.016 -1.278 1 98.44 33 GLU B CA 1
ATOM 2995 C C . GLU B 1 33 ? 14.492 -17.938 -2.334 1 98.44 33 GLU B C 1
ATOM 2997 O O . GLU B 1 33 ? 13.352 -17.734 -2.744 1 98.44 33 GLU B O 1
ATOM 3002 N N . ALA B 1 34 ? 15.586 -17.234 -2.734 1 98.69 34 ALA B N 1
ATOM 3003 C CA . ALA B 1 34 ? 15.469 -16.172 -3.734 1 98.69 34 ALA B CA 1
ATOM 3004 C C . ALA B 1 34 ? 16.672 -16.156 -4.664 1 98.69 34 ALA B C 1
ATOM 3006 O O . ALA B 1 34 ? 17.781 -16.562 -4.273 1 98.69 34 ALA B O 1
ATOM 3007 N N . VAL B 1 35 ? 16.422 -15.703 -5.844 1 97.44 35 VAL B N 1
ATOM 3008 C CA . VAL B 1 35 ? 17.484 -15.602 -6.828 1 97.44 35 VAL B CA 1
ATOM 3009 C C . VAL B 1 35 ? 17.484 -14.211 -7.461 1 97.44 35 VAL B C 1
ATOM 3011 O O . VAL B 1 35 ? 16.453 -13.523 -7.449 1 97.44 35 VAL B O 1
ATOM 3014 N N . LYS B 1 36 ? 18.609 -13.859 -7.93 1 95.56 36 LYS B N 1
ATOM 3015 C CA . LYS B 1 36 ? 18.797 -12.602 -8.641 1 95.56 36 LYS B CA 1
ATOM 3016 C C . LYS B 1 36 ? 18.953 -12.836 -10.141 1 95.56 36 LYS B C 1
ATOM 3018 O O . LYS B 1 36 ? 19.75 -13.68 -10.562 1 95.56 36 LYS B O 1
ATOM 3023 N N . ILE B 1 37 ? 18.172 -12.203 -10.906 1 93.12 37 ILE B N 1
ATOM 3024 C CA . ILE B 1 37 ? 18.312 -12.117 -12.352 1 93.12 37 ILE B CA 1
ATOM 3025 C C . ILE B 1 37 ? 18.344 -10.656 -12.781 1 93.12 37 ILE B C 1
ATOM 3027 O O . ILE B 1 37 ? 17.328 -9.961 -12.75 1 93.12 37 ILE B O 1
ATOM 3031 N N . GLY B 1 38 ? 19.531 -10.195 -13.219 1 92.12 38 GLY B N 1
ATOM 3032 C CA . GLY B 1 38 ? 19.688 -8.758 -13.383 1 92.12 38 GLY B CA 1
ATOM 3033 C C . GLY B 1 38 ? 19.469 -7.984 -12.094 1 92.12 38 GLY B C 1
ATOM 3034 O O . GLY B 1 38 ? 20.094 -8.273 -11.07 1 92.12 38 GLY B O 1
ATOM 3035 N N . ASP B 1 39 ? 18.516 -7.023 -12.203 1 94.31 39 ASP B N 1
ATOM 3036 C CA . ASP B 1 39 ? 18.219 -6.223 -11.016 1 94.31 39 ASP B CA 1
ATOM 3037 C C . ASP B 1 39 ? 16.984 -6.738 -10.297 1 94.31 39 ASP B C 1
ATOM 3039 O O . ASP B 1 39 ? 16.531 -6.137 -9.32 1 94.31 39 ASP B O 1
ATOM 3043 N N . GLN B 1 40 ? 16.469 -7.859 -10.789 1 96.19 40 GLN B N 1
ATOM 3044 C CA . GLN B 1 40 ? 15.234 -8.398 -10.234 1 96.19 40 GLN B CA 1
ATOM 3045 C C . GLN B 1 40 ? 15.516 -9.508 -9.227 1 96.19 40 GLN B C 1
ATOM 3047 O O . GLN B 1 40 ? 16.375 -10.359 -9.461 1 96.19 40 GLN B O 1
ATOM 3052 N N . ILE B 1 41 ? 14.875 -9.453 -8.117 1 97.5 41 ILE B N 1
ATOM 3053 C CA . ILE B 1 41 ? 14.945 -10.531 -7.133 1 97.5 41 ILE B CA 1
ATOM 3054 C C . ILE B 1 41 ? 13.656 -11.352 -7.172 1 97.5 41 ILE B C 1
ATOM 3056 O O . ILE B 1 41 ? 12.57 -10.82 -6.973 1 97.5 41 ILE B O 1
ATOM 3060 N N . TYR B 1 42 ? 13.781 -12.633 -7.449 1 98.19 42 TYR B N 1
ATOM 3061 C CA . TYR B 1 42 ? 12.672 -13.586 -7.434 1 98.19 42 TYR B CA 1
ATOM 3062 C C . TYR B 1 42 ? 12.688 -14.414 -6.156 1 98.19 42 TYR B C 1
ATOM 3064 O O . TYR B 1 42 ? 13.609 -15.203 -5.934 1 98.19 42 TYR B O 1
ATOM 3072 N N . ARG B 1 43 ? 11.695 -14.234 -5.332 1 98.81 43 ARG B N 1
ATOM 3073 C CA . ARG B 1 43 ? 11.594 -14.953 -4.066 1 98.81 43 ARG B CA 1
ATOM 3074 C C . ARG B 1 43 ? 10.453 -15.961 -4.102 1 98.81 43 ARG B C 1
ATOM 3076 O O . ARG B 1 43 ? 9.344 -15.633 -4.527 1 98.81 43 ARG B O 1
ATOM 3083 N N . PHE B 1 44 ? 10.711 -17.172 -3.623 1 98.88 44 PHE B N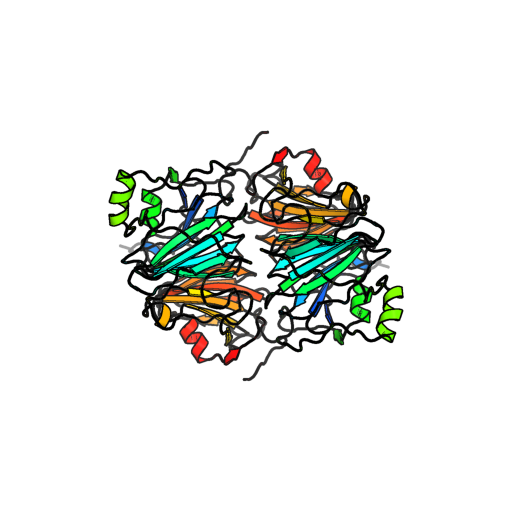 1
ATOM 3084 C CA . PHE B 1 44 ? 9.758 -18.266 -3.773 1 98.88 44 PHE B CA 1
ATOM 3085 C C . PHE B 1 44 ? 9.023 -18.516 -2.465 1 98.88 44 PHE B C 1
ATOM 3087 O O . PHE B 1 44 ? 9.555 -19.188 -1.57 1 98.88 44 PHE B O 1
ATOM 3094 N N . SER B 1 45 ? 7.797 -18.125 -2.4 1 98.81 45 SER B N 1
ATOM 3095 C CA . SER B 1 45 ? 6.988 -18.297 -1.197 1 98.81 45 SER B CA 1
ATOM 3096 C C . SER B 1 45 ? 6.254 -19.641 -1.222 1 98.81 45 SER B C 1
ATOM 3098 O O . SER B 1 45 ? 6.078 -20.266 -0.181 1 98.81 45 SER B O 1
ATOM 3100 N N . VAL B 1 46 ? 5.727 -20.016 -2.332 1 98.88 46 VAL B N 1
ATOM 3101 C CA . VAL B 1 46 ? 5.133 -21.328 -2.572 1 98.88 46 VAL B CA 1
ATOM 3102 C C . VAL B 1 46 ? 5.77 -21.969 -3.805 1 98.88 46 VAL B C 1
ATOM 3104 O O . VAL B 1 46 ? 5.875 -21.328 -4.855 1 98.88 46 VAL B O 1
ATOM 3107 N N . THR B 1 47 ? 6.234 -23.172 -3.682 1 98.75 47 THR B N 1
ATOM 3108 C CA . THR B 1 47 ? 6.918 -23.875 -4.766 1 98.75 47 THR B CA 1
ATOM 3109 C C . THR B 1 47 ? 6.121 -25.094 -5.211 1 98.75 47 THR B C 1
ATOM 3111 O O . THR B 1 47 ? 5.113 -25.438 -4.598 1 98.75 47 THR B O 1
ATOM 3114 N N . GLY B 1 48 ? 6.582 -25.688 -6.332 1 98.19 48 GLY B N 1
ATOM 3115 C CA . GLY B 1 48 ? 5.977 -26.938 -6.75 1 98.19 48 GLY B CA 1
ATOM 3116 C C . GLY B 1 48 ? 5.922 -27.969 -5.648 1 98.19 48 GLY B C 1
ATOM 3117 O O . GLY B 1 48 ? 4.84 -28.422 -5.266 1 98.19 48 GLY B O 1
ATOM 3118 N N . PRO B 1 49 ? 7.047 -28.25 -5.094 1 97.94 49 PRO B N 1
ATOM 3119 C CA . PRO B 1 49 ? 7.074 -29.25 -4.031 1 97.94 49 PRO B CA 1
ATOM 3120 C C . PRO B 1 49 ? 6.242 -28.859 -2.816 1 97.94 49 PRO B C 1
ATOM 3122 O O . PRO B 1 49 ? 5.539 -29.688 -2.244 1 97.94 49 PRO B O 1
ATOM 3125 N N . SER B 1 50 ? 6.254 -27.594 -2.418 1 98.19 50 SER B N 1
ATOM 3126 C CA . SER B 1 50 ? 5.566 -27.188 -1.195 1 98.19 50 SER B CA 1
ATOM 3127 C C . SER B 1 50 ? 4.055 -27.172 -1.388 1 98.19 50 SER B C 1
ATOM 3129 O O . SER B 1 50 ? 3.301 -27.172 -0.414 1 98.19 50 SER B O 1
ATOM 3131 N N . SER B 1 51 ? 3.566 -27.125 -2.627 1 98.44 51 SER B N 1
ATOM 3132 C CA . SER B 1 51 ? 2.131 -27.047 -2.885 1 98.44 51 SER B CA 1
ATOM 3133 C C . SER B 1 51 ? 1.61 -28.359 -3.477 1 98.44 51 SER B C 1
ATOM 3135 O O . SER B 1 51 ? 0.446 -28.438 -3.869 1 98.44 51 SER B O 1
ATOM 3137 N N . GLY B 1 52 ? 2.533 -29.359 -3.592 1 97.75 52 GLY B N 1
ATOM 3138 C CA . GLY B 1 52 ? 2.145 -30.578 -4.281 1 97.75 52 GLY B CA 1
ATOM 3139 C C . GLY B 1 52 ? 1.855 -30.375 -5.754 1 97.75 52 GLY B C 1
ATOM 3140 O O . GLY B 1 52 ? 0.998 -31.047 -6.328 1 97.75 52 GLY B O 1
ATOM 3141 N N . GLY B 1 53 ? 2.438 -29.359 -6.289 1 98.06 53 GLY B N 1
ATOM 3142 C CA . GLY B 1 53 ? 2.316 -29.078 -7.711 1 98.06 53 GLY B CA 1
ATOM 3143 C C . GLY B 1 53 ? 1.139 -28.188 -8.047 1 98.06 53 GLY B C 1
ATOM 3144 O O . GLY B 1 53 ? 0.868 -27.922 -9.219 1 98.06 53 GLY B O 1
ATOM 3145 N N . ALA B 1 54 ? 0.44 -27.625 -7.066 1 98.06 54 ALA B N 1
ATOM 3146 C CA . ALA B 1 54 ? -0.772 -26.859 -7.324 1 98.06 54 ALA B CA 1
ATOM 3147 C C . ALA B 1 54 ? -0.442 -25.531 -8.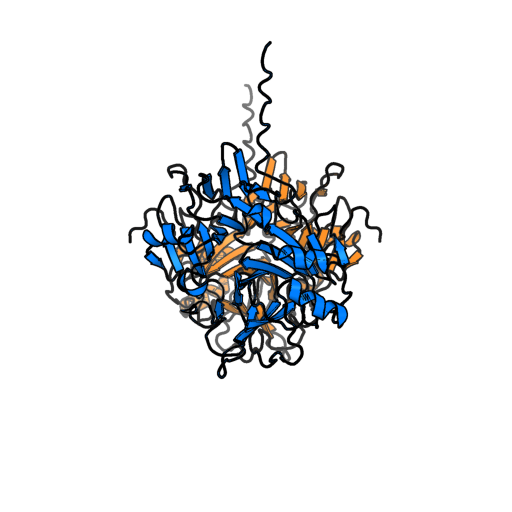008 1 98.06 54 ALA B C 1
ATOM 3149 O O . ALA B 1 54 ? -1.041 -25.188 -9.031 1 98.06 54 ALA B O 1
ATOM 3150 N N . PHE B 1 55 ? 0.467 -24.781 -7.449 1 98.56 55 PHE B N 1
ATOM 3151 C CA . PHE B 1 55 ? 0.895 -23.516 -8.039 1 98.56 55 PHE B CA 1
ATOM 3152 C C . PHE B 1 55 ? 2.205 -23.047 -7.414 1 98.56 55 PHE B C 1
ATOM 3154 O O . PHE B 1 55 ? 2.596 -23.516 -6.348 1 98.56 55 PHE B O 1
ATOM 3161 N N . THR B 1 56 ? 2.902 -22.25 -8.117 1 98.69 56 THR B N 1
ATOM 3162 C CA . THR B 1 56 ? 4.027 -21.453 -7.617 1 98.69 56 THR B CA 1
ATOM 3163 C C . THR B 1 56 ? 3.59 -20.031 -7.305 1 98.69 56 THR B C 1
ATOM 3165 O O . THR B 1 56 ? 2.883 -19.406 -8.094 1 98.69 56 THR B O 1
ATOM 3168 N N . LEU B 1 57 ? 3.84 -19.562 -6.094 1 98.88 57 LEU B N 1
ATOM 3169 C CA . LEU B 1 57 ? 3.691 -18.156 -5.711 1 98.88 57 LEU B CA 1
ATOM 3170 C C . LEU B 1 57 ? 5.051 -17.516 -5.441 1 98.88 57 LEU B C 1
ATOM 3172 O O . LEU B 1 57 ? 5.832 -18.031 -4.641 1 98.88 57 LEU B O 1
ATOM 3176 N N . LEU B 1 58 ? 5.367 -16.438 -6.164 1 98.62 58 LEU B N 1
ATOM 3177 C CA . LEU B 1 58 ? 6.664 -15.797 -5.992 1 98.62 58 LEU B CA 1
ATOM 3178 C C . LEU B 1 58 ? 6.516 -14.281 -5.973 1 98.62 58 LEU B C 1
ATOM 3180 O O . LEU B 1 58 ? 5.547 -13.734 -6.516 1 98.62 58 LEU B O 1
ATOM 3184 N N . GLN B 1 59 ? 7.434 -13.594 -5.285 1 98.69 59 GLN B N 1
ATOM 3185 C CA . GLN B 1 59 ? 7.559 -12.141 -5.262 1 98.69 59 GLN B CA 1
ATOM 3186 C C . GLN B 1 59 ? 8.758 -11.672 -6.086 1 98.69 59 GLN B C 1
ATOM 3188 O O . GLN B 1 59 ? 9.883 -12.117 -5.855 1 98.69 59 GLN B O 1
ATOM 3193 N N . THR B 1 60 ? 8.492 -10.844 -7.055 1 98.56 60 THR B N 1
ATOM 3194 C CA . THR B 1 60 ? 9.547 -10.195 -7.828 1 98.56 60 THR B CA 1
ATOM 3195 C C . THR B 1 60 ? 9.719 -8.742 -7.395 1 98.56 60 THR B C 1
ATOM 3197 O O . THR B 1 60 ? 8.805 -7.934 -7.551 1 98.56 60 THR B O 1
ATOM 3200 N N . SER B 1 61 ? 10.844 -8.422 -6.844 1 98.31 61 SER B N 1
ATOM 3201 C CA . SER B 1 61 ? 11.156 -7.066 -6.402 1 98.31 61 SER B CA 1
ATOM 3202 C C . SER B 1 61 ? 12.297 -6.465 -7.223 1 98.31 61 SER B C 1
ATOM 3204 O O . SER B 1 61 ? 13.289 -7.141 -7.508 1 98.31 61 SER B O 1
ATOM 3206 N N . ALA B 1 62 ? 12.133 -5.234 -7.598 1 96.94 62 ALA B N 1
ATOM 3207 C CA . ALA B 1 62 ? 13.141 -4.629 -8.469 1 96.94 62 ALA B CA 1
ATOM 3208 C C . ALA B 1 62 ? 13.023 -3.109 -8.461 1 96.94 62 ALA B C 1
ATOM 3210 O O . ALA B 1 62 ? 11.969 -2.559 -8.148 1 96.94 62 ALA B O 1
ATOM 3211 N N . PRO B 1 63 ? 14.172 -2.426 -8.758 1 96.62 63 PRO B N 1
ATOM 3212 C CA . PRO B 1 63 ? 14.094 -1.003 -9.094 1 96.62 63 PRO B CA 1
ATOM 3213 C C . PRO B 1 63 ? 13.516 -0.76 -10.492 1 96.62 63 PRO B C 1
ATOM 3215 O O . PRO B 1 63 ? 13.266 -1.713 -11.234 1 96.62 63 PRO B O 1
ATOM 3218 N N . GLU B 1 64 ? 13.32 0.483 -10.789 1 96.31 64 GLU B N 1
ATOM 3219 C CA . GLU B 1 64 ? 12.797 0.87 -12.094 1 96.31 64 GLU B CA 1
ATOM 3220 C C . GLU B 1 64 ? 13.781 0.521 -13.211 1 96.31 64 GLU B C 1
ATOM 3222 O O . GLU B 1 64 ? 14.992 0.437 -12.977 1 96.31 64 GLU B O 1
ATOM 3227 N N . SER B 1 65 ? 13.203 0.334 -14.383 1 94.5 65 SER B N 1
ATOM 3228 C CA . SER B 1 65 ? 14.008 0.05 -15.57 1 94.5 65 SER B CA 1
ATOM 3229 C C . SER B 1 65 ? 13.383 0.654 -16.812 1 94.5 65 SER B C 1
ATOM 3231 O O . SER B 1 65 ? 12.156 0.762 -16.922 1 94.5 65 SER B O 1
ATOM 3233 N N . THR B 1 66 ? 14.188 1.017 -17.797 1 92.69 66 THR B N 1
ATOM 3234 C CA . THR B 1 66 ? 13.695 1.447 -19.109 1 92.69 66 THR B CA 1
ATOM 3235 C C . THR B 1 66 ? 13.555 0.256 -20.047 1 92.69 66 THR B C 1
ATOM 3237 O O . THR B 1 66 ? 12.969 0.381 -21.125 1 92.69 66 THR B O 1
ATOM 3240 N N . SER B 1 67 ? 14.055 -0.871 -19.609 1 92.69 67 SER B N 1
ATOM 3241 C CA . SER B 1 67 ? 14 -2.082 -20.422 1 92.69 67 SER B CA 1
ATOM 3242 C C . SER B 1 67 ? 12.875 -3.008 -19.969 1 92.69 67 SER B C 1
ATOM 3244 O O . SER B 1 67 ? 12.422 -2.92 -18.828 1 92.69 67 SER B O 1
ATOM 3246 N N . LEU B 1 68 ? 12.508 -3.842 -20.891 1 94.62 68 LEU B N 1
ATOM 3247 C CA . LEU B 1 68 ? 11.594 -4.91 -20.5 1 94.62 68 LEU B CA 1
ATOM 3248 C C . LEU B 1 68 ? 12.242 -5.828 -19.469 1 94.62 68 LEU B C 1
ATOM 3250 O O . LEU B 1 68 ? 13.438 -6.117 -19.547 1 94.62 68 LEU B O 1
ATOM 3254 N N . GLY B 1 69 ? 11.422 -6.246 -18.531 1 94.19 69 GLY B N 1
ATOM 3255 C CA . GLY B 1 69 ? 11.922 -7.086 -17.469 1 94.19 69 GLY B CA 1
ATOM 3256 C C . GLY B 1 69 ? 12.266 -8.492 -17.922 1 94.19 69 GLY B C 1
ATOM 3257 O O . GLY B 1 69 ? 13.125 -9.148 -17.328 1 94.19 69 GLY B O 1
ATOM 3258 N N . VAL B 1 70 ? 11.508 -8.977 -18.875 1 93.12 70 VAL B N 1
ATOM 3259 C CA . VAL B 1 70 ? 11.727 -10.273 -19.516 1 93.12 70 VAL B CA 1
ATOM 3260 C C . VAL B 1 70 ? 11.484 -10.156 -21.016 1 93.12 70 VAL B C 1
ATOM 3262 O O . VAL B 1 70 ? 10.758 -9.266 -21.469 1 93.12 70 VAL B O 1
ATOM 3265 N N . LEU B 1 71 ? 12.109 -10.984 -21.797 1 92.38 71 LEU B N 1
ATOM 3266 C CA . LEU B 1 71 ? 11.844 -10.984 -23.219 1 92.38 71 LEU B CA 1
ATOM 3267 C C . LEU B 1 71 ? 10.391 -11.359 -23.5 1 92.38 71 LEU B C 1
ATOM 3269 O O . LEU B 1 71 ? 9.805 -12.164 -22.766 1 92.38 71 LEU B O 1
ATOM 3273 N N . PRO B 1 72 ? 9.859 -10.836 -24.547 1 95.69 72 PRO B N 1
ATOM 3274 C CA . PRO B 1 72 ? 8.523 -11.289 -24.953 1 95.69 72 PRO B CA 1
ATOM 3275 C C . PRO B 1 72 ? 8.445 -12.797 -25.172 1 95.69 72 PRO B C 1
ATOM 3277 O O . PRO B 1 72 ? 9.352 -13.383 -25.781 1 95.69 72 PRO B O 1
ATOM 3280 N N . HIS B 1 73 ? 7.398 -13.453 -24.656 1 96.44 73 HIS B N 1
ATOM 3281 C CA . HIS B 1 73 ? 7.324 -14.906 -24.734 1 96.44 73 HIS B CA 1
ATOM 3282 C C . HIS B 1 73 ? 5.895 -15.391 -24.531 1 96.44 73 HIS B C 1
ATOM 3284 O O . HIS B 1 73 ? 4.988 -14.594 -24.281 1 96.44 73 HIS B O 1
ATOM 3290 N N . ILE B 1 74 ? 5.695 -16.672 -24.766 1 97.12 74 ILE B N 1
ATOM 3291 C CA . ILE B 1 74 ? 4.469 -17.375 -24.406 1 97.12 74 ILE B CA 1
ATOM 3292 C C . ILE B 1 74 ? 4.801 -18.609 -23.562 1 97.12 74 ILE B C 1
ATOM 3294 O O . ILE B 1 74 ? 5.941 -19.062 -23.547 1 97.12 74 ILE B O 1
ATOM 3298 N N . HIS B 1 75 ? 3.844 -19 -22.781 1 97.56 75 HIS B N 1
ATOM 3299 C CA . HIS B 1 75 ? 3.838 -20.328 -22.141 1 97.56 75 HIS B CA 1
ATOM 3300 C C . HIS B 1 75 ? 2.775 -21.219 -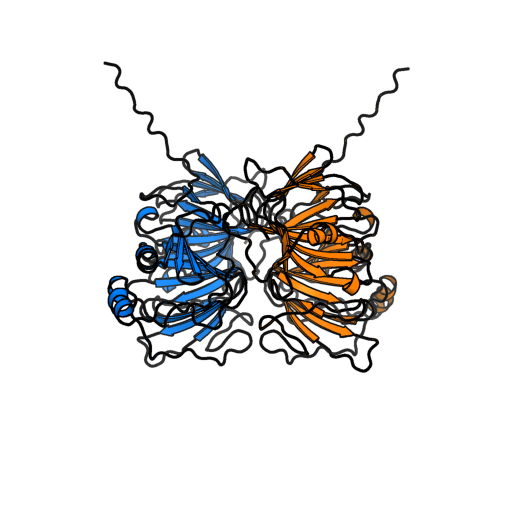22.766 1 97.56 75 HIS B C 1
ATOM 3302 O O . HIS B 1 75 ? 1.667 -20.766 -23.062 1 97.56 75 HIS B O 1
ATOM 3308 N N . LYS B 1 76 ? 3.1 -22.453 -22.938 1 97.06 76 LYS B N 1
ATOM 3309 C CA . LYS B 1 76 ? 2.127 -23.422 -23.453 1 97.06 76 LYS B CA 1
ATOM 3310 C C . LYS B 1 76 ? 1.472 -24.203 -22.312 1 97.06 76 LYS B C 1
ATOM 3312 O O . LYS B 1 76 ? 0.308 -24.594 -22.422 1 97.06 76 LYS B O 1
ATOM 3317 N N . THR B 1 77 ? 2.174 -24.328 -21.266 1 97 77 THR B N 1
ATOM 3318 C CA . THR B 1 77 ? 1.717 -25.219 -20.203 1 97 77 THR B CA 1
ATOM 3319 C C . THR B 1 77 ? 1.283 -24.406 -18.984 1 97 77 THR B C 1
ATOM 3321 O O . THR B 1 77 ? 0.441 -24.844 -18.203 1 97 77 THR B O 1
ATOM 3324 N N . HIS B 1 78 ? 1.854 -23.25 -18.812 1 98 78 HIS B N 1
ATOM 3325 C CA . HIS B 1 78 ? 1.657 -22.531 -17.562 1 98 78 HIS B CA 1
ATOM 3326 C C . HIS B 1 78 ? 0.711 -21.344 -17.75 1 98 78 HIS B C 1
ATOM 3328 O O . HIS B 1 78 ? 0.786 -20.641 -18.766 1 98 78 HIS B O 1
ATOM 3334 N N . TYR B 1 79 ? -0.245 -21.188 -16.875 1 98.19 79 TYR B N 1
ATOM 3335 C CA . TYR B 1 79 ? -1.053 -19.984 -16.703 1 98.19 79 TYR B CA 1
ATOM 3336 C C . TYR B 1 79 ? -0.399 -19.031 -15.711 1 98.19 79 TYR B C 1
ATOM 3338 O O . TYR B 1 79 ? -0.124 -19.406 -14.57 1 98.19 79 TYR B O 1
ATOM 3346 N N . GLU B 1 80 ? -0.107 -17.797 -16.062 1 98.38 80 GLU B N 1
ATOM 3347 C CA . GLU B 1 80 ? 0.614 -16.844 -15.234 1 98.38 80 GLU B CA 1
ATOM 3348 C C . GLU B 1 80 ? -0.29 -15.695 -14.805 1 98.38 80 GLU B C 1
ATOM 3350 O O . GLU B 1 80 ? -1.021 -15.141 -15.633 1 98.38 80 GLU B O 1
ATOM 3355 N N . ASN B 1 81 ? -0.304 -15.375 -13.555 1 98.62 81 ASN B N 1
ATOM 3356 C CA . ASN B 1 81 ? -1.046 -14.258 -12.969 1 98.62 81 ASN B CA 1
ATOM 3357 C C . ASN B 1 81 ? -0.109 -13.211 -12.383 1 98.62 81 ASN B C 1
ATOM 3359 O O . ASN B 1 81 ? 0.856 -13.547 -11.695 1 98.62 81 ASN B O 1
ATOM 3363 N N . PHE B 1 82 ? -0.436 -11.969 -12.664 1 98.88 82 PHE B N 1
ATOM 3364 C CA . PHE B 1 82 ? 0.363 -10.852 -12.188 1 98.88 82 PHE B CA 1
ATOM 3365 C C . PHE B 1 82 ? -0.448 -9.969 -11.242 1 98.88 82 PHE B C 1
ATOM 3367 O O . PHE B 1 82 ? -1.534 -9.508 -11.594 1 98.88 82 PHE B O 1
ATOM 3374 N N . TYR B 1 83 ? 0.016 -9.766 -10.055 1 98.88 83 TYR B N 1
ATOM 3375 C CA . TYR B 1 83 ? -0.583 -8.906 -9.039 1 98.88 83 TYR B CA 1
ATOM 3376 C C . TYR B 1 83 ? 0.413 -7.863 -8.547 1 98.88 83 TYR B C 1
ATOM 3378 O O . TYR B 1 83 ? 1.546 -8.195 -8.188 1 98.88 83 TYR B O 1
ATOM 3386 N N . CYS B 1 84 ? 0.013 -6.617 -8.531 1 98.88 84 CYS B N 1
ATOM 3387 C CA . CYS B 1 84 ? 0.921 -5.57 -8.078 1 98.88 84 CYS B CA 1
ATOM 3388 C C . CYS B 1 84 ? 0.821 -5.375 -6.57 1 98.88 84 CYS B C 1
ATOM 3390 O O . CYS B 1 84 ? -0.199 -4.902 -6.066 1 98.88 84 CYS B O 1
ATOM 3392 N N . THR B 1 85 ? 1.867 -5.676 -5.902 1 98.25 85 THR B N 1
ATOM 3393 C CA . THR B 1 85 ? 1.898 -5.551 -4.449 1 98.25 85 THR B CA 1
ATOM 3394 C C . THR B 1 85 ? 2.385 -4.164 -4.035 1 98.25 85 THR B C 1
ATOM 3396 O O . THR B 1 85 ? 1.936 -3.617 -3.027 1 98.25 85 THR B O 1
ATOM 3399 N N . ARG B 1 86 ? 3.303 -3.609 -4.734 1 97.38 86 ARG B N 1
ATOM 3400 C CA . ARG B 1 86 ? 3.895 -2.303 -4.469 1 97.38 86 ARG B CA 1
ATOM 3401 C C . ARG B 1 86 ? 4.426 -1.671 -5.754 1 97.38 86 ARG B C 1
ATOM 3403 O O . ARG B 1 86 ? 4.922 -2.371 -6.637 1 97.38 86 ARG B O 1
ATOM 3410 N N . GLY B 1 87 ? 4.359 -0.348 -5.805 1 98.06 87 GLY B N 1
ATOM 3411 C CA . GLY B 1 87 ? 4.918 0.354 -6.949 1 98.06 87 GLY B CA 1
ATOM 3412 C C . GLY B 1 87 ? 4.07 0.222 -8.203 1 98.06 87 GLY B C 1
ATOM 3413 O O . GLY B 1 87 ? 2.84 0.248 -8.133 1 98.06 87 GLY B O 1
ATOM 3414 N N . ARG B 1 88 ? 4.855 0.285 -9.367 1 98.56 88 ARG B N 1
ATOM 3415 C CA . ARG B 1 88 ? 4.164 0.197 -10.648 1 98.56 88 ARG B CA 1
ATOM 3416 C C . ARG B 1 88 ? 4.973 -0.62 -11.648 1 98.56 88 ARG B C 1
ATOM 3418 O O . ARG B 1 88 ? 6.199 -0.515 -11.695 1 98.56 88 ARG B O 1
ATOM 3425 N N . PHE B 1 89 ? 4.254 -1.372 -12.414 1 98.69 89 PHE B N 1
ATOM 3426 C CA . PHE B 1 89 ? 4.812 -1.992 -13.609 1 98.69 89 PHE B CA 1
ATOM 3427 C C . PHE B 1 89 ? 3.785 -2.016 -14.734 1 98.69 89 PHE B C 1
ATOM 3429 O O . PHE B 1 89 ? 2.584 -1.891 -14.492 1 98.69 89 PHE B O 1
ATOM 3436 N N . GLN B 1 90 ? 4.281 -2.07 -15.891 1 98.88 90 GLN B N 1
ATOM 3437 C CA . GLN B 1 90 ? 3.42 -2.168 -17.062 1 98.88 90 GLN B CA 1
ATOM 3438 C C . GLN B 1 90 ? 3.443 -3.578 -17.656 1 98.88 90 GLN B C 1
ATOM 3440 O O . GLN B 1 90 ? 4.512 -4.18 -17.797 1 98.88 90 GLN B O 1
ATOM 3445 N N . LEU B 1 91 ? 2.266 -4.133 -17.891 1 98.88 91 LEU B N 1
ATOM 3446 C CA . LEU B 1 91 ? 2.104 -5.48 -18.422 1 98.88 91 LEU B CA 1
ATOM 3447 C C . LEU B 1 91 ? 1.436 -5.438 -19.797 1 98.88 91 LEU B C 1
ATOM 3449 O O . LEU B 1 91 ? 0.461 -4.711 -20 1 98.88 91 LEU B O 1
ATOM 3453 N N . TRP B 1 92 ? 1.998 -6.141 -20.75 1 98.75 92 TRP B N 1
ATOM 3454 C CA . TRP B 1 92 ? 1.402 -6.344 -22.062 1 98.75 92 TRP B CA 1
ATOM 3455 C C . TRP B 1 92 ? 0.951 -7.793 -22.234 1 98.75 92 TRP B C 1
ATOM 3457 O O . TRP B 1 92 ? 1.639 -8.719 -21.797 1 98.75 92 TRP B O 1
ATOM 3467 N N . ALA B 1 93 ? -0.161 -7.973 -22.875 1 98.25 93 ALA B N 1
ATOM 3468 C CA . ALA B 1 93 ? -0.666 -9.32 -23.141 1 98.25 93 ALA B CA 1
ATOM 3469 C C . ALA B 1 93 ? -1.466 -9.352 -24.438 1 98.25 93 ALA B C 1
ATOM 3471 O O . ALA B 1 93 ? -2.189 -8.406 -24.75 1 98.25 93 ALA B O 1
ATOM 3472 N N . GLU B 1 94 ? -1.352 -10.414 -25.156 1 97.62 94 GLU B N 1
ATOM 3473 C CA . GLU B 1 94 ? -2.072 -10.656 -26.406 1 97.62 94 GLU B CA 1
ATOM 3474 C C . GLU B 1 94 ? -2.205 -12.156 -26.688 1 97.62 94 GLU B C 1
ATOM 3476 O O . GLU B 1 94 ? -1.212 -12.883 -26.656 1 97.62 94 GLU B O 1
ATOM 3481 N N . SER B 1 95 ? -3.439 -12.539 -27.016 1 95.19 95 SER B N 1
ATOM 3482 C CA . SER B 1 95 ? -3.623 -13.953 -27.328 1 95.19 95 SER B CA 1
ATOM 3483 C C . SER B 1 95 ? -2.863 -14.352 -28.578 1 95.19 95 SER B C 1
ATOM 3485 O O . SER B 1 95 ? -2.945 -13.664 -29.609 1 95.19 95 SER B O 1
ATOM 3487 N N . TYR B 1 96 ? -2.176 -15.391 -28.516 1 88.19 96 TYR B N 1
ATOM 3488 C CA . TYR B 1 96 ? -1.385 -15.898 -29.625 1 88.19 96 TYR B CA 1
ATOM 3489 C C . TYR B 1 96 ? -2.277 -16.547 -30.672 1 88.19 96 TYR B C 1
ATOM 3491 O O . TYR B 1 96 ? -2.021 -16.438 -31.875 1 88.19 96 TYR B O 1
ATOM 3499 N N . ASP B 1 97 ? -3.219 -17.25 -30.344 1 77.5 97 ASP B N 1
ATOM 3500 C CA . ASP B 1 97 ? -3.98 -18.125 -31.234 1 77.5 97 ASP B CA 1
ATOM 3501 C C . ASP B 1 97 ? -5.137 -17.375 -31.891 1 77.5 97 ASP B C 1
ATOM 3503 O O . ASP B 1 97 ? -5.902 -17.969 -32.656 1 77.5 97 ASP B O 1
ATOM 3507 N N . SER B 1 98 ? -5.164 -16.109 -31.609 1 68.44 98 SER B N 1
ATOM 3508 C CA . SER B 1 98 ? -6.363 -15.484 -32.188 1 68.44 98 SER B CA 1
ATOM 3509 C C . SER B 1 98 ? -6.008 -14.492 -33.281 1 68.44 98 SER B C 1
ATOM 3511 O O . SER B 1 98 ? -5.074 -13.695 -33.125 1 68.44 98 SER B O 1
ATOM 3513 N N . THR B 1 99 ? -6.457 -14.742 -34.438 1 67.25 99 THR B N 1
ATOM 3514 C CA . THR B 1 99 ? -6.262 -13.852 -35.562 1 67.25 99 THR B CA 1
ATOM 3515 C C . THR B 1 99 ? -6.824 -12.469 -35.281 1 67.25 99 THR B C 1
ATOM 3517 O O . THR B 1 99 ? -6.488 -11.5 -35.969 1 67.25 99 THR B O 1
ATOM 3520 N N . SER B 1 100 ? -7.574 -12.398 -34.375 1 70.19 100 SER B N 1
ATOM 3521 C CA . SER B 1 100 ? -8.234 -11.125 -34.125 1 70.19 100 SER B CA 1
ATOM 3522 C C . SER B 1 100 ? -7.961 -10.625 -32.719 1 70.19 100 SER B C 1
ATOM 3524 O O . SER B 1 100 ? -8.727 -9.82 -32.188 1 70.19 100 SER B O 1
ATOM 3526 N N . SER B 1 101 ? -6.801 -11.031 -32.344 1 84.56 101 SER B N 1
ATOM 3527 C CA . SER B 1 101 ? -6.57 -10.648 -30.938 1 84.56 101 SER B CA 1
ATOM 3528 C C . SER B 1 101 ? -6.031 -9.227 -30.844 1 84.56 101 SER B C 1
ATOM 3530 O O . SER B 1 101 ? -5.34 -8.75 -31.75 1 84.56 101 SER B O 1
ATOM 3532 N N . GLU B 1 102 ? -6.434 -8.586 -29.875 1 92.81 102 GLU B N 1
ATOM 3533 C CA . GLU B 1 102 ? -5.949 -7.25 -29.547 1 92.81 102 GLU B CA 1
ATOM 3534 C C . GLU B 1 102 ? -4.875 -7.305 -28.453 1 92.81 102 GLU B C 1
ATOM 3536 O O . GLU B 1 102 ? -5.039 -7.996 -27.453 1 92.81 102 GLU B O 1
ATOM 3541 N N . GLN B 1 103 ? -3.748 -6.625 -28.812 1 96.75 103 GLN B N 1
ATOM 3542 C CA . GLN B 1 103 ? -2.801 -6.426 -27.719 1 96.75 103 GLN B CA 1
ATOM 3543 C C . GLN B 1 103 ? -3.338 -5.426 -26.703 1 96.75 103 GLN B C 1
ATOM 3545 O O . GLN B 1 103 ? -3.779 -4.336 -27.062 1 96.75 103 GLN B O 1
ATOM 3550 N N . GLN B 1 104 ? -3.268 -5.797 -25.484 1 97.62 104 GLN B N 1
ATOM 3551 C CA . GLN B 1 104 ? -3.65 -4.906 -24.391 1 97.62 104 GLN B CA 1
ATOM 3552 C C . GLN B 1 104 ? -2.467 -4.625 -23.469 1 97.62 104 GLN B C 1
ATOM 3554 O O . GLN B 1 104 ? -1.558 -5.449 -23.344 1 97.62 104 GLN B O 1
ATOM 3559 N N . THR B 1 105 ? -2.498 -3.428 -22.906 1 98.69 105 THR B N 1
ATOM 3560 C CA . THR B 1 105 ? -1.521 -3.121 -21.859 1 98.69 105 THR B CA 1
ATOM 3561 C C . THR B 1 105 ? -2.148 -2.277 -20.766 1 98.69 105 THR B C 1
ATOM 3563 O O . THR B 1 105 ? -3.098 -1.529 -21.016 1 98.69 105 THR B O 1
ATOM 3566 N N . ARG B 1 106 ? -1.676 -2.467 -19.594 1 98.81 106 ARG B N 1
ATOM 3567 C CA . ARG B 1 106 ? -2.041 -1.688 -18.422 1 98.81 106 ARG B CA 1
ATOM 3568 C C . ARG B 1 106 ? -0.812 -1.358 -17.578 1 98.81 106 ARG B C 1
ATOM 3570 O O . ARG B 1 106 ? 0.108 -2.172 -17.469 1 98.81 106 ARG B O 1
ATOM 3577 N N . VAL B 1 107 ? -0.774 -0.172 -17 1 98.75 107 VAL B N 1
ATOM 3578 C CA . VAL B 1 107 ? 0.117 0.132 -15.883 1 98.75 107 VAL B CA 1
ATOM 3579 C C . VAL B 1 107 ? -0.554 -0.251 -14.562 1 98.75 107 VAL B C 1
ATOM 3581 O O . VAL B 1 107 ? -1.542 0.367 -14.156 1 98.75 107 VAL B O 1
ATOM 3584 N N . LEU B 1 108 ? -0.032 -1.297 -13.953 1 98.81 108 LEU B N 1
ATOM 3585 C CA . LEU B 1 108 ? -0.602 -1.805 -12.711 1 98.81 108 LEU B CA 1
ATOM 3586 C C . LEU B 1 108 ? -0.018 -1.074 -11.508 1 98.81 108 LEU B C 1
ATOM 3588 O O . LEU B 1 108 ? 1.191 -0.842 -11.445 1 98.81 108 LEU B O 1
ATOM 3592 N N . THR B 1 109 ? -0.891 -0.642 -10.617 1 98.31 109 THR B N 1
ATOM 3593 C CA . THR B 1 109 ? -0.535 -0.131 -9.297 1 98.31 109 THR B CA 1
ATOM 3594 C C . THR B 1 109 ? -1.017 -1.079 -8.203 1 98.31 109 THR B C 1
ATOM 3596 O O . THR B 1 109 ? -1.605 -2.123 -8.492 1 98.31 109 THR B O 1
ATOM 3599 N N . GLN B 1 110 ? -0.755 -0.72 -6.996 1 98.12 110 GLN B N 1
ATOM 3600 C CA . GLN B 1 110 ? -1.012 -1.635 -5.887 1 98.12 110 GLN B CA 1
ATOM 3601 C C . GLN B 1 110 ? -2.438 -2.178 -5.941 1 98.12 110 GLN B C 1
ATOM 3603 O O . GLN B 1 110 ? -3.4 -1.408 -5.93 1 98.12 110 GLN B O 1
ATOM 3608 N N . GLY B 1 111 ? -2.559 -3.508 -5.977 1 98.38 111 GLY B N 1
ATOM 3609 C CA . GLY B 1 111 ? -3.85 -4.172 -5.922 1 98.38 111 GLY B CA 1
ATOM 3610 C C . GLY B 1 111 ? -4.383 -4.551 -7.293 1 98.38 111 GLY B C 1
ATOM 3611 O O . GLY B 1 111 ? -5.328 -5.336 -7.402 1 98.38 111 GLY B O 1
ATOM 3612 N N . ASP B 1 112 ? -3.781 -4.031 -8.367 1 98.81 112 ASP B N 1
ATOM 3613 C CA . ASP B 1 112 ? -4.207 -4.344 -9.734 1 98.81 112 ASP B CA 1
ATOM 3614 C C . ASP B 1 112 ? -3.74 -5.738 -10.148 1 98.81 112 ASP B C 1
ATOM 3616 O O . ASP B 1 112 ? -2.779 -6.27 -9.586 1 98.81 112 ASP B O 1
ATOM 3620 N N . TYR B 1 113 ? -4.453 -6.273 -11.125 1 98.69 113 TYR B N 1
ATOM 3621 C CA . TYR B 1 113 ? -4.27 -7.668 -11.516 1 98.69 113 TYR B CA 1
ATOM 3622 C C . TYR B 1 113 ? -4.238 -7.805 -13.031 1 98.69 113 TYR B C 1
ATOM 3624 O O . TYR B 1 113 ? -4.922 -7.062 -13.742 1 98.69 113 TYR B O 1
ATOM 3632 N N . GLY B 1 114 ? -3.393 -8.781 -13.508 1 98.75 114 GLY B N 1
ATOM 3633 C CA . GLY B 1 114 ? -3.375 -9.203 -14.898 1 98.75 114 GLY B CA 1
ATOM 3634 C C . GLY B 1 114 ? -3.295 -10.703 -15.062 1 98.75 114 GLY B C 1
ATOM 3635 O O . GLY B 1 114 ? -2.52 -11.375 -14.375 1 98.75 114 GLY B O 1
ATOM 3636 N N . ALA B 1 115 ? -4.098 -11.234 -16 1 98.38 115 ALA B N 1
ATOM 3637 C CA . ALA B 1 115 ? -4.152 -12.664 -16.312 1 98.38 115 ALA B CA 1
ATOM 3638 C C . ALA B 1 115 ? -3.494 -12.961 -17.656 1 98.38 115 ALA B C 1
ATOM 3640 O O . ALA B 1 115 ? -3.812 -12.336 -18.656 1 98.38 115 ALA B O 1
ATOM 3641 N N . VAL B 1 116 ? -2.607 -13.945 -17.609 1 98.12 116 VAL B N 1
ATOM 3642 C CA . VAL B 1 116 ? -1.927 -14.391 -18.828 1 98.12 116 VAL B CA 1
ATOM 3643 C C . VAL B 1 116 ? -2.123 -15.891 -19.016 1 98.12 116 VAL B C 1
ATOM 3645 O O . VAL B 1 116 ? -1.307 -16.688 -18.547 1 98.12 116 VAL B O 1
ATOM 3648 N N . PRO B 1 117 ? -3.164 -16.266 -19.688 1 97.19 117 PRO B N 1
ATOM 3649 C CA . PRO B 1 117 ? -3.412 -17.688 -19.953 1 97.19 117 PRO B CA 1
ATOM 3650 C C . PRO B 1 117 ? -2.377 -18.312 -20.891 1 97.19 117 PRO B C 1
ATOM 3652 O O . PRO B 1 117 ? -1.485 -17.609 -21.375 1 97.19 117 PRO B O 1
ATOM 3655 N N . HIS B 1 118 ? -2.557 -19.609 -21.078 1 96.69 118 HIS B N 1
ATOM 3656 C CA . HIS B 1 118 ? -1.714 -20.312 -22.031 1 96.69 118 HIS B CA 1
ATOM 3657 C C . HIS B 1 118 ? -1.733 -19.641 -23.406 1 96.69 118 HIS B C 1
ATOM 3659 O O . HIS B 1 118 ? -2.77 -19.125 -23.828 1 96.69 118 HIS B O 1
ATOM 3665 N N . ASN B 1 119 ? -0.598 -19.688 -24 1 96.69 119 ASN B N 1
ATOM 3666 C CA . ASN B 1 119 ? -0.46 -19.172 -25.359 1 96.69 119 ASN B CA 1
ATOM 3667 C C . ASN B 1 119 ? -0.84 -17.688 -25.438 1 96.69 119 ASN B C 1
ATOM 3669 O O . ASN B 1 119 ? -1.635 -17.297 -26.281 1 96.69 119 ASN B O 1
ATOM 3673 N N . THR B 1 120 ? -0.299 -16.922 -24.578 1 97.69 120 THR B N 1
ATOM 3674 C CA . THR B 1 120 ? -0.466 -15.469 -24.562 1 97.69 120 THR B CA 1
ATOM 3675 C C . THR B 1 120 ? 0.887 -14.766 -24.641 1 97.69 120 THR B C 1
ATOM 3677 O O . THR B 1 120 ? 1.762 -14.984 -23.797 1 97.69 120 THR B O 1
ATOM 3680 N N . TYR B 1 121 ? 1.072 -13.953 -25.703 1 97.75 121 TYR B N 1
ATOM 3681 C CA . TYR B 1 121 ? 2.229 -13.062 -25.703 1 97.75 121 TYR B CA 1
ATOM 3682 C C . TYR B 1 121 ? 2.225 -12.156 -24.484 1 97.75 121 TYR B C 1
ATOM 3684 O O . TYR B 1 121 ? 1.204 -11.539 -24.156 1 97.75 121 TYR B O 1
ATOM 3692 N N . HIS B 1 122 ? 3.365 -12.07 -23.828 1 98.25 122 HIS B N 1
ATOM 3693 C CA . HIS B 1 122 ? 3.381 -11.125 -22.719 1 98.25 122 HIS B CA 1
ATOM 3694 C C . HIS B 1 122 ? 4.809 -10.758 -22.328 1 98.25 122 HIS B C 1
ATOM 3696 O O . HIS B 1 122 ? 5.754 -11.469 -22.656 1 98.25 122 HIS B O 1
ATOM 3702 N N . THR B 1 123 ? 4.945 -9.664 -21.797 1 97.75 123 THR B N 1
ATOM 3703 C CA . THR B 1 123 ? 6.121 -9.148 -21.109 1 97.75 123 THR B CA 1
ATOM 3704 C C . THR B 1 123 ? 5.734 -8.023 -20.156 1 97.75 123 THR B C 1
ATOM 3706 O O . THR B 1 123 ? 4.555 -7.695 -20.016 1 97.75 123 THR B O 1
ATOM 3709 N N . PHE B 1 124 ? 6.695 -7.539 -19.391 1 98.06 124 PHE B N 1
ATOM 3710 C CA . PHE B 1 124 ? 6.426 -6.434 -18.469 1 98.06 124 PHE B CA 1
ATOM 3711 C C . PHE B 1 124 ? 7.645 -5.527 -18.344 1 98.06 124 PHE B C 1
ATOM 3713 O O . PHE B 1 124 ? 8.75 -5.898 -18.75 1 98.06 124 PHE B O 1
ATOM 3720 N N . GLN B 1 125 ? 7.418 -4.402 -17.828 1 97 125 GLN B N 1
ATOM 3721 C CA . GLN B 1 125 ? 8.453 -3.434 -17.484 1 97 125 GLN B CA 1
ATOM 3722 C C . GLN B 1 125 ? 8.227 -2.838 -16.109 1 97 125 GLN B C 1
ATOM 3724 O O . GLN B 1 125 ? 7.113 -2.412 -15.781 1 97 125 GLN B O 1
ATOM 3729 N N . VAL B 1 126 ? 9.273 -2.896 -15.258 1 97.19 126 VAL B N 1
ATOM 3730 C CA . VAL B 1 126 ? 9.188 -2.271 -13.938 1 97.19 126 VAL B CA 1
ATOM 3731 C C . VAL B 1 126 ? 9.336 -0.759 -14.07 1 97.19 126 VAL B C 1
ATOM 3733 O O . VAL B 1 126 ? 10.289 -0.274 -14.688 1 97.19 126 VAL B O 1
ATOM 3736 N N . LEU B 1 127 ? 8.414 0.002 -13.445 1 97.88 127 LEU B N 1
ATOM 3737 C CA . LEU B 1 127 ? 8.359 1.428 -13.758 1 97.88 127 LEU B CA 1
ATOM 3738 C C . LEU B 1 127 ? 8.844 2.258 -12.57 1 97.88 127 LEU B C 1
ATOM 3740 O O . LEU B 1 127 ? 9.391 3.348 -12.75 1 97.88 127 LEU B O 1
ATOM 3744 N N . ASP B 1 128 ? 8.57 1.827 -11.32 1 98.19 128 ASP B N 1
ATOM 3745 C CA . ASP B 1 128 ? 8.875 2.652 -10.156 1 98.19 128 ASP B CA 1
ATOM 3746 C C . ASP B 1 128 ? 10.117 2.139 -9.438 1 98.19 128 ASP B C 1
ATOM 3748 O O . ASP B 1 128 ? 10.469 0.964 -9.555 1 98.19 128 ASP B O 1
ATOM 3752 N N . PRO B 1 129 ? 10.719 2.984 -8.586 1 97.88 129 PRO B N 1
ATOM 3753 C CA . PRO B 1 129 ? 12.016 2.686 -7.969 1 97.88 129 PRO B CA 1
ATOM 3754 C C . PRO B 1 129 ? 11.945 1.53 -6.977 1 97.88 129 PRO B C 1
ATOM 3756 O O . PRO B 1 129 ? 12.969 0.946 -6.629 1 97.88 129 PRO B O 1
ATOM 3759 N N . ASP B 1 130 ? 10.82 1.249 -6.398 1 97.88 130 ASP B N 1
ATOM 3760 C CA . ASP B 1 130 ? 10.547 0.142 -5.484 1 97.88 130 ASP B CA 1
ATOM 3761 C C . ASP B 1 130 ? 9.242 -0.558 -5.84 1 97.88 130 ASP B C 1
ATOM 3763 O O . ASP B 1 130 ? 8.18 -0.187 -5.344 1 97.88 130 ASP B O 1
ATOM 3767 N N . THR B 1 131 ? 9.375 -1.601 -6.668 1 98.38 131 THR B N 1
ATOM 3768 C CA . THR B 1 131 ? 8.211 -2.312 -7.195 1 98.38 131 THR B CA 1
ATOM 3769 C C . THR B 1 131 ? 8.266 -3.789 -6.816 1 98.38 131 THR B C 1
ATOM 3771 O O . THR B 1 131 ? 9.328 -4.414 -6.875 1 98.38 131 THR B O 1
ATOM 3774 N N . GLN B 1 132 ? 7.172 -4.293 -6.367 1 98.62 132 GLN B N 1
ATOM 3775 C CA . GLN B 1 132 ? 7.031 -5.727 -6.129 1 98.62 132 GLN B CA 1
ATOM 3776 C C . GLN B 1 132 ? 5.828 -6.293 -6.879 1 98.62 132 GLN B C 1
ATOM 3778 O O . GLN B 1 132 ? 4.707 -5.801 -6.727 1 98.62 132 GLN B O 1
ATOM 3783 N N . MET B 1 133 ? 6.062 -7.305 -7.645 1 98.62 133 MET B N 1
ATOM 3784 C CA . MET B 1 133 ? 5.039 -8.102 -8.312 1 98.62 133 MET B CA 1
ATOM 3785 C C . MET B 1 133 ? 4.863 -9.453 -7.625 1 98.62 133 MET B C 1
ATOM 3787 O O . MET B 1 133 ? 5.848 -10.125 -7.305 1 98.62 133 MET B O 1
ATOM 3791 N N . THR B 1 134 ? 3.637 -9.773 -7.375 1 98.81 134 THR B N 1
ATOM 3792 C CA . THR B 1 134 ? 3.338 -11.141 -6.984 1 98.81 134 THR B CA 1
ATOM 3793 C C . THR B 1 134 ? 2.873 -11.961 -8.188 1 98.81 134 THR B C 1
ATOM 3795 O O . THR B 1 134 ? 1.861 -11.633 -8.812 1 98.81 134 THR B O 1
ATOM 3798 N N . GLY B 1 135 ? 3.645 -12.961 -8.5 1 98.75 135 GLY B N 1
ATOM 3799 C CA . GLY B 1 135 ? 3.283 -13.898 -9.547 1 98.75 135 GLY B CA 1
ATOM 3800 C C . GLY B 1 135 ? 2.689 -15.188 -9.016 1 98.75 135 GLY B C 1
ATOM 3801 O O . GLY B 1 135 ? 3.172 -15.734 -8.016 1 98.75 135 GLY B O 1
ATOM 3802 N N . VAL B 1 136 ? 1.632 -15.617 -9.594 1 98.75 136 VAL B N 1
ATOM 3803 C CA . VAL B 1 136 ? 1.06 -16.938 -9.359 1 98.75 136 VAL B CA 1
ATOM 3804 C C . VAL B 1 136 ? 1.035 -17.734 -10.664 1 98.75 136 VAL B C 1
ATOM 3806 O O . VAL B 1 136 ? 0.458 -17.281 -11.656 1 98.75 136 VAL B O 1
ATOM 3809 N N . ILE B 1 137 ? 1.674 -18.859 -10.633 1 98.69 137 ILE B N 1
ATOM 3810 C CA . ILE B 1 137 ? 1.844 -19.641 -11.852 1 98.69 137 ILE B CA 1
ATOM 3811 C C . ILE B 1 137 ? 1.324 -21.062 -11.633 1 98.69 137 ILE B C 1
ATOM 3813 O O . ILE B 1 137 ? 1.708 -21.719 -10.664 1 98.69 137 ILE B O 1
ATOM 3817 N N . GLN B 1 138 ? 0.519 -21.438 -12.469 1 98.06 138 GLN B N 1
ATOM 3818 C CA . GLN B 1 138 ? -0.106 -22.766 -12.383 1 98.06 138 GLN B CA 1
ATOM 3819 C C . GLN B 1 138 ? 0.151 -23.562 -13.656 1 98.06 138 GLN B C 1
ATOM 3821 O O . GLN B 1 138 ? -0.036 -23.062 -14.766 1 98.06 138 GLN B O 1
ATOM 3826 N N . PRO B 1 139 ? 0.55 -24.859 -13.586 1 97.94 139 PRO B N 1
ATOM 3827 C CA . PRO B 1 139 ? 0.781 -25.594 -12.344 1 97.94 139 PRO B CA 1
ATOM 3828 C C . PRO B 1 139 ? 2.061 -25.156 -11.633 1 97.94 139 PRO B C 1
ATOM 3830 O O . PRO B 1 139 ? 2.789 -24.297 -12.125 1 97.94 139 PRO B O 1
ATOM 3833 N N . GLY B 1 140 ? 2.23 -25.703 -10.414 1 98.19 140 GLY B N 1
ATOM 3834 C CA . GLY B 1 140 ? 3.426 -25.406 -9.641 1 98.19 140 GLY B CA 1
ATOM 3835 C C . GLY B 1 140 ? 4.684 -26.031 -10.219 1 98.19 140 GLY B C 1
ATOM 3836 O O . GLY B 1 140 ? 4.617 -27.062 -10.898 1 98.19 140 GLY B O 1
ATOM 3837 N N . GLY B 1 141 ? 5.809 -25.422 -9.883 1 97.56 141 GLY B N 1
ATOM 3838 C CA . GLY B 1 141 ? 7.094 -25.938 -10.328 1 97.56 141 GLY B CA 1
ATOM 3839 C C . GLY B 1 141 ? 7.848 -24.969 -11.219 1 97.56 141 GLY B C 1
ATOM 3840 O O . GLY B 1 141 ? 9.016 -25.188 -11.539 1 97.56 141 GLY B O 1
ATOM 3841 N N . PHE B 1 142 ? 7.273 -23.875 -11.531 1 96.75 142 PHE B N 1
ATOM 3842 C CA . PHE B 1 142 ? 7.84 -22.922 -12.477 1 96.75 142 PHE B CA 1
ATOM 3843 C C . PHE B 1 142 ? 9.102 -22.281 -11.914 1 96.75 142 PHE B C 1
ATOM 3845 O O . PHE B 1 142 ? 9.945 -21.781 -12.664 1 96.75 142 PHE B O 1
ATOM 3852 N N . GLU B 1 143 ? 9.305 -22.25 -10.547 1 97.38 143 GLU B N 1
ATOM 3853 C CA . GLU B 1 143 ? 10.438 -21.594 -9.898 1 97.38 143 GLU B CA 1
ATOM 3854 C C . GLU B 1 143 ? 11.766 -22.156 -10.398 1 97.38 143 GLU B C 1
ATOM 3856 O O . GLU B 1 143 ? 12.797 -21.484 -10.328 1 97.38 143 GLU B O 1
ATOM 3861 N N . VAL B 1 144 ? 11.742 -23.328 -10.961 1 96.19 144 VAL B N 1
ATOM 3862 C CA . VAL B 1 144 ? 12.961 -23.984 -11.422 1 96.19 144 VAL B CA 1
ATOM 3863 C C . VAL B 1 144 ? 13.57 -23.172 -12.57 1 96.19 144 VAL B C 1
ATOM 3865 O O . VAL B 1 144 ? 14.797 -23.125 -12.719 1 96.19 144 VAL B O 1
ATOM 3868 N N . LEU B 1 145 ? 12.742 -22.547 -13.352 1 94.94 145 LEU B N 1
ATOM 3869 C CA . LEU B 1 145 ? 13.227 -21.672 -14.414 1 94.94 145 LEU B CA 1
ATOM 3870 C C . LEU B 1 145 ? 14.133 -20.578 -13.859 1 94.94 145 LEU B C 1
ATOM 3872 O O . LEU B 1 145 ? 15.219 -20.328 -14.391 1 94.94 145 LEU B O 1
ATOM 3876 N N . PHE B 1 146 ? 13.633 -19.938 -12.82 1 95.5 146 PHE B N 1
ATOM 3877 C CA . PHE B 1 146 ? 14.352 -18.797 -12.266 1 95.5 146 PHE B CA 1
ATOM 3878 C C . PHE B 1 146 ? 15.68 -19.234 -11.656 1 95.5 146 PHE B C 1
ATOM 3880 O O . PHE B 1 146 ? 16.672 -18.516 -11.742 1 95.5 146 PHE B O 1
ATOM 3887 N N . VAL B 1 147 ? 15.633 -20.344 -11.062 1 95.75 147 VAL B N 1
ATOM 3888 C CA . VAL B 1 147 ? 16.875 -20.891 -10.523 1 95.75 147 VAL B CA 1
ATOM 3889 C C . VAL B 1 147 ? 17.859 -21.141 -11.664 1 95.75 147 VAL B C 1
ATOM 3891 O O . VAL B 1 147 ? 19.047 -20.828 -11.547 1 95.75 147 VAL B O 1
ATOM 3894 N N . ALA B 1 148 ? 17.375 -21.656 -12.703 1 93.06 148 ALA B N 1
ATOM 3895 C CA . ALA B 1 148 ? 18.234 -21.969 -13.852 1 93.06 148 ALA B CA 1
ATOM 3896 C C . ALA B 1 148 ? 18.812 -20.688 -14.461 1 93.06 148 ALA B C 1
ATOM 3898 O O . ALA B 1 148 ? 19.969 -20.688 -14.922 1 93.06 148 ALA B O 1
ATOM 3899 N N . LEU B 1 149 ? 18.062 -19.609 -14.445 1 91.38 149 LEU B N 1
ATOM 3900 C CA . LEU B 1 149 ? 18.453 -18.375 -15.117 1 91.38 149 LEU B CA 1
ATOM 3901 C C . LEU B 1 149 ? 19.25 -17.469 -14.18 1 91.38 149 LEU B C 1
ATOM 3903 O O . LEU B 1 149 ? 19.797 -16.453 -14.609 1 91.38 149 LEU B O 1
ATOM 3907 N N . ARG B 1 150 ? 19.375 -17.812 -12.969 1 93.88 150 ARG B N 1
ATOM 3908 C CA . ARG B 1 150 ? 19.859 -16.891 -11.938 1 93.88 150 ARG B CA 1
ATOM 3909 C C . ARG B 1 150 ? 21.297 -16.484 -12.203 1 93.88 150 ARG B C 1
ATOM 3911 O O . ARG B 1 150 ? 22.109 -17.281 -12.656 1 93.88 150 ARG B O 1
ATOM 3918 N N . ASP B 1 151 ? 21.531 -15.211 -11.992 1 93.06 151 ASP B N 1
ATOM 3919 C CA . ASP B 1 151 ? 22.922 -14.773 -11.859 1 93.06 151 ASP B CA 1
ATOM 3920 C C . ASP B 1 151 ? 23.547 -15.305 -10.562 1 93.06 151 ASP B C 1
ATOM 3922 O O . ASP B 1 151 ? 24.719 -15.695 -10.539 1 93.06 151 ASP B O 1
ATOM 3926 N N . SER B 1 152 ? 22.75 -15.344 -9.508 1 95.5 152 SER B N 1
ATOM 3927 C CA . SER B 1 152 ? 23.125 -15.844 -8.188 1 95.5 152 SER B CA 1
ATOM 3928 C C . SER B 1 152 ? 21.891 -16.062 -7.316 1 95.5 152 SER B C 1
ATOM 3930 O O . SER B 1 152 ? 20.797 -15.609 -7.645 1 95.5 152 SER B O 1
ATOM 3932 N N . TYR B 1 153 ? 22.109 -16.844 -6.324 1 97.88 153 TYR B N 1
ATOM 3933 C CA . TYR B 1 153 ? 21.125 -16.797 -5.25 1 97.88 153 TYR B CA 1
ATOM 3934 C C . TYR B 1 153 ? 21.141 -15.445 -4.555 1 97.88 153 TYR B C 1
ATOM 3936 O O . TYR B 1 153 ? 22.156 -14.75 -4.559 1 97.88 153 TYR B O 1
ATOM 3944 N N . TYR B 1 154 ? 20.062 -15.062 -4.113 1 97.62 154 TYR B N 1
ATOM 3945 C CA . TYR B 1 154 ? 19.969 -13.797 -3.391 1 97.62 154 TYR B CA 1
ATOM 3946 C C . TYR B 1 154 ? 19.844 -14.039 -1.89 1 97.62 154 TYR B C 1
ATOM 3948 O O . TYR B 1 154 ? 18.828 -14.555 -1.418 1 97.62 154 TYR B O 1
ATOM 3956 N N . ASN B 1 155 ? 20.828 -13.68 -1.198 1 95.56 155 ASN B N 1
ATOM 3957 C CA . ASN B 1 155 ? 20.891 -13.758 0.257 1 95.56 155 ASN B CA 1
ATOM 3958 C C . ASN B 1 155 ? 21.188 -12.398 0.883 1 95.56 155 ASN B C 1
ATOM 3960 O O . ASN B 1 155 ? 22.312 -11.891 0.741 1 95.56 155 ASN B O 1
ATOM 3964 N N . SER B 1 156 ? 20.281 -11.859 1.517 1 96.56 156 SER B N 1
ATOM 3965 C CA . SER B 1 156 ? 20.469 -10.602 2.234 1 96.56 156 SER B CA 1
ATOM 3966 C C . SER B 1 156 ? 20.344 -10.805 3.742 1 96.56 156 SER B C 1
ATOM 3968 O O . SER B 1 156 ? 19.281 -11.156 4.246 1 96.56 156 SER B O 1
ATOM 3970 N N . SER B 1 157 ? 21.422 -10.547 4.473 1 95.5 157 SER B N 1
ATOM 3971 C CA . SER B 1 157 ? 21.344 -10.648 5.926 1 95.5 157 SER B CA 1
ATOM 3972 C C . SER B 1 157 ? 20.469 -9.531 6.508 1 95.5 157 SER B C 1
ATOM 3974 O O . SER B 1 157 ? 20.031 -9.617 7.656 1 95.5 157 SER B O 1
ATOM 3976 N N . MET B 1 158 ? 20.219 -8.5 5.738 1 96.56 158 MET B N 1
ATOM 3977 C CA . MET B 1 158 ? 19.391 -7.387 6.199 1 96.56 158 MET B CA 1
ATOM 3978 C C . MET B 1 158 ? 17.969 -7.508 5.656 1 96.56 158 MET B C 1
ATOM 3980 O O . MET B 1 158 ? 17.125 -6.637 5.898 1 96.56 158 MET B O 1
ATOM 3984 N N . TYR B 1 159 ? 17.734 -8.547 4.859 1 98 159 TYR B N 1
ATOM 3985 C CA . TYR B 1 159 ? 16.422 -8.836 4.301 1 98 159 TYR B CA 1
ATOM 3986 C C . TYR B 1 159 ? 15.93 -7.68 3.445 1 98 159 TYR B C 1
ATOM 3988 O O . TYR B 1 159 ? 14.742 -7.34 3.48 1 98 159 TYR B O 1
ATOM 3996 N N . ALA B 1 160 ? 16.875 -7.051 2.684 1 98.31 160 ALA B N 1
ATOM 3997 C CA . ALA B 1 160 ? 16.516 -5.984 1.756 1 98.31 160 ALA B CA 1
ATOM 3998 C C . ALA B 1 160 ? 15.633 -6.512 0.632 1 98.31 160 ALA B C 1
ATOM 4000 O O . ALA B 1 160 ? 15.742 -7.672 0.237 1 98.31 160 ALA B O 1
ATOM 4001 N N . ASN B 1 161 ? 14.75 -5.641 0.114 1 98.06 161 ASN B N 1
ATOM 4002 C CA . ASN B 1 161 ? 13.844 -6.035 -0.957 1 98.06 161 ASN B CA 1
ATOM 4003 C C . ASN B 1 161 ? 14.602 -6.445 -2.215 1 98.06 161 ASN B C 1
ATOM 4005 O O . ASN B 1 161 ? 14.188 -7.367 -2.922 1 98.06 161 ASN B O 1
ATOM 4009 N N . PHE B 1 162 ? 15.578 -5.77 -2.541 1 97.81 162 PHE B N 1
ATOM 4010 C CA . PHE B 1 162 ? 16.453 -5.988 -3.682 1 97.81 162 PHE B CA 1
ATOM 4011 C C . PHE B 1 162 ? 17.781 -5.273 -3.482 1 97.81 162 PHE B C 1
ATOM 4013 O O . PHE B 1 162 ? 17.969 -4.562 -2.492 1 97.81 162 PHE B O 1
ATOM 4020 N N . GLU B 1 163 ? 18.688 -5.547 -4.359 1 96.12 163 GLU B N 1
ATOM 4021 C CA . GLU B 1 163 ? 20 -4.914 -4.273 1 96.12 163 GLU B CA 1
ATOM 4022 C C . GLU B 1 163 ? 19.938 -3.455 -4.715 1 96.12 163 GLU B C 1
ATOM 4024 O O . GLU B 1 163 ? 19.297 -3.127 -5.715 1 96.12 163 GLU B O 1
ATOM 4029 N N . PRO B 1 164 ? 20.562 -2.549 -3.941 1 95.56 164 PRO B N 1
ATOM 4030 C CA . PRO B 1 164 ? 20.625 -1.147 -4.363 1 95.56 164 PRO B CA 1
ATOM 4031 C C . PRO B 1 164 ? 21.562 -0.929 -5.551 1 95.56 164 PRO B C 1
ATOM 4033 O O . PRO B 1 164 ? 22.719 -0.533 -5.367 1 95.56 164 PRO B O 1
ATOM 4036 N N . SER B 1 165 ? 21.031 -1.186 -6.648 1 86.88 165 SER B N 1
ATOM 4037 C CA . SER B 1 165 ? 21.781 -1.074 -7.895 1 86.88 165 SER B CA 1
ATOM 4038 C C . SER B 1 165 ? 20.875 -0.702 -9.055 1 86.88 165 SER B C 1
ATOM 4040 O O . SER B 1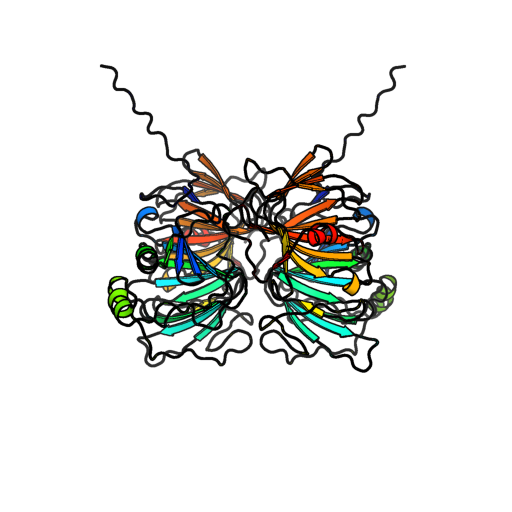 165 ? 19.641 -0.848 -8.969 1 86.88 165 SER B O 1
ATOM 4042 N N . HIS B 1 166 ? 21.5 0.015 -10.086 1 80.38 166 HIS B N 1
ATOM 4043 C CA . HIS B 1 166 ? 20.797 0.284 -11.336 1 80.38 166 HIS B CA 1
ATOM 4044 C C . HIS B 1 166 ? 21.531 -0.34 -12.523 1 80.38 166 HIS B C 1
ATOM 4046 O O . HIS B 1 166 ? 21.781 0.332 -13.523 1 80.38 166 HIS B O 1
ATOM 4052 N N . ALA B 1 167 ? 21.984 -1.499 -12.344 1 69.06 167 ALA B N 1
ATOM 4053 C CA . ALA B 1 167 ? 22.781 -2.105 -13.406 1 69.06 167 ALA B CA 1
ATOM 4054 C C . ALA B 1 167 ? 21.969 -2.225 -14.703 1 69.06 167 ALA B C 1
ATOM 4056 O O . ALA B 1 167 ? 22.547 -2.344 -15.789 1 69.06 167 ALA B O 1
ATOM 4057 N N . ASN B 1 168 ? 20.797 -1.755 -14.781 1 60.5 168 ASN B N 1
ATOM 4058 C CA . ASN B 1 168 ? 19.906 -1.801 -15.93 1 60.5 168 ASN B CA 1
ATOM 4059 C C . ASN B 1 168 ? 20.172 -3.035 -16.797 1 60.5 168 ASN B C 1
ATOM 4061 O O . ASN B 1 168 ? 20.141 -2.957 -18.016 1 60.5 168 ASN B O 1
ATOM 4065 N N . ALA B 1 169 ? 20.672 -4.137 -16.188 1 58.09 169 ALA B N 1
ATOM 4066 C CA . ALA B 1 169 ? 20.969 -5.309 -17.016 1 58.09 169 ALA B CA 1
ATOM 4067 C C . ALA B 1 169 ? 19.703 -5.953 -17.547 1 58.09 169 ALA B C 1
ATOM 4069 O O . ALA B 1 169 ? 18.703 -6.051 -16.844 1 58.09 169 ALA B O 1
ATOM 4070 N N . SER B 1 170 ? 19.594 -5.961 -18.906 1 55.62 170 SER B N 1
ATOM 4071 C CA . SER B 1 170 ? 18.5 -6.621 -19.625 1 55.62 170 SER B CA 1
ATOM 4072 C C . SER B 1 170 ? 18.578 -8.133 -19.453 1 55.62 170 SER B C 1
ATOM 4074 O O . SER B 1 170 ? 19.656 -8.695 -19.25 1 55.62 170 SER B O 1
ATOM 4076 N N . ALA B 1 171 ? 17.422 -8.797 -19.234 1 56.31 171 ALA B N 1
ATOM 4077 C CA . ALA B 1 171 ? 17.344 -10.258 -19.234 1 56.31 171 ALA B CA 1
ATOM 4078 C C . ALA B 1 171 ? 18.109 -10.852 -20.406 1 56.31 171 ALA B C 1
ATOM 4080 O O . ALA B 1 171 ? 18.172 -10.25 -21.484 1 56.31 171 ALA B O 1
ATOM 4081 N N . GLY B 1 172 ? 18.984 -11.75 -20.031 1 52.09 172 GLY B N 1
ATOM 4082 C CA . GLY B 1 172 ? 19.953 -12.406 -20.906 1 52.09 172 GLY B CA 1
ATOM 4083 C C . GLY B 1 172 ? 19.344 -12.938 -22.188 1 52.09 172 GLY B C 1
ATOM 4084 O O . GLY B 1 172 ? 18.406 -13.727 -22.156 1 52.09 172 GLY B O 1
ATOM 4085 N N . THR B 1 173 ? 19.438 -12.156 -23.328 1 57.06 173 THR B N 1
ATOM 4086 C CA . THR B 1 173 ? 18.969 -12.367 -24.688 1 57.06 173 THR B CA 1
ATOM 4087 C C . THR B 1 173 ? 19.938 -13.281 -25.453 1 57.06 173 THR B C 1
ATOM 4089 O O . THR B 1 173 ? 19.844 -13.383 -26.688 1 57.06 173 THR B O 1
ATOM 4092 N N . ASN B 1 174 ? 20.75 -14.008 -24.719 1 57.25 174 ASN B N 1
ATOM 4093 C CA . ASN B 1 174 ? 21.609 -14.766 -25.625 1 57.25 174 ASN B CA 1
ATOM 4094 C C . ASN B 1 174 ? 20.891 -15.977 -26.203 1 57.25 174 ASN B C 1
ATOM 4096 O O . ASN B 1 174 ? 20 -16.547 -25.562 1 57.25 174 ASN B O 1
ATOM 4100 N N . ALA B 1 175 ? 21.156 -16.25 -27.516 1 54.66 175 ALA B N 1
ATOM 4101 C CA . ALA B 1 175 ? 20.469 -17.25 -28.328 1 54.66 175 ALA B CA 1
ATOM 4102 C C . ALA B 1 175 ? 20.484 -18.609 -27.641 1 54.66 175 ALA B C 1
ATOM 4104 O O . ALA B 1 175 ? 19.469 -19.328 -27.625 1 54.66 175 ALA B O 1
ATOM 4105 N N . ASP B 1 176 ? 21.641 -19.094 -27.141 1 59.84 176 ASP B N 1
ATOM 4106 C CA . ASP B 1 176 ? 21.719 -20.375 -26.453 1 59.84 176 ASP B CA 1
ATOM 4107 C C . ASP B 1 176 ? 20.797 -20.406 -25.234 1 59.84 176 ASP B C 1
ATOM 4109 O O . ASP B 1 176 ? 20.156 -21.422 -24.953 1 59.84 176 ASP B O 1
ATOM 4113 N N . THR B 1 177 ? 20.625 -19.344 -24.656 1 68.94 177 THR B N 1
ATOM 4114 C CA . THR B 1 177 ? 19.75 -19.234 -23.484 1 68.94 177 THR B CA 1
ATOM 4115 C C . THR B 1 177 ? 18.297 -19.312 -23.906 1 68.94 177 THR B C 1
ATOM 4117 O O . THR B 1 177 ? 17.5 -20 -23.266 1 68.94 177 THR B O 1
ATOM 4120 N N . ILE B 1 178 ? 18.109 -19.016 -25.094 1 69.69 178 ILE B N 1
ATOM 4121 C CA . ILE B 1 178 ? 16.734 -18.938 -25.562 1 69.69 178 ILE B CA 1
ATOM 4122 C C . ILE B 1 178 ? 16.203 -20.344 -25.828 1 69.69 178 ILE B C 1
ATOM 4124 O O . ILE B 1 178 ? 15.086 -20.688 -25.422 1 69.69 178 ILE B O 1
ATOM 4128 N N . SER B 1 179 ? 17 -21.156 -26.547 1 76.69 179 SER B N 1
ATOM 4129 C CA . SER B 1 179 ? 16.562 -22.531 -26.812 1 76.69 179 SER B CA 1
ATOM 4130 C C . SER B 1 179 ? 16.391 -23.312 -25.516 1 76.69 179 SER B C 1
ATOM 4132 O O . SER B 1 179 ? 15.477 -24.125 -25.391 1 76.69 179 SER B O 1
ATOM 4134 N N . ALA B 1 180 ? 17.156 -23.016 -24.625 1 84.5 180 ALA B N 1
ATOM 4135 C CA . ALA B 1 180 ? 17.094 -23.719 -23.328 1 84.5 180 ALA B CA 1
ATOM 4136 C C . ALA B 1 180 ? 15.852 -23.312 -22.547 1 84.5 180 ALA B C 1
ATOM 4138 O O . ALA B 1 180 ? 15.328 -24.094 -21.75 1 84.5 180 ALA B O 1
ATOM 4139 N N . LEU B 1 181 ? 15.312 -22.25 -22.922 1 90.69 181 LEU B N 1
ATOM 4140 C CA . LEU B 1 181 ? 14.156 -21.719 -22.219 1 90.69 181 LEU B CA 1
ATOM 4141 C C . LEU B 1 181 ? 12.906 -22.547 -22.5 1 90.69 181 LEU B C 1
ATOM 4143 O O . LEU B 1 181 ? 12 -22.625 -21.656 1 90.69 181 LEU B O 1
ATOM 4147 N N . GLU B 1 182 ? 12.883 -23.219 -23.625 1 93.31 182 GLU B N 1
ATOM 4148 C CA . GLU B 1 182 ? 11.695 -23.969 -24.031 1 93.31 182 GLU B CA 1
ATOM 4149 C C . GLU B 1 182 ? 11.477 -25.172 -23.109 1 93.31 182 GLU B C 1
ATOM 4151 O O . GLU B 1 182 ? 10.336 -25.594 -22.891 1 93.31 182 GLU B O 1
ATOM 4156 N N . THR B 1 183 ? 12.602 -25.766 -22.562 1 93.69 183 THR B N 1
ATOM 4157 C CA . THR B 1 183 ? 12.477 -26.875 -21.625 1 93.69 183 THR B CA 1
ATOM 4158 C C . THR B 1 183 ? 11.734 -26.453 -20.359 1 93.69 183 THR B C 1
ATOM 4160 O O . THR B 1 183 ? 11.195 -27.281 -19.641 1 93.69 183 THR B O 1
ATOM 4163 N N . TYR B 1 184 ? 11.68 -25.156 -20.188 1 94.81 184 TYR B N 1
ATOM 4164 C CA . TYR B 1 184 ? 10.992 -24.594 -19.031 1 94.81 184 TYR B CA 1
ATOM 4165 C C . TYR B 1 184 ? 9.672 -23.953 -19.438 1 94.81 184 TYR B C 1
ATOM 4167 O O . TYR B 1 184 ? 9.133 -23.125 -18.703 1 94.81 184 TYR B O 1
ATOM 4175 N N . ASP B 1 185 ? 9.195 -24.188 -20.625 1 96.69 185 ASP B N 1
ATOM 4176 C CA . ASP B 1 185 ? 7.918 -23.703 -21.141 1 96.69 185 ASP B CA 1
ATOM 4177 C C . ASP B 1 185 ? 7.973 -22.219 -21.469 1 96.69 185 ASP B C 1
ATOM 4179 O O . ASP B 1 185 ? 6.973 -21.5 -21.312 1 96.69 185 ASP B O 1
ATOM 4183 N N . VAL B 1 186 ? 9.148 -21.719 -21.766 1 96.31 186 VAL B N 1
ATOM 4184 C CA . VAL B 1 186 ? 9.297 -20.328 -22.203 1 96.31 186 VAL B CA 1
ATOM 4185 C C . VAL B 1 186 ? 9.656 -20.281 -23.688 1 96.31 186 VAL B C 1
ATOM 4187 O O . VAL B 1 186 ? 10.734 -20.719 -24.078 1 96.31 186 VAL B O 1
ATOM 4190 N N . TYR B 1 187 ? 8.75 -19.812 -24.438 1 95.38 187 TYR B N 1
ATOM 4191 C CA . TYR B 1 187 ? 8.945 -19.703 -25.891 1 95.38 187 TYR B CA 1
ATOM 4192 C C . TYR B 1 187 ? 9.094 -18.234 -26.297 1 95.38 187 TYR B C 1
ATOM 4194 O O . TYR B 1 187 ? 8.102 -17.516 -26.391 1 95.38 187 TYR B O 1
ATOM 4202 N N . ALA B 1 188 ? 10.273 -17.859 -26.609 1 94.25 188 ALA B N 1
ATOM 4203 C CA . ALA B 1 188 ? 10.586 -16.469 -26.953 1 94.25 188 ALA B CA 1
ATOM 4204 C C . ALA B 1 188 ? 9.844 -16.031 -28.219 1 94.25 188 ALA B C 1
ATOM 4206 O O . ALA B 1 188 ? 9.727 -16.797 -29.172 1 94.25 188 ALA B O 1
ATOM 4207 N N . GLN B 1 189 ? 9.336 -14.914 -28.141 1 93.31 189 GLN B N 1
ATOM 4208 C CA . GLN B 1 189 ? 8.641 -14.273 -29.266 1 93.31 189 GLN B CA 1
ATOM 4209 C C . GLN B 1 189 ? 9.273 -12.93 -29.594 1 93.31 189 GLN B C 1
ATOM 4211 O O . GLN B 1 189 ? 8.664 -11.883 -29.375 1 93.31 189 GLN B O 1
ATOM 4216 N N . LEU B 1 190 ? 10.336 -12.93 -30.234 1 90.56 190 LEU B N 1
ATOM 4217 C CA . LEU B 1 190 ? 11.203 -11.766 -30.344 1 90.56 190 LEU B CA 1
ATOM 4218 C C . LEU B 1 190 ? 10.664 -10.773 -31.375 1 90.56 190 LEU B C 1
ATOM 4220 O O . LEU B 1 190 ? 11.062 -9.609 -31.391 1 90.56 190 LEU B O 1
ATOM 4224 N N . THR B 1 191 ? 9.758 -11.188 -32.281 1 93.31 191 THR B N 1
ATOM 4225 C CA . THR B 1 191 ? 9.211 -10.289 -33.281 1 93.31 191 THR B CA 1
ATOM 4226 C C . THR B 1 191 ? 7.941 -9.617 -32.781 1 93.31 191 THR B C 1
ATOM 4228 O O . THR B 1 191 ? 7.398 -8.734 -33.438 1 93.31 191 THR B O 1
ATOM 4231 N N . TRP B 1 192 ? 7.383 -10.148 -31.672 1 94.62 192 TRP B N 1
ATOM 4232 C CA . TRP B 1 192 ? 6.23 -9.492 -31.062 1 94.62 192 TRP B CA 1
ATOM 4233 C C . TRP B 1 192 ? 6.641 -8.18 -30.406 1 94.62 192 TRP B C 1
ATOM 4235 O O . TRP B 1 192 ? 7.492 -8.164 -29.516 1 94.62 192 TRP B O 1
ATOM 4245 N N . GLU B 1 193 ? 6.074 -7.078 -30.859 1 95.56 193 GLU B N 1
ATOM 4246 C CA . GLU B 1 193 ? 6.445 -5.754 -30.359 1 95.56 193 GLU B CA 1
ATOM 4247 C C . GLU B 1 193 ? 5.395 -5.211 -29.391 1 95.56 193 GLU B C 1
ATOM 4249 O O . GLU B 1 193 ? 4.195 -5.281 -29.672 1 95.56 193 GLU B O 1
ATOM 4254 N N . THR B 1 194 ? 5.836 -4.664 -28.359 1 97.5 194 THR B N 1
ATOM 4255 C CA . THR B 1 194 ? 4.93 -4.078 -27.391 1 97.5 194 THR B CA 1
ATOM 4256 C C . THR B 1 194 ? 4.359 -2.76 -27.891 1 97.5 194 THR B C 1
ATOM 4258 O O . THR B 1 194 ? 5.086 -1.938 -28.453 1 97.5 194 THR B O 1
ATOM 4261 N N . ARG B 1 195 ? 3.072 -2.572 -27.766 1 97.62 195 ARG B N 1
ATOM 4262 C CA . ARG B 1 195 ? 2.486 -1.272 -28.078 1 97.62 195 ARG B CA 1
ATOM 4263 C C . ARG B 1 195 ? 2.961 -0.206 -27.094 1 97.62 195 ARG B C 1
ATOM 4265 O O . ARG B 1 195 ? 3.26 -0.509 -25.938 1 97.62 195 ARG B O 1
ATOM 4272 N N . ARG B 1 196 ? 2.934 1.077 -27.484 1 96.5 196 ARG B N 1
ATOM 4273 C CA . ARG B 1 196 ? 3.48 2.154 -26.672 1 96.5 196 ARG B CA 1
ATOM 4274 C C . ARG B 1 196 ? 2.523 3.34 -26.609 1 96.5 196 ARG B C 1
ATOM 4276 O O . ARG B 1 196 ? 2.934 4.461 -26.297 1 96.5 196 ARG B O 1
ATOM 4283 N N . ASP B 1 197 ? 1.298 3.211 -26.859 1 97.19 197 ASP B N 1
ATOM 4284 C CA . ASP B 1 197 ? 0.332 4.301 -26.969 1 97.19 197 ASP B CA 1
ATOM 4285 C C . ASP B 1 197 ? -0.58 4.34 -25.734 1 97.19 197 ASP B C 1
ATOM 4287 O O . ASP B 1 197 ? -1.707 4.832 -25.812 1 97.19 197 ASP B O 1
ATOM 4291 N N . ALA B 1 198 ? -0.168 3.721 -24.688 1 97.38 198 ALA B N 1
ATOM 4292 C CA . ALA B 1 198 ? -0.976 3.779 -23.484 1 97.38 198 ALA B CA 1
ATOM 4293 C C . ALA B 1 198 ? -1.14 5.219 -23 1 97.38 198 ALA B C 1
ATOM 4295 O O . ALA B 1 198 ? -0.178 5.992 -22.984 1 97.38 198 ALA B O 1
ATOM 4296 N N . VAL B 1 199 ? -2.32 5.559 -22.641 1 97.19 199 VAL B N 1
ATOM 4297 C CA . VAL B 1 199 ? -2.65 6.832 -22.016 1 97.19 199 VAL B CA 1
ATOM 4298 C C . VAL B 1 199 ? -3.34 6.586 -20.672 1 97.19 199 VAL B C 1
ATOM 4300 O O . VAL B 1 199 ? -4.301 5.812 -20.594 1 97.19 199 VAL B O 1
ATOM 4303 N N . ASN B 1 200 ? -2.805 7.273 -19.656 1 96.75 200 ASN B N 1
ATOM 4304 C CA . ASN B 1 200 ? -3.324 7.094 -18.312 1 96.75 200 ASN B CA 1
ATOM 4305 C C . ASN B 1 200 ? -3.326 5.625 -17.906 1 96.75 200 ASN B C 1
ATOM 4307 O O . ASN B 1 200 ? -4.305 5.133 -17.344 1 96.75 200 ASN B O 1
ATOM 4311 N N . GLY B 1 201 ? -2.348 4.988 -18.375 1 97.19 201 GLY B N 1
ATOM 4312 C CA . GLY B 1 201 ? -2.039 3.639 -17.922 1 97.19 201 GLY B CA 1
ATOM 4313 C C . GLY B 1 201 ? -2.797 2.568 -18.688 1 97.19 201 GLY B C 1
ATOM 4314 O O . GLY B 1 201 ? -2.871 1.42 -18.25 1 97.19 201 GLY B O 1
ATOM 4315 N N . THR B 1 202 ? -3.43 2.924 -19.766 1 97.75 202 THR B N 1
ATOM 4316 C CA . THR B 1 202 ? -4.246 1.903 -20.406 1 97.75 202 THR B CA 1
ATOM 4317 C C . THR B 1 202 ? -4.215 2.074 -21.922 1 97.75 202 THR B C 1
ATOM 4319 O O . THR B 1 202 ? -4.156 3.199 -22.438 1 97.75 202 THR B O 1
ATOM 4322 N N . ALA B 1 203 ? -4.152 0.987 -22.609 1 98.25 203 ALA B N 1
ATOM 4323 C CA . ALA B 1 203 ? -4.426 0.885 -24.031 1 98.25 203 ALA B CA 1
ATOM 4324 C C . ALA B 1 203 ? -5.066 -0.457 -24.375 1 98.25 203 ALA B C 1
ATOM 4326 O O . ALA B 1 203 ? -4.738 -1.48 -23.781 1 98.25 203 ALA B O 1
ATOM 4327 N N . GLY B 1 204 ? -5.91 -0.532 -25.422 1 95.75 204 GLY B N 1
ATOM 4328 C CA . GLY B 1 204 ? -6.73 -1.685 -25.75 1 95.75 204 GLY B CA 1
ATOM 4329 C C . GLY B 1 204 ? -8.148 -1.585 -25.219 1 95.75 204 GLY B C 1
ATOM 4330 O O . GLY B 1 204 ? -8.5 -0.606 -24.547 1 95.75 204 GLY B O 1
ATOM 4331 N N . SER B 1 205 ? -8.961 -2.549 -25.438 1 93.25 205 SER B N 1
ATOM 4332 C CA . SER B 1 205 ? -10.375 -2.516 -25.078 1 93.25 205 SER B CA 1
ATOM 4333 C C . SER B 1 205 ? -10.578 -2.725 -23.594 1 93.25 205 SER B C 1
ATOM 4335 O O . SER B 1 205 ? -9.672 -3.215 -22.906 1 93.25 205 SER B O 1
ATOM 4337 N N . GLY B 1 206 ? -11.711 -2.262 -23.094 1 93.94 206 GLY B N 1
ATOM 4338 C CA . GLY B 1 206 ? -12.109 -2.494 -21.719 1 93.94 206 GLY B CA 1
ATOM 4339 C C . GLY B 1 206 ? -11.797 -1.325 -20.797 1 93.94 206 GLY B C 1
ATOM 4340 O O . GLY B 1 206 ? -10.922 -0.51 -21.094 1 93.94 206 GLY B O 1
ATOM 4341 N N . ASN B 1 207 ? -12.492 -1.283 -19.734 1 97.06 207 ASN B N 1
ATOM 4342 C CA . ASN B 1 207 ? -12.25 -0.286 -18.688 1 97.06 207 ASN B CA 1
ATOM 4343 C C . ASN B 1 207 ? -11.031 -0.645 -17.844 1 97.06 207 ASN B C 1
ATOM 4345 O O . ASN B 1 207 ? -10.578 -1.79 -17.844 1 97.06 207 ASN B O 1
ATOM 4349 N N . TRP B 1 208 ? -10.516 0.336 -17.219 1 97.94 208 TRP B N 1
ATOM 4350 C CA . TRP B 1 208 ? -9.438 0.18 -16.266 1 97.94 208 TRP B CA 1
ATOM 4351 C C . TRP B 1 208 ? -9.789 0.835 -14.93 1 97.94 208 TRP B C 1
ATOM 4353 O O . TRP B 1 208 ? -10.727 0.404 -14.25 1 97.94 208 TRP B O 1
ATOM 4363 N N . HIS B 1 209 ? -9.18 1.888 -14.539 1 97.88 209 HIS B N 1
ATOM 4364 C CA . HIS B 1 209 ? -9.562 2.635 -13.344 1 97.88 209 HIS B CA 1
ATOM 4365 C C . HIS B 1 209 ? -10.633 3.674 -13.664 1 97.88 209 HIS B C 1
ATOM 4367 O O . HIS B 1 209 ? -10.609 4.781 -13.125 1 97.88 209 HIS B O 1
ATOM 4373 N N . ASN B 1 210 ? -11.484 3.41 -14.617 1 94.81 210 ASN B N 1
ATOM 4374 C CA . ASN B 1 210 ? -12.469 4.387 -15.078 1 94.81 210 ASN B CA 1
ATOM 4375 C C . ASN B 1 210 ? -13.836 3.752 -15.297 1 94.81 210 ASN B C 1
ATOM 4377 O O . ASN B 1 210 ? -14.664 4.293 -16.031 1 94.81 210 ASN B O 1
ATOM 4381 N N . GLY B 1 211 ? -14.023 2.625 -14.742 1 96.12 211 GLY B N 1
ATOM 4382 C CA . GLY B 1 211 ? -15.289 1.911 -14.859 1 96.12 211 GLY B CA 1
ATOM 4383 C C . GLY B 1 211 ? -15.188 0.449 -14.461 1 96.12 211 GLY B C 1
ATOM 4384 O O . GLY B 1 211 ? -14.102 -0.041 -14.148 1 96.12 211 GLY B O 1
ATOM 4385 N N . SER B 1 212 ? -16.297 -0.191 -14.5 1 97.06 212 SER B N 1
ATOM 4386 C CA . SER B 1 212 ? -16.359 -1.587 -14.078 1 97.06 212 SER B CA 1
ATOM 4387 C C . SER B 1 212 ? -15.484 -2.471 -14.969 1 97.06 212 SER B C 1
ATOM 4389 O O . SER B 1 212 ? -15.469 -2.309 -16.188 1 97.06 212 SER B O 1
ATOM 4391 N N . ASN B 1 213 ? -14.695 -3.32 -14.367 1 97.94 213 ASN B N 1
ATOM 4392 C CA . ASN B 1 213 ? -13.922 -4.344 -15.07 1 97.94 213 ASN B CA 1
ATOM 4393 C C . ASN B 1 213 ? -14.664 -5.676 -15.109 1 97.94 213 ASN B C 1
ATOM 4395 O O . ASN B 1 213 ? -15.297 -6.066 -14.125 1 97.94 213 ASN B O 1
ATOM 4399 N N . GLU B 1 214 ? -14.555 -6.324 -16.156 1 94.56 214 GLU B N 1
ATOM 4400 C CA . GLU B 1 214 ? -15.133 -7.656 -16.312 1 94.56 214 GLU B CA 1
ATOM 4401 C C . GLU B 1 214 ? -14.047 -8.719 -16.406 1 94.56 214 GLU B C 1
ATOM 4403 O O . GLU B 1 214 ? -13 -8.5 -17.016 1 94.56 214 GLU B O 1
ATOM 4408 N N . LEU B 1 215 ? -14.312 -9.844 -15.773 1 95.31 215 LEU B N 1
ATOM 4409 C CA . LEU B 1 215 ? -13.438 -10.992 -15.961 1 95.31 215 LEU B CA 1
ATOM 4410 C C . LEU B 1 215 ? -13.711 -11.672 -17.297 1 95.31 215 LEU B C 1
ATOM 4412 O O . LEU B 1 215 ? -14.82 -11.586 -17.828 1 95.31 215 LEU B O 1
ATOM 4416 N N . ALA B 1 216 ? -12.703 -12.359 -17.781 1 93.19 216 ALA B N 1
ATOM 4417 C CA . ALA B 1 216 ? -12.938 -13.164 -18.969 1 93.19 216 ALA B CA 1
ATOM 4418 C C . ALA B 1 216 ? -13.984 -14.242 -18.703 1 93.19 216 ALA B C 1
ATOM 4420 O O . ALA B 1 216 ? -14.266 -14.586 -17.562 1 93.19 216 ALA B O 1
ATOM 4421 N N . ASP B 1 217 ? -14.531 -14.82 -19.75 1 91.62 217 ASP B N 1
ATOM 4422 C CA . ASP B 1 217 ? -15.547 -15.852 -19.609 1 91.62 217 ASP B CA 1
ATOM 4423 C C . ASP B 1 217 ? -14.984 -17.234 -19.953 1 91.62 217 ASP B C 1
ATOM 4425 O O . ASP B 1 217 ? -15.734 -18.203 -20.062 1 91.62 217 ASP B O 1
ATOM 4429 N N . ASP B 1 218 ? -13.703 -17.234 -20.203 1 93.69 218 ASP B N 1
ATOM 4430 C CA . ASP B 1 218 ? -13.039 -18.484 -20.609 1 93.69 218 ASP B CA 1
ATOM 4431 C C . ASP B 1 218 ? -11.617 -18.547 -20.062 1 93.69 218 ASP B C 1
ATOM 4433 O O . ASP B 1 218 ? -11.156 -17.594 -19.406 1 93.69 218 ASP B O 1
ATOM 4437 N N . GLY B 1 219 ? -10.938 -19.641 -20.328 1 94.19 219 GLY B N 1
ATOM 4438 C CA . GLY B 1 219 ? -9.617 -19.859 -19.781 1 94.19 219 GLY B CA 1
ATOM 4439 C C . GLY B 1 219 ? -8.5 -19.516 -20.734 1 94.19 219 GLY B C 1
ATOM 4440 O O . GLY B 1 219 ? -7.344 -19.891 -20.531 1 94.19 219 GLY B O 1
ATOM 4441 N N . HIS B 1 220 ? -8.781 -18.812 -21.812 1 93.88 220 HIS B N 1
ATOM 4442 C CA . HIS B 1 220 ? -7.727 -18.594 -22.797 1 93.88 220 HIS B CA 1
ATOM 4443 C C . HIS B 1 220 ? -7.613 -17.125 -23.156 1 93.88 220 HIS B C 1
ATOM 4445 O O . HIS B 1 220 ? -6.73 -16.734 -23.938 1 93.88 220 HIS B O 1
ATOM 4451 N N . THR B 1 221 ? -8.508 -16.203 -22.672 1 94.5 221 THR B N 1
ATOM 4452 C CA . THR B 1 221 ? -8.477 -14.766 -22.969 1 94.5 221 THR B CA 1
ATOM 4453 C C . THR B 1 221 ? -7.73 -14.008 -21.875 1 94.5 221 THR B C 1
ATOM 4455 O O . THR B 1 221 ? -8.125 -14.047 -20.719 1 94.5 221 THR B O 1
ATOM 4458 N N . PRO B 1 222 ? -6.633 -13.344 -22.219 1 96.56 222 PRO B N 1
ATOM 4459 C CA . PRO B 1 222 ? -6 -12.477 -21.219 1 96.56 222 PRO B CA 1
ATOM 4460 C C . PRO B 1 222 ? -6.883 -11.297 -20.812 1 96.56 222 PRO B C 1
ATOM 4462 O O . PRO B 1 222 ? -7.676 -10.812 -21.625 1 96.56 222 PRO B O 1
ATOM 4465 N N . PHE B 1 223 ? -6.781 -10.828 -19.609 1 97.06 223 PHE B N 1
ATOM 4466 C CA . PHE B 1 223 ? -7.574 -9.695 -19.141 1 97.06 223 PHE B CA 1
ATOM 4467 C C . PHE B 1 223 ? -6.922 -9.039 -17.922 1 97.06 223 PHE B C 1
ATOM 4469 O O . PHE B 1 223 ? -5.949 -9.562 -17.375 1 97.06 223 PHE B O 1
ATOM 4476 N N . PHE B 1 224 ? -7.391 -7.891 -17.609 1 98.44 224 PHE B N 1
ATOM 4477 C CA . PHE B 1 224 ? -6.883 -7.066 -16.531 1 98.44 224 PHE B CA 1
ATOM 4478 C C . PHE B 1 224 ? -8.016 -6.625 -15.602 1 98.44 224 PHE B C 1
ATOM 4480 O O . PHE B 1 224 ? -9.133 -6.371 -16.062 1 98.44 224 PHE B O 1
ATOM 4487 N N . VAL B 1 225 ? -7.746 -6.562 -14.32 1 98.69 225 VAL B N 1
ATOM 4488 C CA . VAL B 1 225 ? -8.695 -6.074 -13.328 1 98.69 225 VAL B CA 1
ATOM 4489 C C . VAL B 1 225 ? -8.008 -5.062 -12.406 1 98.69 225 VAL B C 1
ATOM 4491 O O . VAL B 1 225 ? -7.055 -5.402 -11.703 1 98.69 225 VAL B O 1
ATOM 4494 N N . ALA B 1 226 ? -8.508 -3.809 -12.453 1 98.75 226 ALA B N 1
ATOM 4495 C CA . ALA B 1 226 ? -8.055 -2.811 -11.484 1 98.75 226 ALA B CA 1
ATOM 4496 C C . ALA B 1 226 ? -8.625 -3.092 -10.102 1 98.75 226 ALA B C 1
ATOM 4498 O O . ALA B 1 226 ? -9.727 -3.643 -9.969 1 98.75 226 ALA B O 1
ATOM 4499 N N . LYS B 1 227 ? -7.934 -2.695 -9.062 1 98.62 227 LYS B N 1
ATOM 4500 C CA . LYS B 1 227 ? -8.305 -2.949 -7.676 1 98.62 227 LYS B CA 1
ATOM 4501 C C . LYS B 1 227 ? -9.711 -2.426 -7.379 1 98.62 227 LYS B C 1
ATOM 4503 O O . LYS B 1 227 ? -9.953 -1.222 -7.461 1 98.62 227 LYS B O 1
ATOM 4508 N N . ASN B 1 228 ? -10.594 -3.307 -7.035 1 98.44 228 ASN B N 1
ATOM 4509 C CA . ASN B 1 228 ? -11.945 -3.025 -6.559 1 98.44 228 ASN B CA 1
ATOM 4510 C C . ASN B 1 228 ? -12.852 -2.553 -7.695 1 98.44 228 ASN B C 1
ATOM 4512 O O . ASN B 1 228 ? -13.875 -1.915 -7.453 1 98.44 228 ASN B O 1
ATOM 4516 N N . TYR B 1 229 ? -12.5 -2.846 -8.961 1 98.44 229 TYR B N 1
ATOM 4517 C CA . TYR B 1 229 ? -13.312 -2.375 -10.078 1 98.44 229 TYR B CA 1
ATOM 4518 C C . TYR B 1 229 ? -14.07 -3.527 -10.727 1 98.44 229 TYR B C 1
ATOM 4520 O O . TYR B 1 229 ? -14.828 -3.324 -11.672 1 98.44 229 TYR B O 1
ATOM 4528 N N . ALA B 1 230 ? -13.898 -4.75 -10.289 1 98.19 230 ALA B N 1
ATOM 4529 C CA . ALA B 1 230 ? -14.742 -5.875 -10.68 1 98.19 230 ALA B CA 1
ATOM 4530 C C . ALA B 1 230 ? -15.805 -6.164 -9.625 1 98.19 230 ALA B C 1
ATOM 4532 O O . ALA B 1 230 ? -15.82 -5.535 -8.562 1 98.19 230 ALA B O 1
ATOM 4533 N N . GLN B 1 231 ? -16.703 -7.102 -9.938 1 97.75 231 GLN B N 1
ATOM 4534 C CA . GLN B 1 231 ? -17.766 -7.461 -9.008 1 97.75 231 GLN B CA 1
ATOM 4535 C C . GLN B 1 231 ? -17.203 -7.977 -7.688 1 97.75 231 GLN B C 1
ATOM 4537 O O . GLN B 1 231 ? -16.297 -8.82 -7.68 1 97.75 231 GLN B O 1
ATOM 4542 N N . LYS B 1 232 ? -17.719 -7.438 -6.574 1 98.56 232 LYS B N 1
ATOM 4543 C CA . LYS B 1 232 ? -17.359 -7.867 -5.227 1 98.56 232 LYS B CA 1
ATOM 4544 C C . LYS B 1 232 ? -18.531 -8.562 -4.543 1 98.56 232 LYS B C 1
ATOM 4546 O O . LYS B 1 232 ? -19.656 -8.555 -5.059 1 98.56 232 LYS B O 1
ATOM 4551 N N . TYR B 1 233 ? -18.203 -9.164 -3.441 1 98.62 233 TYR B N 1
ATOM 4552 C CA . TYR B 1 233 ? -19.203 -9.906 -2.674 1 98.62 233 TYR B CA 1
ATOM 4553 C C . TYR B 1 233 ? -18.969 -9.734 -1.177 1 98.62 233 TYR B C 1
ATOM 4555 O O . TYR B 1 233 ? -17.828 -9.578 -0.728 1 98.62 233 TYR B O 1
ATOM 4563 N N . LEU B 1 234 ? -20.031 -9.734 -0.424 1 98.62 234 LEU B N 1
ATOM 4564 C CA . LEU B 1 234 ? -19.953 -9.609 1.027 1 98.62 234 LEU B CA 1
ATOM 4565 C C . LEU B 1 234 ? -20.438 -10.883 1.711 1 98.62 234 LEU B C 1
ATOM 4567 O O . LEU B 1 234 ? -21.594 -11.281 1.549 1 98.62 234 LEU B O 1
ATOM 4571 N N . ASN B 1 235 ? -19.562 -11.547 2.348 1 98.12 235 ASN B N 1
ATOM 4572 C CA . ASN B 1 235 ? -19.891 -12.594 3.309 1 98.12 235 ASN B CA 1
ATOM 4573 C C . ASN B 1 235 ? -20.047 -12.031 4.719 1 98.12 235 ASN B C 1
ATOM 4575 O O . ASN B 1 235 ? -19.234 -11.219 5.164 1 98.12 235 ASN B O 1
ATOM 4579 N N . PHE B 1 236 ? -21.016 -12.398 5.438 1 96.31 236 PHE B N 1
ATOM 4580 C CA . PHE B 1 236 ? -21.297 -11.789 6.734 1 96.31 236 PHE B CA 1
ATOM 4581 C C . PHE B 1 236 ? -21.469 -12.852 7.809 1 96.31 236 PHE B C 1
ATOM 4583 O O . PHE B 1 236 ? -22.203 -12.664 8.773 1 96.31 236 PHE B O 1
ATOM 4590 N N . GLU B 1 237 ? -20.828 -13.969 7.57 1 93.5 237 GLU B N 1
ATOM 4591 C CA . GLU B 1 237 ? -20.719 -15.031 8.57 1 93.5 237 GLU B CA 1
ATOM 4592 C C . GLU B 1 237 ? -19.469 -14.844 9.438 1 93.5 237 GLU B C 1
ATOM 4594 O O . GLU B 1 237 ? -18.344 -14.781 8.922 1 93.5 237 GLU B O 1
ATOM 4599 N N . ASN B 1 238 ? -19.641 -14.852 10.859 1 93.69 238 ASN B N 1
ATOM 4600 C CA . ASN B 1 238 ? -18.531 -14.672 11.781 1 93.69 238 ASN B CA 1
ATOM 4601 C C . ASN B 1 238 ? -17.688 -13.453 11.414 1 93.69 238 ASN B C 1
ATOM 4603 O O . ASN B 1 238 ? -16.469 -13.57 11.234 1 93.69 238 ASN B O 1
ATOM 4607 N N . GLY B 1 239 ? -18.406 -12.305 11.344 1 95.69 239 GLY B N 1
ATOM 4608 C CA . GLY B 1 239 ? -17.781 -11.062 10.891 1 95.69 239 GLY B CA 1
ATOM 4609 C C . GLY B 1 239 ? -17.938 -10.828 9.398 1 95.69 239 GLY B C 1
ATOM 4610 O O . GLY B 1 239 ? -18.672 -11.555 8.727 1 95.69 239 GLY B O 1
ATOM 4611 N N . TYR B 1 240 ? -17.359 -9.797 8.945 1 98.12 240 TYR B N 1
ATOM 4612 C CA . TYR B 1 240 ? -17.469 -9.477 7.527 1 98.12 240 TYR B CA 1
ATOM 4613 C C . TYR B 1 240 ? -16.25 -9.945 6.762 1 98.12 240 TYR B C 1
ATOM 4615 O O . TYR B 1 240 ? -15.117 -9.82 7.246 1 98.12 240 TYR B O 1
ATOM 4623 N N . LYS B 1 241 ? -16.438 -10.5 5.652 1 98.44 241 LYS B N 1
ATOM 4624 C CA . LYS B 1 241 ? -15.453 -10.805 4.621 1 98.44 241 LYS B CA 1
ATOM 4625 C C . LYS B 1 241 ? -15.875 -10.227 3.273 1 98.44 241 LYS B C 1
ATOM 4627 O O . LYS B 1 241 ? -16.812 -10.727 2.641 1 98.44 241 LYS B O 1
ATOM 4632 N N . LEU B 1 242 ? -15.227 -9.234 2.91 1 98.81 242 LEU B N 1
ATOM 4633 C CA . LEU B 1 242 ? -15.453 -8.625 1.604 1 98.81 242 LEU B CA 1
ATOM 4634 C C . LEU B 1 242 ? -14.57 -9.266 0.543 1 98.81 242 LEU B C 1
ATOM 4636 O O . LEU B 1 242 ? -13.352 -9.086 0.558 1 98.81 242 LEU B O 1
ATOM 4640 N N . LEU B 1 243 ? -15.172 -9.977 -0.388 1 98.62 243 LEU B N 1
ATOM 4641 C CA . LEU B 1 243 ? -14.461 -10.727 -1.423 1 98.62 243 LEU B CA 1
ATOM 4642 C C . LEU B 1 243 ? -14.391 -9.922 -2.719 1 98.62 243 LEU B C 1
ATOM 4644 O O . LEU B 1 243 ? -15.398 -9.367 -3.164 1 98.62 243 LEU B O 1
ATOM 4648 N N . ALA B 1 244 ? -13.25 -9.867 -3.285 1 98.56 244 ALA B N 1
ATOM 4649 C CA . ALA B 1 244 ? -13.031 -9.305 -4.617 1 98.56 244 ALA B CA 1
ATOM 4650 C C . ALA B 1 244 ? -12.281 -10.289 -5.508 1 98.56 244 ALA B C 1
ATOM 4652 O O . ALA B 1 244 ? -11.07 -10.164 -5.703 1 98.56 244 ALA B O 1
ATOM 4653 N N . PRO B 1 245 ? -12.984 -11.25 -6.059 1 97.94 245 PRO B N 1
ATOM 4654 C CA . PRO B 1 245 ? -12.32 -12.219 -6.934 1 97.94 245 PRO B CA 1
ATOM 4655 C C . PRO B 1 245 ? -11.781 -11.594 -8.211 1 97.94 245 PRO B C 1
ATOM 4657 O O . PRO B 1 245 ? -12.414 -10.703 -8.789 1 97.94 245 PRO B O 1
ATOM 4660 N N . VAL B 1 246 ? -10.594 -12.039 -8.617 1 97.69 246 VAL B N 1
ATOM 4661 C CA . VAL B 1 246 ? -10.047 -11.602 -9.898 1 97.69 246 VAL B CA 1
ATOM 4662 C C . VAL B 1 246 ? -9.867 -12.797 -10.82 1 97.69 246 VAL B C 1
ATOM 4664 O O . VAL B 1 246 ? -9.57 -12.633 -12.008 1 97.69 246 VAL B O 1
ATOM 4667 N N . GLN B 1 247 ? -9.945 -13.977 -10.359 1 96.06 247 GLN B N 1
ATOM 4668 C CA . GLN B 1 247 ? -9.883 -15.25 -11.07 1 96.06 247 GLN B CA 1
ATOM 4669 C C . GLN B 1 247 ? -10.82 -16.281 -10.453 1 96.06 247 GLN B C 1
ATOM 4671 O O . GLN B 1 247 ? -10.641 -16.688 -9.305 1 96.06 247 GLN B O 1
ATOM 4676 N N . LYS B 1 248 ? -11.812 -16.688 -11.188 1 94.38 248 LYS B N 1
ATOM 4677 C CA . LYS B 1 248 ? -12.695 -17.781 -10.766 1 94.38 248 LYS B CA 1
ATOM 4678 C C . LYS B 1 248 ? -12.523 -19 -11.656 1 94.38 248 LYS B C 1
ATOM 4680 O O . LYS B 1 248 ? -11.578 -19.094 -12.43 1 94.38 248 LYS B O 1
ATOM 4685 N N . GLY B 1 249 ? -13.336 -20 -11.5 1 91.12 249 GLY B N 1
ATOM 4686 C CA . GLY B 1 249 ? -13.242 -21.266 -12.211 1 91.12 249 GLY B CA 1
ATOM 4687 C C . GLY B 1 249 ? -13.211 -21.094 -13.719 1 91.12 249 GLY B C 1
ATOM 4688 O O . GLY B 1 249 ? -12.281 -21.562 -14.383 1 91.12 249 GLY B O 1
ATOM 4689 N N . PRO B 1 250 ? -14.07 -20.391 -14.266 1 89.25 250 PRO B N 1
ATOM 4690 C CA . PRO B 1 250 ? -14.133 -20.297 -15.727 1 89.25 250 PRO B CA 1
ATOM 4691 C C . PRO B 1 250 ? -12.891 -19.625 -16.312 1 89.25 250 PRO B C 1
ATOM 4693 O O . PRO B 1 250 ? -12.359 -20.094 -17.328 1 89.25 250 PRO B O 1
ATOM 4696 N N . GLN B 1 251 ? -12.359 -18.641 -15.688 1 91.56 251 GLN B N 1
ATOM 4697 C CA . GLN B 1 251 ? -11.242 -17.875 -16.234 1 91.56 251 GLN B CA 1
ATOM 4698 C C . GLN B 1 251 ? -9.945 -18.672 -16.172 1 91.56 251 GLN B C 1
ATOM 4700 O O . GLN B 1 251 ? -8.969 -18.344 -16.859 1 91.56 251 GLN B O 1
ATOM 4705 N N . SER B 1 252 ? -9.891 -19.656 -15.312 1 94 252 SER B N 1
ATOM 4706 C CA . SER B 1 252 ? -8.672 -20.422 -15.125 1 94 252 SER B CA 1
ATOM 4707 C C . SER B 1 252 ? -8.773 -21.797 -15.797 1 94 252 SER B C 1
ATOM 4709 O O . SER B 1 252 ? -7.875 -22.625 -15.664 1 94 252 SER B O 1
ATOM 4711 N N . GLY B 1 253 ? -9.922 -22.094 -16.5 1 93 253 GLY B N 1
ATOM 4712 C CA . GLY B 1 253 ? -10.18 -23.438 -17 1 93 253 GLY B CA 1
ATOM 4713 C C . GLY B 1 253 ? -10.453 -24.438 -15.891 1 93 253 GLY B C 1
ATOM 4714 O O . GLY B 1 253 ? -10.242 -25.641 -16.078 1 93 253 GLY B O 1
ATOM 4715 N N . GLY B 1 254 ? -10.766 -23.906 -14.766 1 94.94 254 GLY B N 1
ATOM 4716 C CA . GLY B 1 254 ? -11.094 -24.734 -13.617 1 94.94 254 GLY B CA 1
ATOM 4717 C C . GLY B 1 254 ? -9.883 -25.141 -12.805 1 94.94 254 GLY B C 1
ATOM 4718 O O . GLY B 1 254 ? -9.969 -26.016 -11.945 1 94.94 254 GLY B O 1
ATOM 4719 N N . ASN B 1 255 ? -8.781 -24.453 -12.992 1 95.38 255 ASN B N 1
ATOM 4720 C CA . ASN B 1 255 ? -7.527 -24.953 -12.438 1 95.38 255 ASN B CA 1
ATOM 4721 C C . ASN B 1 255 ? -7.156 -24.234 -11.148 1 95.38 255 ASN B C 1
ATOM 4723 O O . ASN B 1 255 ? -6.391 -24.75 -10.328 1 95.38 255 ASN B O 1
ATOM 4727 N N . PHE B 1 256 ? -7.664 -23.016 -10.953 1 96.81 256 PHE B N 1
ATOM 4728 C CA . PHE B 1 256 ? -7.348 -22.25 -9.75 1 96.81 256 PHE B CA 1
ATOM 4729 C C . PHE B 1 256 ? -8.289 -21.062 -9.594 1 96.81 256 PHE B C 1
ATOM 4731 O O . PHE B 1 256 ? -9 -20.703 -10.539 1 96.81 256 PHE B O 1
ATOM 4738 N N . THR B 1 257 ? -8.367 -20.5 -8.438 1 97.5 257 THR B N 1
ATOM 4739 C CA . THR B 1 257 ? -9.086 -19.266 -8.133 1 97.5 257 THR B CA 1
ATOM 4740 C C . THR B 1 257 ? -8.203 -18.297 -7.336 1 97.5 257 THR B C 1
ATOM 4742 O O . THR B 1 257 ? -7.262 -18.734 -6.664 1 97.5 257 THR B O 1
ATOM 4745 N N . MET B 1 258 ? -8.445 -17.016 -7.469 1 98 258 MET B N 1
ATOM 4746 C CA . MET B 1 258 ? -7.645 -15.992 -6.805 1 98 258 MET B CA 1
ATOM 4747 C C . MET B 1 258 ? -8.453 -14.719 -6.59 1 98 258 MET B C 1
ATOM 4749 O O . MET B 1 258 ? -9.406 -14.453 -7.324 1 98 258 MET B O 1
ATOM 4753 N N . GLY B 1 259 ? -8.117 -13.953 -5.668 1 98.38 259 GLY B N 1
ATOM 4754 C CA . GLY B 1 259 ? -8.711 -12.672 -5.344 1 98.38 259 GLY B CA 1
ATOM 4755 C C . GLY B 1 259 ? -8.25 -12.117 -4.008 1 98.38 259 GLY B C 1
ATOM 4756 O O . GLY B 1 259 ? -7.281 -12.617 -3.426 1 98.38 259 GLY B O 1
ATOM 4757 N N . THR B 1 260 ? -8.859 -11.023 -3.574 1 98.75 260 THR B N 1
ATOM 4758 C CA . THR B 1 260 ? -8.555 -10.469 -2.26 1 98.75 260 THR B CA 1
ATOM 4759 C C . THR B 1 260 ? -9.758 -10.586 -1.33 1 98.75 260 THR B C 1
ATOM 4761 O O . THR B 1 260 ? -10.898 -10.68 -1.791 1 98.75 260 THR B O 1
ATOM 4764 N N . LEU B 1 261 ? -9.461 -10.719 -0.137 1 98.75 261 LEU B N 1
ATOM 4765 C CA . LEU B 1 261 ? -10.453 -10.758 0.932 1 98.75 261 LEU B CA 1
ATOM 4766 C C . LEU B 1 261 ? -10.109 -9.75 2.025 1 98.75 261 LEU B C 1
ATOM 4768 O O . LEU B 1 261 ? -8.977 -9.711 2.506 1 98.75 261 LEU B O 1
ATOM 4772 N N . THR B 1 262 ? -11.031 -8.836 2.359 1 98.81 262 THR B N 1
ATOM 4773 C CA . THR B 1 262 ? -10.906 -7.887 3.461 1 98.81 262 THR B CA 1
ATOM 4774 C C . THR B 1 262 ? -11.828 -8.266 4.613 1 98.81 262 THR B C 1
ATOM 4776 O O . THR B 1 262 ? -13.047 -8.344 4.438 1 98.81 262 THR B O 1
ATOM 4779 N N . MET B 1 263 ? -11.266 -8.367 5.762 1 98.25 263 MET B N 1
ATOM 4780 C CA . MET B 1 263 ? -12.016 -8.859 6.914 1 98.25 263 MET B CA 1
ATOM 4781 C C . MET B 1 263 ? -12.172 -7.766 7.969 1 98.25 263 MET B C 1
ATOM 4783 O O . MET B 1 263 ? -11.25 -6.969 8.18 1 98.25 263 MET B O 1
ATOM 4787 N N . SER B 1 264 ? -13.312 -7.816 8.641 1 98.25 264 SER B N 1
ATOM 4788 C CA . SER B 1 264 ? -13.461 -7.047 9.867 1 98.25 264 SER B CA 1
ATOM 4789 C C . SER B 1 264 ? -12.742 -7.719 11.031 1 98.25 264 SER B C 1
ATOM 4791 O O . SER B 1 264 ? -12.461 -8.914 10.992 1 98.25 264 SER B O 1
ATOM 4793 N N . VAL B 1 265 ? -12.414 -6.93 12 1 97.56 265 VAL B N 1
ATOM 4794 C CA . VAL B 1 265 ? -11.797 -7.461 13.219 1 97.56 265 VAL B CA 1
ATOM 4795 C C . VAL B 1 265 ? -12.766 -8.414 13.914 1 97.56 265 VAL B C 1
ATOM 4797 O O . VAL B 1 265 ? -13.984 -8.195 13.891 1 97.56 265 VAL B O 1
ATOM 4800 N N . LYS B 1 266 ? -12.234 -9.438 14.477 1 96.19 266 LYS B N 1
ATOM 4801 C CA . LYS B 1 266 ? -13.078 -10.375 15.203 1 96.19 266 LYS B CA 1
ATOM 4802 C C . LYS B 1 266 ? -13.625 -9.742 16.484 1 96.19 266 LYS B C 1
ATOM 4804 O O . LYS B 1 266 ? -12.867 -9.266 17.328 1 96.19 266 LYS B O 1
ATOM 4809 N N . ALA B 1 267 ? -14.859 -9.805 16.609 1 92.69 267 ALA B N 1
ATOM 4810 C CA . ALA B 1 267 ? -15.469 -9.352 17.844 1 92.69 267 ALA B CA 1
ATOM 4811 C C . ALA B 1 267 ? -15.273 -10.375 18.969 1 92.69 267 ALA B C 1
ATOM 4813 O O . ALA B 1 267 ? -15.016 -11.547 18.688 1 92.69 267 ALA B O 1
ATOM 4814 N N . SER B 1 268 ? -15.367 -9.93 20.188 1 90.31 268 SER B N 1
ATOM 4815 C CA . SER B 1 268 ? -15.141 -10.797 21.344 1 90.31 268 SER B CA 1
ATOM 4816 C C . SER B 1 268 ? -16.141 -11.945 21.375 1 90.31 268 SER B C 1
ATOM 4818 O O . SER B 1 268 ? -15.805 -13.055 21.797 1 90.31 268 SER B O 1
ATOM 4820 N N . ASN B 1 269 ? -17.297 -11.734 20.875 1 90.44 269 ASN B N 1
ATOM 4821 C CA . ASN B 1 269 ? -18.359 -12.742 20.953 1 90.44 269 ASN B CA 1
ATOM 4822 C C . ASN B 1 269 ? -18.484 -13.523 19.656 1 90.44 269 ASN B C 1
ATOM 4824 O O . ASN B 1 269 ? -19.406 -14.312 19.484 1 90.44 269 ASN B O 1
ATOM 4828 N N . GLU B 1 270 ? -17.609 -13.281 18.766 1 91.62 270 GLU B N 1
ATOM 4829 C CA . GLU B 1 270 ? -17.641 -13.945 17.469 1 91.62 270 GLU B CA 1
ATOM 4830 C C . GLU B 1 270 ? -16.859 -15.258 17.5 1 91.62 270 GLU B C 1
ATOM 4832 O O . GLU B 1 270 ? -15.82 -15.344 18.156 1 91.62 270 GLU B O 1
ATOM 4837 N N . THR B 1 271 ? -17.438 -16.234 16.828 1 93.5 271 THR B N 1
ATOM 4838 C CA . THR B 1 271 ? -16.719 -17.5 16.656 1 93.5 271 THR B CA 1
ATOM 4839 C C . THR B 1 271 ? -15.57 -17.344 15.664 1 93.5 271 THR B C 1
ATOM 4841 O O . THR B 1 271 ? -15.711 -16.641 14.656 1 93.5 271 THR B O 1
ATOM 4844 N N . VAL B 1 272 ? -14.492 -18 15.93 1 95.69 272 VAL B N 1
ATOM 4845 C CA . VAL B 1 272 ? -13.352 -18.016 15.023 1 95.69 272 VAL B CA 1
ATOM 4846 C C . VAL B 1 272 ? -13.695 -18.844 13.781 1 95.69 272 VAL B C 1
ATOM 4848 O O . VAL B 1 272 ? -14.312 -19.906 13.883 1 95.69 272 VAL B O 1
ATOM 4851 N N . ASN B 1 273 ? -13.305 -18.297 12.617 1 95.75 273 ASN B N 1
ATOM 4852 C CA . ASN B 1 273 ? -13.484 -19.062 11.383 1 95.75 273 ASN B CA 1
ATOM 4853 C C . ASN B 1 273 ? -12.602 -20.312 11.367 1 95.75 273 ASN B C 1
ATOM 4855 O O . ASN B 1 273 ? -11.398 -20.234 11.617 1 95.75 273 ASN B O 1
ATOM 4859 N N . THR B 1 274 ? -13.188 -21.453 11.055 1 96.75 274 THR B N 1
ATOM 4860 C CA . THR B 1 274 ? -12.477 -22.719 10.867 1 96.75 274 THR B CA 1
ATOM 4861 C C . THR B 1 274 ? -12.867 -23.359 9.539 1 96.75 274 THR B C 1
ATOM 4863 O O . THR B 1 274 ? -14.055 -23.547 9.258 1 96.75 274 THR B O 1
ATOM 4866 N N . ILE B 1 275 ? -11.844 -23.703 8.75 1 96.5 275 ILE B N 1
ATOM 4867 C CA . ILE B 1 275 ? -12.18 -24.266 7.449 1 96.5 275 ILE B CA 1
ATOM 4868 C C . ILE B 1 275 ? -11.258 -25.438 7.148 1 96.5 275 ILE B C 1
ATOM 4870 O O . ILE B 1 275 ? -10.156 -25.531 7.688 1 96.5 275 ILE B O 1
ATOM 4874 N N . THR B 1 276 ? -11.734 -26.391 6.383 1 97.69 276 THR B N 1
ATOM 4875 C CA . THR B 1 276 ? -10.984 -27.453 5.719 1 97.69 276 THR B CA 1
ATOM 4876 C C . THR B 1 276 ? -11.023 -27.281 4.203 1 97.69 276 THR B C 1
ATOM 4878 O O . THR B 1 276 ? -11.969 -27.734 3.547 1 97.69 276 THR B O 1
ATOM 4881 N N . PRO B 1 277 ? -10.047 -26.594 3.686 1 97.56 277 PRO B N 1
ATOM 4882 C CA . PRO B 1 277 ? -10.117 -26.312 2.25 1 97.56 277 PRO B CA 1
ATOM 4883 C C . PRO B 1 277 ? -10.094 -27.578 1.395 1 97.56 277 PRO B C 1
ATOM 4885 O O . PRO B 1 277 ? -9.367 -28.531 1.704 1 97.56 277 PRO B O 1
ATOM 4888 N N . LYS B 1 278 ? -10.867 -27.578 0.327 1 97.31 278 LYS B N 1
ATOM 4889 C CA . LYS B 1 278 ? -10.914 -28.688 -0.622 1 97.31 278 LYS B CA 1
ATOM 4890 C C . LYS B 1 278 ? -9.688 -28.688 -1.521 1 97.31 278 LYS B C 1
ATOM 4892 O O . LYS B 1 278 ? -9.344 -29.719 -2.111 1 97.31 278 LYS B O 1
ATOM 4897 N N . GLN B 1 279 ? -9.109 -27.547 -1.666 1 97.62 279 GLN B N 1
ATOM 4898 C CA . GLN B 1 279 ? -7.965 -27.328 -2.541 1 97.62 279 GLN B CA 1
ATOM 4899 C C . GLN B 1 279 ? -6.805 -26.703 -1.773 1 97.62 279 GLN B C 1
ATOM 4901 O O . GLN B 1 279 ? -7.008 -26.062 -0.743 1 97.62 279 GLN B O 1
ATOM 4906 N N . PRO B 1 280 ? -5.531 -26.953 -2.289 1 98.44 280 PRO B N 1
ATOM 4907 C CA . PRO B 1 280 ? -4.434 -26.188 -1.695 1 98.44 280 PRO B CA 1
ATOM 4908 C C . PRO B 1 280 ? -4.707 -24.688 -1.663 1 98.44 280 PRO B C 1
ATOM 4910 O O . PRO B 1 280 ? -5.305 -24.141 -2.598 1 98.44 280 PRO B O 1
ATOM 4913 N N . LEU B 1 281 ? -4.273 -24.016 -0.584 1 98.69 281 LEU B N 1
ATOM 4914 C CA . LEU B 1 281 ? -4.676 -22.641 -0.333 1 98.69 281 LEU B CA 1
ATOM 4915 C C . LEU B 1 281 ? -3.498 -21.812 0.183 1 98.69 281 LEU B C 1
ATOM 4917 O O . LEU B 1 281 ? -2.758 -22.266 1.06 1 98.69 281 LEU B O 1
ATOM 4921 N N . ALA B 1 282 ? -3.307 -20.656 -0.387 1 98.88 282 ALA B N 1
ATOM 4922 C CA . ALA B 1 282 ? -2.307 -19.719 0.113 1 98.88 282 ALA B CA 1
ATOM 4923 C C . ALA B 1 282 ? -2.926 -18.359 0.376 1 98.88 282 ALA B C 1
ATOM 4925 O O . ALA B 1 282 ? -3.83 -17.922 -0.344 1 98.88 282 ALA B O 1
ATOM 4926 N N . PHE B 1 283 ? -2.48 -17.703 1.434 1 98.88 283 PHE B N 1
ATOM 4927 C CA . PHE B 1 283 ? -2.738 -16.297 1.717 1 98.88 283 PHE B CA 1
ATOM 4928 C C . PHE B 1 283 ? -1.447 -15.484 1.659 1 98.88 283 PHE B C 1
ATOM 4930 O O . PHE B 1 283 ? -0.418 -15.906 2.189 1 98.88 283 PHE B O 1
ATOM 4937 N N . GLN B 1 284 ? -1.444 -14.414 0.998 1 98.94 284 GLN B N 1
ATOM 4938 C CA . GLN B 1 284 ? -0.435 -13.375 1.153 1 98.94 284 GLN B CA 1
ATOM 4939 C C . GLN B 1 284 ? -1.032 -12.117 1.778 1 98.94 284 GLN B C 1
ATOM 4941 O O . GLN B 1 284 ? -1.865 -11.445 1.163 1 98.94 284 GLN B O 1
ATOM 4946 N N . LEU B 1 285 ? -0.57 -11.742 2.936 1 98.88 285 LEU B N 1
ATOM 4947 C CA . LEU B 1 285 ? -1.15 -10.617 3.652 1 98.88 285 LEU B CA 1
ATOM 4948 C C . LEU B 1 285 ? -0.772 -9.297 2.986 1 98.88 285 LEU B C 1
ATOM 4950 O O . LEU B 1 285 ? 0.381 -9.102 2.596 1 98.88 285 LEU B O 1
ATOM 4954 N N . GLU B 1 286 ? -1.767 -8.414 2.889 1 98.25 286 GLU B N 1
ATOM 4955 C CA . GLU B 1 286 ? -1.583 -7.109 2.26 1 98.25 286 GLU B CA 1
ATOM 4956 C C . GLU B 1 286 ? -1.753 -5.98 3.271 1 98.25 286 GLU B C 1
ATOM 4958 O O . GLU B 1 286 ? -1.188 -4.898 3.102 1 98.25 286 GLU B O 1
ATOM 4963 N N . GLU B 1 287 ? -2.592 -6.164 4.191 1 97.88 287 GLU B N 1
ATOM 4964 C CA . GLU B 1 287 ? -2.928 -5.16 5.195 1 97.88 287 GLU B CA 1
ATOM 4965 C C . GLU B 1 287 ? -3.402 -5.816 6.492 1 97.88 287 GLU B C 1
ATOM 4967 O O . GLU B 1 287 ? -4.039 -6.871 6.461 1 97.88 287 GLU B O 1
ATOM 4972 N N . GLY B 1 288 ? -3.066 -5.215 7.629 1 98.56 288 GLY B N 1
ATOM 4973 C CA . GLY B 1 288 ? -3.59 -5.664 8.906 1 98.56 288 GLY B CA 1
ATOM 4974 C C . GLY B 1 288 ? -2.836 -6.852 9.477 1 98.56 288 GLY B C 1
ATOM 4975 O O . GLY B 1 288 ? -1.619 -6.961 9.312 1 98.56 288 GLY B O 1
ATOM 4976 N N . GLN B 1 289 ? -3.6 -7.594 10.25 1 98.88 289 GLN B N 1
ATOM 4977 C CA . GLN B 1 289 ? -3.012 -8.734 10.945 1 98.88 289 GLN B CA 1
ATOM 4978 C C . GLN B 1 289 ? -3.998 -9.898 11.023 1 98.88 289 GLN B C 1
ATOM 4980 O O . GLN B 1 289 ? -5.148 -9.719 11.43 1 98.88 289 GLN B O 1
ATOM 4985 N N . LEU B 1 290 ? -3.541 -11.031 10.594 1 98.88 290 LEU B N 1
ATOM 4986 C CA . LEU B 1 290 ? -4.332 -12.258 10.586 1 98.88 290 LEU B CA 1
ATOM 4987 C C . LEU B 1 290 ? -3.75 -13.289 11.539 1 98.88 290 LEU B C 1
ATOM 4989 O O . LEU B 1 290 ? -2.582 -13.664 11.414 1 98.88 290 LEU B O 1
ATOM 4993 N N . SER B 1 291 ? -4.496 -13.719 12.492 1 98.75 291 SER B N 1
ATOM 4994 C CA . SER B 1 291 ? -4.121 -14.852 13.336 1 98.75 291 SER B CA 1
ATOM 4995 C C . SER B 1 291 ? -4.57 -16.172 12.711 1 98.75 291 SER B C 1
ATOM 4997 O O . SER B 1 291 ? -5.711 -16.297 12.258 1 98.75 291 SER B O 1
ATOM 4999 N N . VAL B 1 292 ? -3.66 -17.109 12.688 1 98.75 292 VAL B N 1
ATOM 5000 C CA . VAL B 1 292 ? -4.004 -18.422 12.172 1 98.75 292 VAL B CA 1
ATOM 5001 C C . VAL B 1 292 ? -3.586 -19.5 13.164 1 98.75 292 VAL B C 1
ATOM 5003 O O . VAL B 1 292 ? -2.688 -19.281 13.984 1 98.75 292 VAL B O 1
ATOM 5006 N N . GLU B 1 293 ? -4.242 -20.594 13.117 1 98.25 293 GLU B N 1
ATOM 5007 C CA . GLU B 1 293 ? -3.883 -21.781 13.875 1 98.25 293 GLU B CA 1
ATOM 5008 C C . GLU B 1 293 ? -4.051 -23.047 13.031 1 98.25 293 GLU B C 1
ATOM 5010 O O . GLU B 1 293 ? -5.113 -23.281 12.445 1 98.25 293 GLU B O 1
ATOM 5015 N N . VAL B 1 294 ? -3.045 -23.703 12.922 1 96.94 294 VAL B N 1
ATOM 5016 C CA . VAL B 1 294 ? -3.02 -24.969 12.195 1 96.94 294 VAL B CA 1
ATOM 5017 C C . VAL B 1 294 ? -2.367 -26.047 13.062 1 96.94 294 VAL B C 1
ATOM 5019 O O . VAL B 1 294 ? -1.231 -25.891 13.516 1 96.94 294 VAL B O 1
ATOM 5022 N N . ASP B 1 295 ? -3.057 -27.188 13.273 1 93.44 295 ASP B N 1
ATOM 5023 C CA . ASP B 1 295 ? -2.553 -28.328 14.023 1 93.44 295 ASP B CA 1
ATOM 5024 C C . ASP B 1 295 ? -1.981 -27.891 15.375 1 93.44 295 ASP B C 1
ATOM 5026 O O . ASP B 1 295 ? -0.867 -28.281 15.734 1 93.44 295 ASP B O 1
ATOM 5030 N N . GLY B 1 296 ? -2.648 -26.969 15.984 1 94.25 296 GLY B N 1
ATOM 5031 C CA . GLY B 1 296 ? -2.309 -26.562 17.328 1 94.25 296 GLY B CA 1
ATOM 5032 C C . GLY B 1 296 ? -1.238 -25.5 17.391 1 94.25 296 GLY B C 1
ATOM 5033 O O . GLY B 1 296 ? -0.9 -25 18.469 1 94.25 296 GLY B O 1
ATOM 5034 N N . GLU B 1 297 ? -0.673 -25.156 16.281 1 97.06 297 GLU B N 1
ATOM 5035 C CA . GLU B 1 297 ? 0.311 -24.078 16.234 1 97.06 297 GLU B CA 1
ATOM 5036 C C . GLU B 1 297 ? -0.312 -22.781 15.703 1 97.06 297 GLU B C 1
ATOM 5038 O O . GLU B 1 297 ? -1.102 -22.812 14.758 1 97.06 297 GLU B O 1
ATOM 5043 N N . SER B 1 298 ? 0.086 -21.703 16.344 1 97.88 298 SER B N 1
ATOM 5044 C CA . SER B 1 298 ? -0.481 -20.406 15.961 1 97.88 298 SER B CA 1
ATOM 5045 C C . SER B 1 298 ? 0.586 -19.484 15.391 1 97.88 298 SER B C 1
ATOM 5047 O O . SER B 1 298 ? 1.774 -19.641 15.68 1 97.88 298 SER B O 1
ATOM 5049 N N . ALA B 1 299 ? 0.178 -18.625 14.539 1 98.44 299 ALA B N 1
ATOM 5050 C CA . ALA B 1 299 ? 1.005 -17.547 13.992 1 98.44 299 ALA B CA 1
ATOM 5051 C C . ALA B 1 299 ? 0.167 -16.312 13.695 1 98.44 299 ALA B C 1
ATOM 5053 O O . ALA B 1 299 ? -1.028 -16.422 13.406 1 98.44 299 ALA B O 1
ATOM 5054 N N . ALA B 1 300 ? 0.734 -15.133 13.867 1 98.62 300 ALA B N 1
ATOM 5055 C CA . ALA B 1 300 ? 0.143 -13.859 13.453 1 98.62 300 ALA B CA 1
ATOM 5056 C C . ALA B 1 300 ? 0.841 -13.305 12.219 1 98.62 300 ALA B C 1
ATOM 5058 O O . ALA B 1 300 ? 2.047 -13.047 12.242 1 98.62 300 ALA B O 1
ATOM 5059 N N . LEU B 1 301 ? 0.093 -13.203 11.195 1 98.81 301 LEU B N 1
ATOM 5060 C CA . LEU B 1 301 ? 0.64 -12.727 9.93 1 98.81 301 LEU B CA 1
ATOM 5061 C C . LEU B 1 301 ? 0.359 -11.234 9.742 1 98.81 301 LEU B C 1
ATOM 5063 O O . LEU B 1 301 ? -0.735 -10.766 10.055 1 98.81 301 LEU B O 1
ATOM 5067 N N . ILE B 1 302 ? 1.314 -10.492 9.227 1 98.69 302 ILE B N 1
ATOM 5068 C CA . ILE B 1 302 ? 1.145 -9.102 8.805 1 98.69 302 ILE B CA 1
ATOM 5069 C C . ILE B 1 302 ? 1.574 -8.953 7.348 1 98.69 302 ILE B C 1
ATOM 5071 O O . ILE B 1 302 ? 1.777 -9.945 6.648 1 98.69 302 ILE B O 1
ATOM 5075 N N . GLN B 1 303 ? 1.616 -7.734 6.906 1 98.12 303 GLN B N 1
ATOM 5076 C CA . GLN B 1 303 ? 1.839 -7.441 5.492 1 98.12 303 GLN B CA 1
ATOM 5077 C C . GLN B 1 303 ? 3.082 -8.164 4.973 1 98.12 303 GLN B C 1
ATOM 5079 O O . GLN B 1 303 ? 4.16 -8.055 5.566 1 98.12 303 GLN B O 1
ATOM 5084 N N . GLY B 1 304 ? 2.959 -8.914 3.893 1 98.38 304 GLY B N 1
ATOM 5085 C CA . GLY B 1 304 ? 4.059 -9.578 3.207 1 98.38 304 GLY B CA 1
ATOM 5086 C C . GLY B 1 304 ? 4.219 -11.031 3.605 1 98.38 304 GLY B C 1
ATOM 5087 O O . GLY B 1 304 ? 4.879 -11.797 2.904 1 98.38 304 GLY B O 1
ATOM 5088 N N . ASP B 1 305 ? 3.684 -11.453 4.73 1 98.88 305 ASP B N 1
ATOM 5089 C CA . ASP B 1 305 ? 3.736 -12.852 5.156 1 98.88 305 ASP B CA 1
ATOM 5090 C C . ASP B 1 305 ? 2.846 -13.727 4.277 1 98.88 305 ASP B C 1
ATOM 5092 O O . ASP B 1 305 ? 1.812 -13.266 3.783 1 98.88 305 ASP B O 1
ATOM 5096 N N . VAL B 1 306 ? 3.26 -15.008 4.125 1 98.94 306 VAL B N 1
ATOM 5097 C CA . VAL B 1 306 ? 2.506 -15.945 3.305 1 98.94 306 VAL B CA 1
ATOM 5098 C C . VAL B 1 306 ? 2.137 -17.172 4.133 1 98.94 306 VAL B C 1
ATOM 5100 O O . VAL B 1 306 ? 2.961 -17.688 4.891 1 98.94 306 VAL B O 1
ATOM 5103 N N . LEU B 1 307 ? 0.914 -17.547 4.055 1 98.94 307 LEU B N 1
ATOM 5104 C CA . LEU B 1 307 ? 0.421 -18.812 4.57 1 98.94 307 LEU B CA 1
ATOM 5105 C C . LEU B 1 307 ? 0.144 -19.797 3.436 1 98.94 307 LEU B C 1
ATOM 5107 O O . LEU B 1 307 ? -0.434 -19.422 2.414 1 98.94 307 LEU B O 1
ATOM 5111 N N . PHE B 1 308 ? 0.575 -21 3.578 1 98.88 308 PHE B N 1
ATOM 5112 C CA . PHE B 1 308 ? 0.137 -22.094 2.717 1 98.88 308 PHE B CA 1
ATOM 5113 C C . PHE B 1 308 ? -0.479 -23.219 3.539 1 98.88 308 PHE B C 1
ATOM 5115 O O . PHE B 1 308 ? 0.071 -23.625 4.57 1 98.88 308 PHE B O 1
ATOM 5122 N N . VAL B 1 309 ? -1.565 -23.734 3.047 1 98.69 309 VAL B N 1
ATOM 5123 C CA . VAL B 1 309 ? -2.252 -24.859 3.68 1 98.69 309 VAL B CA 1
ATOM 5124 C C . VAL B 1 309 ? -2.643 -25.891 2.621 1 98.69 309 VAL B C 1
ATOM 5126 O O . VAL B 1 309 ? -3.301 -25.547 1.633 1 98.69 309 VAL B O 1
ATOM 5129 N N . PRO B 1 310 ? -2.314 -27.188 2.801 1 98.25 310 PRO B N 1
ATOM 5130 C CA . PRO B 1 310 ? -2.74 -28.234 1.864 1 98.25 310 PRO B CA 1
ATOM 5131 C C . PRO B 1 310 ? -4.25 -28.453 1.882 1 98.25 310 PRO B C 1
ATOM 5133 O O . PRO B 1 310 ? -4.918 -28.125 2.861 1 98.25 310 PRO B O 1
ATOM 5136 N N . ALA B 1 311 ? -4.691 -29.047 0.756 1 98 311 ALA B N 1
ATOM 5137 C CA . ALA B 1 311 ? -6.07 -29.531 0.757 1 98 311 ALA B CA 1
ATOM 5138 C C . ALA B 1 311 ? -6.316 -30.469 1.925 1 98 311 ALA B C 1
ATOM 5140 O O . ALA B 1 311 ? -5.422 -31.219 2.322 1 98 311 ALA B O 1
ATOM 5141 N N . ASN B 1 312 ? -7.539 -30.375 2.512 1 97.44 312 ASN B N 1
ATOM 5142 C CA . ASN B 1 312 ? -8.039 -31.266 3.549 1 97.44 312 ASN B CA 1
ATOM 5143 C C . ASN B 1 312 ? -7.316 -31.047 4.875 1 97.44 312 ASN B C 1
ATOM 5145 O O . ASN B 1 312 ? -7.379 -31.891 5.766 1 97.44 312 ASN B O 1
ATOM 5149 N N . THR B 1 313 ? -6.602 -29.984 5.031 1 97.81 313 THR B N 1
ATOM 5150 C CA . THR B 1 313 ? -6.012 -29.609 6.309 1 97.81 313 THR B CA 1
ATOM 5151 C C . THR B 1 313 ? -6.844 -28.516 6.984 1 97.81 313 THR B C 1
ATOM 5153 O O . THR B 1 313 ? -6.938 -27.391 6.477 1 97.81 313 THR B O 1
ATOM 5156 N N . THR B 1 314 ? -7.359 -28.875 8.109 1 98.19 314 THR B N 1
ATOM 5157 C CA . THR B 1 314 ? -8.211 -27.938 8.828 1 98.19 314 THR B CA 1
ATOM 5158 C C . THR B 1 314 ? -7.375 -26.844 9.5 1 98.19 314 THR B C 1
ATOM 5160 O O . THR B 1 314 ? -6.328 -27.125 10.086 1 98.19 314 THR B O 1
ATOM 5163 N N . PHE B 1 315 ? -7.785 -25.609 9.406 1 98 315 PHE B N 1
ATOM 5164 C CA . PHE B 1 315 ? -7.148 -24.531 10.148 1 98 315 PHE B CA 1
ATOM 5165 C C . PHE B 1 315 ? -8.156 -23.438 10.492 1 98 315 PHE B C 1
ATOM 5167 O O . PHE B 1 315 ? -9.266 -23.422 9.953 1 98 315 PHE B O 1
ATOM 5174 N N . SER B 1 316 ? -7.816 -22.578 11.422 1 98.44 316 SER B N 1
ATOM 5175 C CA . SER B 1 316 ? -8.641 -21.438 11.828 1 98.44 316 SER B CA 1
ATOM 5176 C C . SER B 1 316 ? -7.934 -20.109 11.57 1 98.44 316 SER B C 1
ATOM 5178 O O . SER B 1 316 ? -6.703 -20.062 11.539 1 98.44 316 SER B O 1
ATOM 5180 N N . TYR B 1 317 ? -8.75 -19.094 11.367 1 98.56 317 TYR B N 1
ATOM 5181 C CA . TYR B 1 317 ? -8.188 -17.781 11.102 1 98.56 317 TYR B CA 1
ATOM 5182 C C . TYR B 1 317 ? -9.148 -16.672 11.539 1 98.56 317 TYR B C 1
ATOM 5184 O O . TYR B 1 317 ? -10.367 -16.859 11.5 1 98.56 317 TYR B O 1
ATOM 5192 N N . TYR B 1 318 ? -8.664 -15.555 11.969 1 98.56 318 TYR B N 1
ATOM 5193 C CA . TYR B 1 318 ? -9.438 -14.352 12.266 1 98.56 318 TYR B CA 1
ATOM 5194 C C . TYR B 1 318 ? -8.555 -13.117 12.234 1 98.56 318 TYR B C 1
ATOM 5196 O O . TYR B 1 318 ? -7.336 -13.203 12.422 1 98.56 318 TYR B O 1
ATOM 5204 N N . ALA B 1 319 ? -9.164 -11.969 11.938 1 98.62 319 ALA B N 1
ATOM 5205 C CA . ALA B 1 319 ? -8.453 -10.695 11.969 1 98.62 319 ALA B CA 1
ATOM 5206 C C . ALA B 1 319 ? -8.344 -10.164 13.398 1 98.62 319 ALA B C 1
ATOM 5208 O O . ALA B 1 319 ? -9.328 -10.148 14.141 1 98.62 319 ALA B O 1
ATOM 5209 N N . THR B 1 320 ? -7.121 -9.703 13.75 1 98.12 320 THR B N 1
ATOM 5210 C CA . THR B 1 320 ? -6.922 -9.18 15.094 1 98.12 320 THR B CA 1
ATOM 5211 C C . THR B 1 320 ? -7.012 -7.656 15.102 1 98.12 320 THR B C 1
ATOM 5213 O O . THR B 1 320 ? -7.055 -7.035 16.156 1 98.12 320 THR B O 1
ATOM 5216 N N . VAL B 1 321 ? -7.012 -7.027 13.953 1 98.25 321 VAL B N 1
ATOM 5217 C CA . VAL B 1 321 ? -7.168 -5.586 13.797 1 98.25 321 VAL B CA 1
ATOM 5218 C C . VAL B 1 321 ? -8.156 -5.297 12.672 1 98.25 321 VAL B C 1
ATOM 5220 O O . VAL B 1 321 ? -8.445 -6.168 11.844 1 98.25 321 VAL B O 1
ATOM 5223 N N . PRO B 1 322 ? -8.695 -4.07 12.633 1 97.62 322 PRO B N 1
ATOM 5224 C CA . PRO B 1 322 ? -9.656 -3.732 11.578 1 97.62 322 PRO B CA 1
ATOM 5225 C C . PRO B 1 322 ? -9.031 -3.762 10.18 1 97.62 322 PRO B C 1
ATOM 5227 O O . PRO B 1 322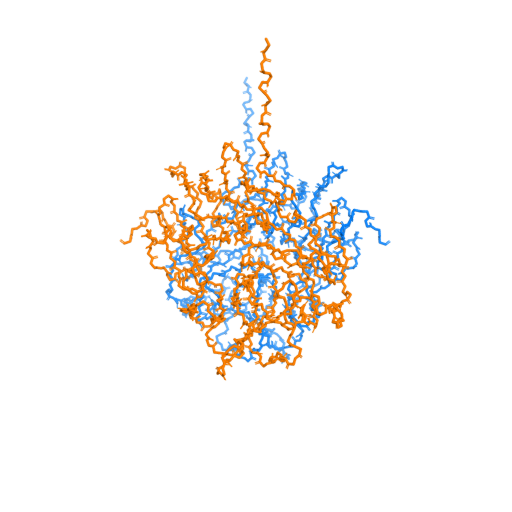 ? -7.844 -3.459 10.031 1 97.62 322 PRO B O 1
ATOM 5230 N N . VAL B 1 323 ? -9.93 -4.082 9.203 1 98.44 323 VAL B N 1
ATOM 5231 C CA . VAL B 1 323 ? -9.578 -4.008 7.793 1 98.44 323 VAL B CA 1
ATOM 5232 C C . VAL B 1 323 ? -8.305 -4.816 7.531 1 98.44 323 VAL B C 1
ATOM 5234 O O . VAL B 1 323 ? -7.281 -4.262 7.137 1 98.44 323 VAL B O 1
ATOM 5237 N N . THR B 1 324 ? -8.359 -6.074 7.789 1 98.81 324 THR B N 1
ATOM 5238 C CA . THR B 1 324 ? -7.305 -7.023 7.461 1 98.81 324 THR B CA 1
ATOM 5239 C C . THR B 1 324 ? -7.531 -7.637 6.082 1 98.81 324 THR B C 1
ATOM 5241 O O . THR B 1 324 ? -8.57 -8.25 5.836 1 98.81 324 THR B O 1
ATOM 5244 N N . LYS B 1 325 ? -6.578 -7.445 5.203 1 98.81 325 LYS B N 1
ATOM 5245 C CA . LYS B 1 325 ? -6.738 -7.832 3.805 1 98.81 325 LYS B CA 1
ATOM 5246 C C . LYS B 1 325 ? -5.633 -8.789 3.369 1 98.81 325 LYS B C 1
ATOM 5248 O O . LYS B 1 325 ? -4.473 -8.625 3.754 1 98.81 325 LYS B O 1
ATOM 5253 N N . PHE B 1 326 ? -5.988 -9.773 2.582 1 98.88 326 PHE B N 1
ATOM 5254 C CA . PHE B 1 326 ? -4.98 -10.656 2.006 1 98.88 326 PHE B CA 1
ATOM 5255 C C . PHE B 1 326 ? -5.395 -11.117 0.61 1 98.88 326 PHE B C 1
ATOM 5257 O O . PHE B 1 326 ? -6.582 -11.109 0.278 1 98.88 326 PHE B O 1
ATOM 5264 N N . LEU B 1 327 ? -4.398 -11.406 -0.222 1 98.88 327 LEU B N 1
ATOM 5265 C CA . LEU B 1 327 ? -4.559 -12.148 -1.469 1 98.88 327 LEU B CA 1
ATOM 5266 C C . LEU B 1 327 ? -4.723 -13.641 -1.197 1 98.88 327 LEU B C 1
ATOM 5268 O O . LEU B 1 327 ? -3.924 -14.234 -0.47 1 98.88 327 LEU B O 1
ATOM 5272 N N . TYR B 1 328 ? -5.742 -14.242 -1.688 1 98.81 328 TYR B N 1
ATOM 5273 C CA . TYR B 1 328 ? -5.879 -15.688 -1.601 1 98.81 328 TYR B CA 1
ATOM 5274 C C . TYR B 1 328 ? -5.656 -16.344 -2.959 1 98.81 328 TYR B C 1
ATOM 5276 O O . TYR B 1 328 ? -6.023 -15.781 -3.994 1 98.81 328 TYR B O 1
ATOM 5284 N N . VAL B 1 329 ? -5.055 -17.484 -2.984 1 98.62 329 VAL B N 1
ATOM 5285 C CA . VAL B 1 329 ? -4.863 -18.359 -4.141 1 98.62 329 VAL B CA 1
ATOM 5286 C C . VAL B 1 329 ? -5.273 -19.781 -3.787 1 98.62 329 VAL B C 1
ATOM 5288 O O . VAL B 1 329 ? -4.785 -20.3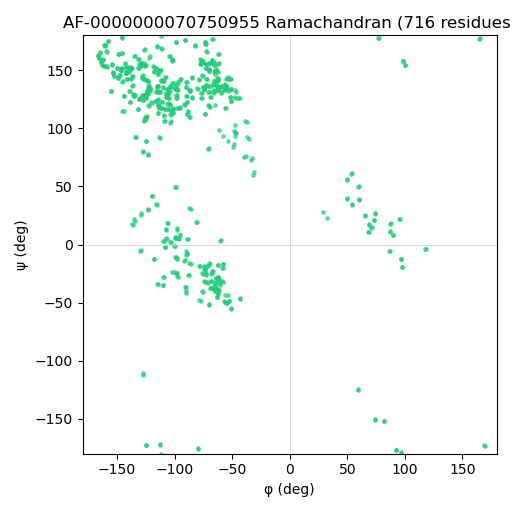44 -2.805 1 98.62 329 VAL B O 1
ATOM 5291 N N . SER B 1 330 ? -6.121 -20.312 -4.527 1 97.81 330 SER B N 1
ATOM 5292 C CA . SER B 1 330 ? -6.543 -21.703 -4.32 1 97.81 330 SER B CA 1
ATOM 5293 C C . SER B 1 330 ? -6.348 -22.531 -5.582 1 97.81 330 SER B C 1
ATOM 5295 O O . SER B 1 330 ? -6.594 -22.047 -6.691 1 97.81 330 SER B O 1
ATOM 5297 N N . GLY B 1 331 ? -5.926 -23.75 -5.344 1 95.81 331 GLY B N 1
ATOM 5298 C CA . GLY B 1 331 ? -5.984 -24.672 -6.465 1 95.81 331 GLY B CA 1
ATOM 5299 C C . GLY B 1 331 ? -7.398 -25.062 -6.84 1 95.81 331 GLY B C 1
ATOM 5300 O O . GLY B 1 331 ? -8.32 -24.953 -6.023 1 95.81 331 GLY B O 1
ATOM 5301 N N . GLY B 1 332 ? -7.68 -25.375 -8.055 1 93.88 332 GLY B N 1
ATOM 5302 C CA . GLY B 1 332 ? -8.953 -25.906 -8.516 1 93.88 332 GLY B CA 1
ATOM 5303 C C . GLY B 1 332 ? -10.039 -24.859 -8.625 1 93.88 332 GLY B C 1
ATOM 5304 O O . GLY B 1 332 ? -9.828 -23.703 -8.25 1 93.88 332 GLY B O 1
ATOM 5305 N N . ALA B 1 333 ? -11.211 -25.281 -9.086 1 93 333 ALA B N 1
ATOM 5306 C CA . ALA B 1 333 ? -12.336 -24.391 -9.289 1 93 333 ALA B CA 1
ATOM 5307 C C . ALA B 1 333 ? -13.172 -24.25 -8.016 1 93 333 ALA B C 1
ATOM 5309 O O . ALA B 1 333 ? -13.898 -23.266 -7.844 1 93 333 ALA B O 1
ATOM 5310 N N . ASP B 1 334 ? -13.125 -25.219 -7.215 1 94.56 334 ASP B N 1
ATOM 5311 C CA . ASP B 1 334 ? -13.922 -25.219 -5.984 1 94.56 334 ASP B CA 1
ATOM 5312 C C . ASP B 1 334 ? -13.07 -24.812 -4.785 1 94.56 334 ASP B C 1
ATOM 5314 O O . ASP B 1 334 ? -13.07 -25.484 -3.754 1 94.56 334 ASP B O 1
ATOM 5318 N N . GLY B 1 335 ? -12.344 -23.703 -4.93 1 92.88 335 GLY B N 1
ATOM 5319 C CA . GLY B 1 335 ? -11.398 -23.219 -3.934 1 92.88 335 GLY B CA 1
ATOM 5320 C C . GLY B 1 335 ? -12.062 -22.484 -2.785 1 92.88 335 GLY B C 1
ATOM 5321 O O . GLY B 1 335 ? -13.289 -22.531 -2.639 1 92.88 335 GLY B O 1
ATOM 5322 N N . PHE B 1 336 ? -11.289 -21.891 -1.837 1 95.19 336 PHE B N 1
ATOM 5323 C CA . PHE B 1 336 ? -11.594 -21.125 -0.627 1 95.19 336 PHE B CA 1
ATOM 5324 C C . PHE B 1 336 ? -12.711 -20.125 -0.878 1 95.19 336 PHE B C 1
ATOM 5326 O O . PHE B 1 336 ? -13.664 -20.047 -0.103 1 95.19 336 PHE B O 1
ATOM 5333 N N . ASP B 1 337 ? -12.664 -19.375 -1.968 1 95.06 337 ASP B N 1
ATOM 5334 C CA . ASP B 1 337 ? -13.609 -18.297 -2.27 1 95.06 337 ASP B CA 1
ATOM 5335 C C . ASP B 1 337 ? -14.961 -18.859 -2.709 1 95.06 337 ASP B C 1
ATOM 5337 O O . ASP B 1 337 ? -16 -18.281 -2.424 1 95.06 337 ASP B O 1
ATOM 5341 N N . GLN B 1 338 ? -14.961 -20.047 -3.379 1 91.69 338 GLN B N 1
ATOM 5342 C CA . GLN B 1 338 ? -16.219 -20.594 -3.871 1 91.69 338 GLN B CA 1
ATOM 5343 C C . GLN B 1 338 ? -17.141 -20.984 -2.717 1 91.69 338 GLN B C 1
ATOM 5345 O O . GLN B 1 338 ? -18.344 -20.781 -2.785 1 91.69 338 GLN B O 1
ATOM 5350 N N . ASP B 1 339 ? -16.547 -21.516 -1.74 1 90.94 339 ASP B N 1
ATOM 5351 C CA . ASP B 1 339 ? -17.344 -21.844 -0.563 1 90.94 339 ASP B CA 1
ATOM 5352 C C . ASP B 1 339 ? -17.922 -20.594 0.073 1 90.94 339 ASP B C 1
ATOM 5354 O O . ASP B 1 339 ? -19.094 -20.562 0.454 1 90.94 339 ASP B O 1
ATOM 5358 N N . LEU B 1 340 ? -17.125 -19.562 0.227 1 95.62 340 LEU B N 1
ATOM 5359 C CA . LEU B 1 340 ? -17.562 -18.312 0.818 1 95.62 340 LEU B CA 1
ATOM 5360 C C . LEU B 1 340 ? -18.641 -17.656 -0.05 1 95.62 340 LEU B C 1
ATOM 5362 O O . LEU B 1 340 ? -19.594 -17.078 0.469 1 95.62 340 LEU B O 1
ATOM 5366 N N . LEU B 1 341 ? -18.453 -17.734 -1.348 1 96.19 341 LEU B N 1
ATOM 5367 C CA . LEU B 1 341 ? -19.344 -17.062 -2.291 1 96.19 341 LEU B CA 1
ATOM 5368 C C . LEU B 1 341 ? -20.75 -17.641 -2.201 1 96.19 341 LEU B C 1
ATOM 5370 O O . LEU B 1 341 ? -21.734 -16.938 -2.451 1 96.19 341 LEU B O 1
ATOM 5374 N N . GLN B 1 342 ? -20.859 -18.906 -1.827 1 94.94 342 GLN B N 1
ATOM 5375 C CA . GLN B 1 342 ? -22.156 -19.547 -1.729 1 94.94 342 GLN B CA 1
ATOM 5376 C C . GLN B 1 342 ? -23.031 -18.875 -0.678 1 94.94 342 GLN B C 1
ATOM 5378 O O . GLN B 1 342 ? -24.25 -18.859 -0.791 1 94.94 342 GLN B O 1
ATOM 5383 N N . ASN B 1 343 ? -22.438 -18.297 0.289 1 95.19 343 ASN B N 1
ATOM 5384 C CA . ASN B 1 343 ? -23.156 -17.609 1.363 1 95.19 343 ASN B CA 1
ATOM 5385 C C . ASN B 1 343 ? -22.859 -16.109 1.369 1 95.19 343 ASN B C 1
ATOM 5387 O O . ASN B 1 343 ? -22.719 -15.508 2.434 1 95.19 343 ASN B O 1
ATOM 5391 N N . SER B 1 344 ? -22.672 -15.57 0.253 1 98.12 344 SER B N 1
ATOM 5392 C CA . SER B 1 344 ? -22.391 -14.148 0.105 1 98.12 344 SER B CA 1
ATOM 5393 C C . SER B 1 344 ? -23.422 -13.461 -0.781 1 98.12 344 SER B C 1
ATOM 5395 O O . SER B 1 344 ? -24.188 -14.133 -1.486 1 98.12 344 SER B O 1
ATOM 5397 N N . VAL B 1 345 ? -23.516 -12.18 -0.716 1 98.25 345 VAL B N 1
ATOM 5398 C CA . VAL B 1 345 ? -24.344 -11.375 -1.611 1 98.25 345 VAL B CA 1
ATOM 5399 C C . VAL B 1 345 ? -23.453 -10.508 -2.498 1 98.25 345 VAL B C 1
ATOM 5401 O O . VAL B 1 345 ? -22.328 -10.172 -2.115 1 98.25 345 VAL B O 1
ATOM 5404 N N . GLU B 1 346 ? -23.938 -10.211 -3.729 1 97.75 346 GLU B N 1
ATOM 5405 C CA . GLU B 1 346 ? -23.234 -9.219 -4.539 1 97.75 346 GLU B CA 1
ATOM 5406 C C . GLU B 1 346 ? -23.094 -7.895 -3.799 1 97.75 346 GLU B C 1
ATOM 5408 O O . GLU B 1 346 ? -24.016 -7.469 -3.104 1 97.75 346 GLU B O 1
ATOM 5413 N N . TRP B 1 347 ? -22.016 -7.297 -3.852 1 97.62 347 TRP B N 1
ATOM 5414 C CA . TRP B 1 347 ? -21.656 -6.094 -3.098 1 97.62 347 TRP B CA 1
ATOM 5415 C C . TRP B 1 347 ? -20.953 -5.078 -3.986 1 97.62 347 TRP B C 1
ATOM 5417 O O . TRP B 1 347 ? -19.953 -5.402 -4.641 1 97.62 347 TRP B O 1
ATOM 5427 N N . GLU B 1 348 ? -21.328 -3.857 -4.047 1 95.25 348 GLU B N 1
ATOM 5428 C CA . GLU B 1 348 ? -20.828 -2.881 -5.012 1 95.25 348 GLU B CA 1
ATOM 5429 C C . GLU B 1 348 ? -19.75 -1.995 -4.395 1 95.25 348 GLU B C 1
ATOM 5431 O O . GLU B 1 348 ? -19.062 -1.256 -5.105 1 95.25 348 GLU B O 1
ATOM 5436 N N . TYR B 1 349 ? -19.594 -2.078 -3.076 1 96.88 349 TYR B N 1
ATOM 5437 C CA . TYR B 1 349 ? -18.734 -1.128 -2.375 1 96.88 349 TYR B CA 1
ATOM 5438 C C . TYR B 1 349 ? -17.391 -1.758 -2.031 1 96.88 349 TYR B C 1
ATOM 5440 O O . TYR B 1 349 ? -17.266 -2.984 -1.967 1 96.88 349 TYR B O 1
ATOM 5448 N N . ALA B 1 350 ? -16.438 -0.95 -1.803 1 98 350 ALA B N 1
ATOM 5449 C CA . ALA B 1 350 ? -15.109 -1.403 -1.429 1 98 350 ALA B CA 1
ATOM 5450 C C . ALA B 1 350 ? -14.93 -1.401 0.088 1 98 350 ALA B C 1
ATOM 5452 O O . ALA B 1 350 ? -13.82 -1.566 0.59 1 98 350 ALA B O 1
ATOM 5453 N N . ALA B 1 351 ? -15.961 -1.181 0.838 1 98.38 351 ALA B N 1
ATOM 5454 C CA . ALA B 1 351 ? -15.969 -1.246 2.297 1 98.38 351 ALA B CA 1
ATOM 5455 C C . ALA B 1 351 ? -17.094 -2.152 2.799 1 98.38 351 ALA B C 1
ATOM 5457 O O . ALA B 1 351 ? -18.141 -2.252 2.17 1 98.38 351 ALA B O 1
ATOM 5458 N N . TYR B 1 352 ? -16.844 -2.857 3.893 1 98.44 352 TYR B N 1
ATOM 5459 C CA . TYR B 1 352 ? -17.906 -3.635 4.531 1 98.44 352 TYR B CA 1
ATOM 5460 C C . TYR B 1 352 ? -18.766 -2.752 5.426 1 98.44 352 TYR B C 1
ATOM 5462 O O . TYR B 1 352 ? -18.438 -1.587 5.66 1 98.44 352 TYR B O 1
ATOM 5470 N N . PRO B 1 353 ? -19.844 -3.248 5.93 1 97.75 353 PRO B N 1
ATOM 5471 C CA . PRO B 1 353 ? -20.766 -2.428 6.715 1 97.75 353 PRO B CA 1
ATOM 5472 C C . PRO B 1 353 ? -20.141 -1.874 7.988 1 97.75 353 PRO B C 1
ATOM 5474 O O . PRO B 1 353 ? -19.203 -2.473 8.523 1 97.75 353 PRO B O 1
ATOM 5477 N N . THR B 1 354 ? -20.672 -0.766 8.5 1 97.12 354 THR B N 1
ATOM 5478 C CA . THR B 1 354 ? -20.094 -0.024 9.609 1 97.12 354 THR B CA 1
ATOM 5479 C C . THR B 1 354 ? -20.562 -0.598 10.945 1 97.12 354 THR B C 1
ATOM 5481 O O . THR B 1 354 ? -19.984 -0.297 11.992 1 97.12 354 THR B O 1
ATOM 5484 N N . TYR B 1 355 ? -21.578 -1.361 10.953 1 95.69 355 TYR B N 1
ATOM 5485 C CA . TYR B 1 355 ? -22.125 -1.955 12.164 1 95.69 355 TYR B CA 1
ATOM 5486 C C . TYR B 1 355 ? -22.297 -3.461 12.008 1 95.69 355 TYR B C 1
ATOM 5488 O O . TYR B 1 355 ? -22.453 -3.959 10.891 1 95.69 355 TYR B O 1
ATOM 5496 N N . ALA B 1 356 ? -22.297 -4.113 13.117 1 93.06 356 ALA B N 1
ATOM 5497 C CA . ALA B 1 356 ? -22.516 -5.559 13.086 1 93.06 356 ALA B CA 1
ATOM 5498 C C . ALA B 1 356 ? -23.969 -5.883 12.773 1 93.06 356 ALA B C 1
ATOM 5500 O O . ALA B 1 356 ? -24.859 -5.039 12.945 1 93.06 356 ALA B O 1
ATOM 5501 N N . GLY B 1 357 ? -24.219 -7.059 12.227 1 90.44 357 GLY B N 1
ATOM 5502 C CA . GLY B 1 357 ? -25.578 -7.559 12.094 1 90.44 357 GLY B CA 1
ATOM 5503 C C . GLY B 1 357 ? -26.172 -7.281 10.727 1 90.44 357 GLY B C 1
ATOM 5504 O O . GLY B 1 357 ? -27.391 -7.195 10.586 1 90.44 357 GLY B O 1
ATOM 5505 N N . TYR B 1 358 ? -25.406 -7.07 9.766 1 91.94 358 TYR B N 1
ATOM 5506 C CA . TYR B 1 358 ? -25.922 -6.93 8.406 1 91.94 358 TYR B CA 1
ATOM 5507 C C . TYR B 1 358 ? -26.797 -8.117 8.031 1 91.94 358 TYR B C 1
ATOM 5509 O O . TYR B 1 358 ? -26.469 -9.266 8.344 1 91.94 358 TYR B O 1
ATOM 5517 N N . THR B 1 359 ? -27.938 -7.816 7.477 1 88.31 359 THR B N 1
ATOM 5518 C CA . THR B 1 359 ? -28.844 -8.812 6.914 1 88.31 359 THR B CA 1
ATOM 5519 C C . THR B 1 359 ? -29.109 -8.531 5.441 1 88.31 359 THR B C 1
ATOM 5521 O O . THR B 1 359 ? -29.328 -7.383 5.055 1 88.31 359 THR B O 1
ATOM 5524 N N . ALA B 1 360 ? -28.984 -9.562 4.699 1 85.19 360 ALA B N 1
ATOM 5525 C CA . ALA B 1 360 ? -29.219 -9.406 3.264 1 85.19 360 ALA B CA 1
ATOM 5526 C C . ALA B 1 360 ? -30.703 -9.258 2.963 1 85.19 360 ALA B C 1
ATOM 5528 O O . ALA B 1 360 ? -31.547 -9.836 3.656 1 85.19 360 ALA B O 1
#

Radius of gyration: 25.34 Å; Cα contacts (8 Å, |Δi|>4): 2066; chains: 2; bounding box: 60×90×94 Å

Foldseek 3Di:
DPPPPPPPPPPAQEDQAQDQAAFWHKYAFLGYWWFDFPQKIKGWPDFCRHFVQQKTKIKIKGFFAPDWQAFWWFFAAKKKKKAWQAAWKKKWKWAQPDPPIDIKMFIAHHQKMKIHFGRMTMTMGHHHGITMIIMMMPRGHLVVLCVVQGPGIDDDPVSDRTDPDPSSDHRDPDPVNQVVCVVSRIHGDNPDDHDDPDDPGIDDDADEVPAAGDADQAQRDMGIYHHLRYWWKWFQALFIKIWDWRAACGNNVFWKTKTKIWTAAGDPPGDWDKDQWQWKKKKAWNAAWKWKDFPRHIDIGGHRMMIIHGHRGMMTMGTNHGTTMIMMMTTGRCGPVVVRRVRIDTDNDPDDDPDHDDDD/DPPPPPPPPPPAQEDQAQDQAAFWHKYAFLGYWWFDFPQKIKGWPDFCRHFVQQKTKIKIKGFFAPDWQAFWWFFAAKKKKKAWQAAWKKKWKWAQPDPPIDIKMFIAHHQKMKIHFGRMTMTMGHHHGITMIIMMMPRGHLVVLCVVQGPGIDDDPVSDRTDPDPSSDHRDPDPVNQVVCVVSRTHGDNPDDDDDPDDPGIDDDADEVPAAGDADQAQRDMGIYHHLRYWWKWFQALFIKIWDWRAACGNNVFWKTKTKIWTAAGDPPGDWDKDQWQWKKKKAWRAAWKWKDFPRHIDIGGHRMMIIHGHRGMMTMGTHHGTTMIMMMTTGRCGPVVVRRVRIDTDNDPDDDPDHDDDD

pLDDT: mean 93.31, std 12.48, range [21.75, 98.94]

InterPro domains:
  IPR011051 RmlC-like cupin domain superfamily [SSF51182] (15-341)
  IPR014710 RmlC-like jelly roll fold [G3DSA:2.60.120.10] (13-347)
  IPR014710 RmlC-like jelly roll fold [G3DSA:2.60.120.10] (30-229)
  IPR052538 Flavonoid dioxygenase-like [PTHR43346] (4-167)

Nearest PDB structures (foldseek):
  1h1m-assembly2_D  TM=9.613E-01  e=2.143E-44  Aspergillus japonicus
  1h1m-assembly1_C  TM=9.547E-01  e=1.647E-44  Aspergillus japonicus
  2h0v-assembly1_B  TM=8.933E-01  e=3.348E-24  Bacillus subtilis
  8hfb-assembly1_B  TM=8.784E-01  e=6.998E-24  Bacillus subtilis
  1rc6-assembly1_A  TM=6.969E-01  e=1.141E-11  Escherichia coli

Secondary structure (DSSP, 8-state):
------------SB-SS--SSS--EEE-TT-S-EEEETTEEEEEEE-HHHHTTS-EEEEEEE---SS-SS-SEE-SS-EEEEEEEES-EEEEEEESS-TTPPPEEEEE-TT-EEEE-TTEEEEEEE-SSSEEEEEEEESS-THHHHHHH-SEE---TT--SS-S----------HHHHHHHGGGT-EE-TTPPPP---BTTEESSS-STTS-----SSSS--EEE-TT-S-EEEE-SSS-EEEEEEE-HHHHTTSEEEEEEEEPBPPTTSPPEEE--SS-EEEEEEES-EEEEETTEEEEE-TT-EEEE-TT--EEEEESSSSEEEEEEEESSS-HHHHHHHTEEEE--SS--SSS----/------------SB-SS--SSS--EEE-TT-S-EEEETTEEEEEEE-HHHHTTS-EEEEEEE---SS-SS--EE-SS-EEEEEEEES-EEEEEEESS-TTPPPEEEEE-TT-EEEE-SSEEEEEEE-SSSEEEEEEEESS-THHHHHHH-SEE---TT--SS-S----------HHHHHHHGGGT-EE-TTPPPP---BTTEESSS-STTS-----SSSS--EEE-TT-S-EEEE-SSS-EEEEEEE-HHHHTTSEEEEEEEEPBPPTTSPPEEE--SS-EEEEEEES-EEEEETTEEEEE-TT-EEEE-TT--EEEEESSSSEEEEEEEESSS-HHHHHHHTEEEE--SS--SSS----

Organism: Phytophthora sojae (strain P6497) (NCBI:txid1094619)